Protein AF-A0A4Q3GV05-F1 (afdb_monomer)

pLDDT: mean 86.77, std 18.73, range [24.12, 98.94]

Mean predicted aligned error: 13.33 Å

Sequence (492 aa):
YLSYTINTGTADDPKPSAQIMRYSYDAEQQQLVDPVVLIEGLPAWNDHNAGRVVFGPDNKIYYSIGEQGANFGRNQRRPNLAQELPTQEEVDAKNWRTYSGKILRLNLDGSIPDDNPVIDGVKSHVYSYGHRNPQGLGFGPDGTLYEAEHGPATDDELNIIQPGGNYGWPRVAGHIDDQAYKYINWSQAPADADLSAEPVPDTVPQFAETEFKEPMVDPIATFWTVENDYPIGQICGYICDPTMAPASVLYYDADEDGITEWDHSLLIPTLKHGTLYVQHLSDDGLTADGPPVAWLSTQNRYRDVIVAPDNRTVFIATDAFGSAAQKFGEGLNTSILHNPGAILMFTYGESGGGLGTVRASATLDEVRNGEAAGGAEWEDAATGKAQDEAALVTKESDIGQVAALGGPKFAETCAVCHGPAGRSENAKVLAGDQKLADPDYVARSILHGFGYMPAFKDRLSDNDIAEIGTFIRNSWGNDFGVLTTEEVQKLR

Structure (mmCIF, N/CA/C/O backbone):
data_AF-A0A4Q3GV05-F1
#
_entry.id   AF-A0A4Q3GV05-F1
#
loop_
_atom_site.group_PDB
_atom_site.id
_atom_site.type_symbol
_atom_site.label_atom_id
_atom_site.label_alt_id
_atom_site.label_comp_id
_atom_site.label_asym_id
_atom_site.label_entity_id
_atom_site.label_seq_id
_atom_site.pdbx_PDB_ins_code
_atom_site.Cartn_x
_atom_site.Cartn_y
_atom_site.Cartn_z
_atom_site.occupancy
_atom_site.B_iso_or_equiv
_atom_site.auth_seq_id
_atom_site.auth_comp_id
_atom_site.auth_asym_id
_atom_site.auth_atom_id
_atom_site.pdbx_PDB_model_num
ATOM 1 N N . TYR A 1 1 ? -18.221 -0.556 5.939 1.00 92.06 1 TYR A N 1
ATOM 2 C CA . TYR A 1 1 ? -17.475 0.690 5.686 1.00 92.06 1 TYR A CA 1
ATOM 3 C C . TYR A 1 1 ? -16.588 0.437 4.494 1.00 92.06 1 TYR A C 1
ATOM 5 O O . TYR A 1 1 ? -16.038 -0.652 4.415 1.00 92.06 1 TYR A O 1
ATOM 13 N N . LEU A 1 2 ? -16.537 1.364 3.547 1.00 93.25 2 LEU A N 1
ATOM 14 C CA . LEU A 1 2 ? -15.832 1.205 2.280 1.00 93.25 2 LEU A CA 1
ATOM 15 C C . LEU A 1 2 ? -15.018 2.464 1.996 1.00 93.25 2 LEU A C 1
ATOM 17 O O . LEU A 1 2 ? -15.499 3.568 2.251 1.00 93.25 2 LEU A O 1
ATOM 21 N N . SER A 1 3 ? -13.830 2.289 1.435 1.00 93.69 3 SER A N 1
ATOM 22 C CA . SER A 1 3 ? -13.052 3.341 0.790 1.00 93.69 3 SER A CA 1
ATOM 23 C C . SER A 1 3 ? -13.040 3.081 -0.713 1.00 93.69 3 SER A C 1
ATOM 25 O O . SER A 1 3 ? -12.915 1.938 -1.157 1.00 93.69 3 SER A O 1
ATOM 27 N N . TYR A 1 4 ? -13.211 4.124 -1.516 1.00 91.50 4 TYR A N 1
ATOM 28 C CA . TYR A 1 4 ? -13.037 4.024 -2.964 1.00 91.50 4 TYR A CA 1
ATOM 29 C C . TYR A 1 4 ? -12.713 5.384 -3.577 1.00 91.50 4 TYR A C 1
ATOM 31 O O . TYR A 1 4 ? -13.011 6.436 -3.008 1.00 91.50 4 TYR A O 1
ATOM 39 N N . THR A 1 5 ? -12.113 5.345 -4.765 1.00 91.38 5 THR A N 1
ATOM 40 C CA . THR A 1 5 ? -11.814 6.528 -5.573 1.00 91.38 5 THR A CA 1
ATOM 41 C C . THR A 1 5 ? -12.929 6.765 -6.582 1.00 91.38 5 THR A C 1
ATOM 43 O O . THR A 1 5 ? -13.326 5.855 -7.309 1.00 91.38 5 THR A O 1
ATOM 46 N N . ILE A 1 6 ? -13.404 8.003 -6.665 1.00 91.38 6 ILE A N 1
ATOM 47 C CA . ILE A 1 6 ? -14.319 8.485 -7.703 1.00 91.38 6 ILE A CA 1
ATOM 48 C C . ILE A 1 6 ? -13.599 9.466 -8.626 1.00 91.38 6 ILE A C 1
ATOM 50 O O . ILE A 1 6 ? -12.664 10.137 -8.201 1.00 91.38 6 ILE A O 1
ATOM 54 N N . ASN A 1 7 ? -14.046 9.596 -9.876 1.00 89.75 7 ASN A N 1
ATOM 55 C CA . ASN A 1 7 ? -13.638 10.706 -10.740 1.00 89.75 7 ASN A CA 1
ATOM 56 C C . ASN A 1 7 ? -14.690 11.822 -10.656 1.00 89.75 7 ASN A C 1
ATOM 58 O O . ASN A 1 7 ? -15.813 11.643 -11.120 1.00 89.75 7 ASN A O 1
ATOM 62 N N . THR A 1 8 ? -14.329 12.964 -10.067 1.00 87.44 8 THR A N 1
ATOM 63 C CA . THR A 1 8 ? -15.196 14.160 -9.990 1.00 87.44 8 THR A CA 1
ATOM 64 C C . THR A 1 8 ? -15.034 15.099 -11.191 1.00 87.44 8 THR A C 1
ATOM 66 O O . THR A 1 8 ? -15.740 16.101 -11.302 1.00 87.44 8 THR A O 1
ATOM 69 N N . GLY A 1 9 ? -14.087 14.790 -12.081 1.00 86.94 9 GLY A N 1
ATOM 70 C CA . GLY A 1 9 ? -13.796 15.535 -13.299 1.00 86.94 9 GLY A CA 1
ATOM 71 C C . GLY A 1 9 ? -14.501 14.955 -14.521 1.00 86.94 9 GLY A C 1
ATOM 72 O O . GLY A 1 9 ? -15.510 14.257 -14.419 1.00 86.94 9 GLY A O 1
ATOM 73 N N . THR A 1 10 ? -13.958 15.252 -15.698 1.00 84.38 10 THR A N 1
ATOM 74 C CA . THR A 1 10 ? -14.389 14.632 -16.958 1.00 84.38 10 THR A CA 1
ATOM 75 C C . THR A 1 10 ? -13.468 13.459 -17.307 1.00 84.38 10 THR A C 1
ATOM 77 O O . THR A 1 10 ? -12.532 13.154 -16.567 1.00 84.38 10 THR A O 1
ATOM 80 N N . ALA A 1 11 ? -13.743 12.765 -18.414 1.00 78.38 11 ALA A N 1
ATOM 81 C CA . ALA A 1 11 ? -12.807 11.779 -18.956 1.00 78.38 11 ALA A CA 1
ATOM 82 C C . ALA A 1 11 ? -11.491 12.450 -19.407 1.00 78.38 11 ALA A C 1
ATOM 84 O O . ALA A 1 11 ? -10.416 11.989 -19.043 1.00 78.38 11 ALA A O 1
ATOM 85 N N . ASP A 1 12 ? -11.593 13.598 -20.092 1.00 79.44 12 ASP A N 1
ATOM 86 C CA . ASP A 1 12 ? -10.441 14.345 -20.623 1.00 79.44 12 ASP A CA 1
ATOM 87 C C . ASP A 1 12 ? -9.652 15.137 -19.555 1.00 79.44 12 ASP A C 1
ATOM 89 O O . ASP A 1 12 ? -8.484 15.461 -19.759 1.00 79.44 12 ASP A O 1
ATOM 93 N N . ASP A 1 13 ? -10.285 15.474 -18.427 1.00 77.94 13 ASP A N 1
ATOM 94 C CA . ASP A 1 13 ? -9.682 16.169 -17.277 1.00 77.94 13 ASP A CA 1
ATOM 95 C C . ASP A 1 13 ? -10.100 15.455 -15.978 1.00 77.94 13 ASP A C 1
ATOM 97 O O . ASP A 1 13 ? -10.996 15.925 -15.258 1.00 77.94 13 ASP A O 1
ATOM 101 N N . PRO A 1 14 ? -9.532 14.264 -15.704 1.00 84.12 14 PRO A N 1
ATOM 102 C CA . PRO A 1 14 ? -9.918 13.470 -14.553 1.00 84.12 14 PRO A CA 1
ATOM 103 C C . PRO A 1 14 ? -9.489 14.152 -13.252 1.00 84.12 14 PRO A C 1
ATOM 105 O O . PRO A 1 14 ? -8.345 14.572 -13.083 1.00 84.12 14 PRO A O 1
ATOM 108 N N . LYS A 1 15 ? -10.413 14.198 -12.291 1.00 87.88 15 LYS A N 1
ATOM 109 C CA . LYS A 1 15 ? -10.207 14.716 -10.930 1.00 87.88 15 LYS A CA 1
ATOM 110 C C . LYS A 1 15 ? -10.517 13.613 -9.922 1.00 87.88 15 LYS A C 1
ATOM 112 O O . LYS A 1 15 ? -11.600 13.615 -9.323 1.00 87.88 15 LYS A O 1
ATOM 117 N N . PRO A 1 16 ? -9.623 12.616 -9.797 1.00 92.12 16 PRO A N 1
ATOM 118 C CA . PRO A 1 16 ? -9.807 11.534 -8.847 1.00 92.12 16 PRO A CA 1
ATOM 119 C C . PRO A 1 16 ? -9.875 12.076 -7.415 1.00 92.12 16 PRO A C 1
ATOM 121 O O . PRO A 1 16 ? -9.121 12.970 -7.040 1.00 92.12 16 PRO A O 1
ATOM 124 N N . SER A 1 17 ? -10.781 11.525 -6.614 1.00 92.25 17 SER A N 1
ATOM 125 C CA . SER A 1 17 ? -10.909 11.820 -5.189 1.00 92.25 17 SER A CA 1
ATOM 126 C C . SER A 1 17 ? -11.309 10.561 -4.434 1.00 92.25 17 SER A C 1
ATOM 128 O O . SER A 1 17 ? -12.197 9.832 -4.876 1.00 92.25 17 SER A O 1
ATOM 130 N N . ALA A 1 18 ? -10.651 10.300 -3.309 1.00 95.62 18 ALA A N 1
ATOM 131 C CA . ALA A 1 18 ? -11.020 9.213 -2.416 1.00 95.62 18 ALA A CA 1
ATOM 132 C C . ALA A 1 18 ? -12.129 9.658 -1.453 1.00 95.62 18 ALA A C 1
ATOM 134 O O . ALA A 1 18 ? -12.229 10.827 -1.062 1.00 95.62 18 ALA A O 1
ATOM 135 N N . GLN A 1 19 ? -12.968 8.703 -1.066 1.00 95.44 19 GLN A N 1
ATOM 136 C CA . GLN A 1 19 ? -14.024 8.893 -0.077 1.00 95.44 19 GLN A CA 1
ATOM 137 C C . GLN A 1 19 ? -14.078 7.691 0.864 1.00 95.44 19 GLN A C 1
ATOM 139 O O . GLN A 1 19 ? -13.837 6.561 0.434 1.00 95.44 19 GLN A O 1
ATOM 144 N N . ILE A 1 20 ? -14.436 7.929 2.129 1.00 97.50 20 ILE A N 1
ATOM 145 C CA . ILE A 1 20 ? -14.777 6.867 3.084 1.00 97.50 20 ILE A CA 1
ATOM 146 C C . ILE A 1 20 ? -16.274 6.942 3.356 1.00 97.50 20 ILE A C 1
ATOM 148 O O . ILE A 1 20 ? -16.815 7.984 3.737 1.00 97.50 20 ILE A O 1
ATOM 152 N N . MET A 1 21 ? -16.933 5.809 3.168 1.00 97.06 21 MET A N 1
ATOM 153 C CA . MET A 1 21 ? -18.379 5.671 3.199 1.00 97.06 21 MET A CA 1
ATOM 154 C C . MET A 1 21 ? -18.796 4.589 4.188 1.00 97.06 21 MET A C 1
ATOM 156 O O . MET A 1 21 ? -18.161 3.535 4.318 1.00 97.06 21 MET A O 1
ATOM 160 N N . ARG A 1 22 ? -19.937 4.798 4.833 1.00 97.19 22 ARG A N 1
ATOM 161 C CA . ARG A 1 22 ? -20.654 3.762 5.573 1.00 97.19 22 ARG A CA 1
ATOM 162 C C . ARG A 1 22 ? -21.902 3.360 4.800 1.00 97.19 22 ARG A C 1
ATOM 164 O O . ARG A 1 22 ? -22.591 4.206 4.251 1.00 97.19 22 ARG A O 1
ATOM 171 N N . TYR A 1 23 ? -22.191 2.068 4.824 1.00 97.25 23 TYR A N 1
ATOM 172 C CA . TYR A 1 23 ? -23.441 1.486 4.354 1.00 97.25 23 TYR A CA 1
ATOM 173 C C . TYR A 1 23 ? -24.009 0.607 5.464 1.00 97.25 23 TYR A C 1
ATOM 175 O O . TYR A 1 23 ? -23.243 0.061 6.268 1.00 97.25 23 TYR A O 1
ATOM 183 N N . SER A 1 24 ? -25.326 0.457 5.478 1.00 97.56 24 SER A N 1
ATOM 184 C CA . SER A 1 24 ? -26.028 -0.561 6.257 1.00 97.56 24 SER A CA 1
ATOM 185 C C . SER A 1 24 ? -26.225 -1.810 5.398 1.00 97.56 24 SER A C 1
ATOM 187 O O . SER A 1 24 ? -26.453 -1.702 4.197 1.00 97.56 24 SER A O 1
ATOM 189 N N . TYR A 1 25 ? -26.132 -3.001 5.988 1.00 97.75 25 TYR A N 1
ATOM 190 C CA . TYR A 1 25 ? -26.468 -4.244 5.290 1.00 97.75 25 TYR A CA 1
ATOM 191 C C . TYR A 1 25 ? -27.930 -4.609 5.560 1.00 97.75 25 TYR A C 1
ATOM 193 O O . TYR A 1 25 ? -28.304 -4.850 6.708 1.00 97.75 25 TYR A O 1
ATOM 201 N N . ASP A 1 26 ? -28.744 -4.646 4.508 1.00 97.44 26 ASP A N 1
ATOM 202 C CA . ASP A 1 26 ? -30.105 -5.174 4.552 1.00 97.44 26 ASP A CA 1
ATOM 203 C C . ASP A 1 26 ? -30.053 -6.687 4.304 1.00 97.44 26 ASP A C 1
ATOM 205 O O . ASP A 1 26 ? -29.746 -7.143 3.200 1.00 97.44 26 ASP A O 1
ATOM 209 N N . ALA A 1 27 ? -30.338 -7.469 5.345 1.00 97.19 27 ALA A N 1
ATOM 210 C CA . ALA A 1 27 ? -30.286 -8.926 5.285 1.00 97.19 27 ALA A CA 1
ATOM 211 C C . ALA A 1 27 ? -31.444 -9.551 4.491 1.00 97.19 27 ALA A C 1
ATOM 213 O O . ALA A 1 27 ? -31.277 -10.652 3.967 1.00 97.19 27 ALA A O 1
ATOM 214 N N . GLU A 1 28 ? -32.595 -8.879 4.392 1.00 97.25 28 GLU A N 1
ATOM 215 C CA . GLU A 1 28 ? -33.738 -9.372 3.616 1.00 97.25 28 GLU A CA 1
ATOM 216 C C . GLU A 1 28 ? -33.477 -9.206 2.118 1.00 97.25 28 GLU A C 1
ATOM 218 O O . GLU A 1 28 ? -33.753 -10.112 1.331 1.00 97.25 28 GLU A O 1
ATOM 223 N N . GLN A 1 29 ? -32.900 -8.067 1.728 1.00 96.12 29 GLN A N 1
ATOM 224 C CA . GLN A 1 29 ? -32.563 -7.767 0.333 1.00 96.12 29 GLN A CA 1
ATOM 225 C C . GLN A 1 29 ? -31.184 -8.287 -0.084 1.00 96.12 29 GLN A C 1
ATOM 227 O O . GLN A 1 29 ? -30.890 -8.338 -1.277 1.00 96.12 29 GLN A O 1
ATOM 232 N N . GLN A 1 30 ? -30.344 -8.665 0.884 1.00 97.31 30 GLN A N 1
ATOM 233 C CA . GLN A 1 30 ? -28.940 -9.032 0.689 1.00 97.31 30 GLN A CA 1
ATOM 234 C C . GLN A 1 30 ? -28.146 -7.929 -0.033 1.00 97.31 30 GLN A C 1
ATOM 236 O O . GLN A 1 30 ? -27.373 -8.193 -0.955 1.00 97.31 30 GLN A O 1
ATOM 241 N N . GLN A 1 31 ? -28.361 -6.672 0.365 1.00 97.12 31 GLN A N 1
ATOM 242 C CA . GLN A 1 31 ? -27.786 -5.493 -0.291 1.00 97.12 31 GLN A CA 1
ATOM 243 C C . GLN A 1 31 ? -27.203 -4.498 0.710 1.00 97.12 31 GLN A C 1
ATOM 245 O O . GLN A 1 31 ? -27.613 -4.421 1.868 1.00 97.12 31 GLN A O 1
ATOM 250 N N . LEU A 1 32 ? -26.247 -3.700 0.231 1.00 96.88 32 LEU A N 1
ATOM 251 C CA . LEU A 1 32 ? -25.798 -2.499 0.925 1.00 96.88 32 LEU A CA 1
ATOM 252 C C . LEU A 1 32 ? -26.777 -1.356 0.637 1.00 96.88 32 LEU A C 1
ATOM 254 O O . LEU A 1 32 ? -27.023 -1.020 -0.520 1.00 96.88 32 LEU A O 1
ATOM 258 N N . VAL A 1 33 ? -27.307 -0.752 1.695 1.00 97.38 33 VAL A N 1
ATOM 259 C CA . VAL A 1 33 ? -28.279 0.348 1.667 1.00 97.38 33 VAL A CA 1
ATOM 260 C C . VAL A 1 33 ? -27.785 1.523 2.521 1.00 97.38 33 VAL A C 1
ATOM 262 O O . VAL A 1 33 ? -26.740 1.435 3.169 1.00 97.38 33 VAL A O 1
ATOM 265 N N . ASP A 1 34 ? -28.525 2.632 2.510 1.00 96.88 34 ASP A N 1
ATOM 266 C CA . ASP A 1 34 ? -28.292 3.821 3.346 1.00 96.88 34 ASP A CA 1
ATOM 267 C C . ASP A 1 34 ? -26.844 4.360 3.315 1.00 96.88 34 ASP A C 1
ATOM 269 O O . ASP A 1 34 ? -26.156 4.362 4.344 1.00 96.88 34 ASP A O 1
ATOM 273 N N . PRO A 1 35 ? -26.353 4.826 2.146 1.00 96.88 35 PRO A N 1
ATOM 274 C CA . PRO A 1 35 ? -25.017 5.401 2.035 1.00 96.88 35 PRO A CA 1
ATOM 275 C C . PRO A 1 35 ? -24.870 6.650 2.910 1.00 96.88 35 PRO A C 1
ATOM 277 O O . PRO A 1 35 ? -25.647 7.600 2.804 1.00 96.88 35 PRO A O 1
ATOM 280 N N . VAL A 1 36 ? -23.816 6.681 3.724 1.00 97.44 36 VAL A N 1
ATOM 281 C CA . VAL A 1 36 ? -23.407 7.841 4.523 1.00 97.44 36 VAL A CA 1
ATOM 282 C C . VAL A 1 36 ? -21.955 8.178 4.210 1.00 97.44 36 VAL A C 1
ATOM 284 O O . VAL A 1 36 ? -21.064 7.356 4.424 1.00 97.44 36 VAL A O 1
ATOM 287 N N . VAL A 1 37 ? -21.722 9.398 3.726 1.00 96.44 37 VAL A N 1
ATOM 288 C CA . VAL A 1 37 ? -20.377 9.954 3.531 1.00 96.44 37 VAL A CA 1
ATOM 289 C C . VAL A 1 37 ? -19.783 10.290 4.895 1.00 96.44 37 VAL A C 1
ATOM 291 O O . VAL A 1 37 ? -20.384 11.052 5.649 1.00 96.44 37 VAL A O 1
ATOM 294 N N . LEU A 1 38 ? -18.616 9.725 5.210 1.00 97.56 38 LEU A N 1
ATOM 295 C CA . LEU A 1 38 ? -17.871 10.049 6.433 1.00 97.56 38 LEU A CA 1
ATOM 296 C C . LEU A 1 38 ? -16.828 11.131 6.156 1.00 97.56 38 LEU A C 1
ATOM 298 O O . LEU A 1 38 ? -16.754 12.128 6.866 1.00 97.56 38 LEU A O 1
ATOM 302 N N . ILE A 1 39 ? -16.057 10.950 5.084 1.00 97.25 39 ILE A N 1
ATOM 303 C CA . ILE A 1 39 ? -15.112 11.942 4.572 1.00 97.25 39 ILE A CA 1
ATOM 304 C C . ILE A 1 39 ? -15.088 11.862 3.047 1.00 97.25 39 ILE A C 1
ATOM 306 O O . ILE A 1 39 ? -15.097 10.779 2.459 1.00 97.25 39 ILE A O 1
ATOM 310 N N . GLU A 1 40 ? -15.066 13.024 2.411 1.00 95.56 40 GLU A N 1
ATOM 311 C CA . GLU A 1 40 ? -14.948 13.192 0.966 1.00 95.56 40 GLU A CA 1
ATOM 312 C C . GLU A 1 40 ? -13.834 14.184 0.644 1.00 95.56 40 GLU A C 1
ATOM 314 O O . GLU A 1 40 ? -13.387 14.922 1.523 1.00 95.56 40 GLU A O 1
ATOM 319 N N . GLY A 1 41 ? -13.389 14.214 -0.614 1.00 95.56 41 GLY A N 1
ATOM 320 C CA . GLY A 1 41 ? -12.342 15.142 -1.038 1.00 95.56 41 GLY A CA 1
ATOM 321 C C . GLY A 1 41 ? -10.938 14.702 -0.625 1.00 95.56 41 GLY A C 1
ATOM 322 O O . GLY A 1 41 ? -10.025 15.524 -0.647 1.00 95.56 41 GLY A O 1
ATOM 323 N N . LEU A 1 42 ? -10.745 13.435 -0.235 1.00 97.88 42 LEU A N 1
ATOM 324 C CA . LEU A 1 42 ? -9.411 12.924 0.070 1.00 97.88 42 LEU A CA 1
ATOM 325 C C . LEU A 1 42 ? -8.566 12.847 -1.212 1.00 97.88 42 LEU A C 1
ATOM 327 O O . LEU A 1 42 ? -9.123 12.589 -2.293 1.00 97.88 42 LEU A O 1
ATOM 331 N N . PRO A 1 43 ? -7.234 13.027 -1.104 1.00 96.88 43 PRO A N 1
ATOM 332 C CA . PRO A 1 43 ? -6.325 12.828 -2.219 1.00 96.88 43 PRO A CA 1
ATOM 333 C C . PRO A 1 43 ? -6.490 11.436 -2.822 1.00 96.88 43 PRO A C 1
ATOM 335 O O . PRO A 1 43 ? -6.495 10.423 -2.127 1.00 96.88 43 PRO A O 1
ATOM 338 N N . ALA A 1 44 ? -6.613 11.388 -4.138 1.00 95.38 44 ALA A N 1
ATOM 339 C CA . ALA A 1 44 ? -6.502 10.158 -4.894 1.00 95.38 44 ALA A CA 1
ATOM 340 C C . ALA A 1 44 ? -5.841 10.465 -6.222 1.00 95.38 44 ALA A C 1
ATOM 342 O O . ALA A 1 44 ? -5.888 11.594 -6.715 1.00 95.38 44 ALA A O 1
ATOM 343 N N . TRP A 1 45 ? -5.221 9.454 -6.807 1.00 91.62 45 TRP A N 1
ATOM 344 C CA . TRP A 1 45 ? -4.636 9.572 -8.126 1.00 91.62 45 TRP A CA 1
ATOM 345 C C . TRP A 1 45 ? -4.631 8.227 -8.838 1.00 91.62 45 TRP A C 1
ATOM 347 O O . TRP A 1 45 ? -5.302 7.277 -8.443 1.00 91.62 45 TRP A O 1
ATOM 357 N N . ASN A 1 46 ? -3.901 8.149 -9.937 1.00 87.69 46 ASN A N 1
ATOM 358 C CA . ASN A 1 46 ? -3.800 6.949 -10.752 1.00 87.69 46 ASN A CA 1
ATOM 359 C C . ASN A 1 46 ? -2.746 5.945 -10.247 1.00 87.69 46 ASN A C 1
ATOM 361 O O . ASN A 1 46 ? -2.479 4.967 -10.942 1.00 87.69 46 ASN A O 1
ATOM 365 N N . ASP A 1 47 ? -2.129 6.207 -9.094 1.00 89.12 47 ASP A N 1
ATOM 366 C CA . ASP A 1 47 ? -1.064 5.398 -8.505 1.00 89.12 47 ASP A CA 1
ATOM 367 C C . ASP A 1 47 ? -1.036 5.562 -6.975 1.00 89.12 47 ASP A C 1
ATOM 369 O O . ASP A 1 47 ? -1.587 6.541 -6.469 1.00 89.12 47 ASP A O 1
ATOM 373 N N . HIS A 1 48 ? -0.438 4.603 -6.261 1.00 96.44 48 HIS A N 1
ATOM 374 C CA . HIS A 1 48 ? -0.209 4.587 -4.801 1.00 96.44 48 HIS A CA 1
ATOM 375 C C . HIS A 1 48 ? -1.352 5.172 -3.948 1.00 96.44 48 HIS A C 1
ATOM 377 O O . HIS A 1 48 ? -1.162 6.102 -3.164 1.00 96.44 48 HIS A O 1
ATOM 383 N N . ASN A 1 49 ? -2.570 4.650 -4.111 1.00 96.06 49 ASN A N 1
ATOM 384 C CA . ASN A 1 49 ? -3.711 5.094 -3.302 1.00 96.06 49 ASN A CA 1
ATOM 385 C C . ASN A 1 49 ? -3.785 4.404 -1.933 1.00 96.06 49 ASN A C 1
ATOM 387 O O . ASN A 1 49 ? -4.499 4.903 -1.066 1.00 96.06 49 ASN A O 1
ATOM 391 N N . ALA A 1 50 ? -3.068 3.292 -1.736 1.00 97.06 50 ALA A N 1
ATOM 392 C CA . ALA A 1 50 ? -3.249 2.394 -0.600 1.00 97.06 50 ALA A CA 1
ATOM 393 C C . ALA A 1 50 ? -4.731 2.009 -0.414 1.00 97.06 50 ALA A C 1
ATOM 395 O O . ALA A 1 50 ? -5.293 1.332 -1.277 1.00 97.06 50 ALA A O 1
ATOM 396 N N . GLY A 1 51 ? -5.377 2.489 0.651 1.00 96.12 51 GLY A N 1
ATOM 397 C CA . GLY A 1 51 ? -6.827 2.449 0.806 1.00 96.12 51 GLY A CA 1
ATOM 398 C C . GLY A 1 51 ? -7.343 1.416 1.803 1.00 96.12 51 GLY A C 1
ATOM 399 O O . GLY A 1 51 ? -8.534 1.093 1.757 1.00 96.12 51 GLY A O 1
ATOM 400 N N . ARG A 1 52 ? -6.499 0.887 2.698 1.00 97.75 52 ARG A N 1
ATOM 401 C CA . ARG A 1 52 ? -6.908 -0.104 3.704 1.00 97.75 52 ARG A CA 1
ATOM 402 C C . ARG A 1 52 ? -7.752 0.575 4.782 1.00 97.75 52 ARG A C 1
ATOM 404 O O . ARG A 1 52 ? -7.377 1.629 5.282 1.00 97.75 52 ARG A O 1
ATOM 411 N N . VAL A 1 53 ? -8.890 -0.021 5.139 1.00 97.25 53 VAL A N 1
ATOM 412 C CA . VAL A 1 53 ? -9.776 0.446 6.220 1.00 97.25 53 VAL A CA 1
ATOM 413 C C . VAL A 1 53 ? -9.870 -0.653 7.270 1.00 97.25 53 VAL A C 1
ATOM 415 O O . VAL A 1 53 ? -10.335 -1.748 6.953 1.00 97.25 53 VAL A O 1
ATOM 418 N N . VAL A 1 54 ? -9.490 -0.362 8.513 1.00 97.44 54 VAL A N 1
ATOM 419 C CA . VAL A 1 54 ? -9.619 -1.292 9.649 1.00 97.44 54 VAL A CA 1
ATOM 420 C C . VAL A 1 54 ? -10.243 -0.613 10.865 1.00 97.44 54 VAL A C 1
ATOM 422 O O . VAL A 1 54 ? -10.278 0.615 10.959 1.00 97.44 54 VAL A O 1
ATOM 425 N N . PHE A 1 55 ? -10.757 -1.418 11.794 1.00 97.62 55 PHE A N 1
ATOM 426 C CA . PHE A 1 55 ? -11.282 -0.944 13.073 1.00 97.62 55 PHE A CA 1
ATOM 427 C C . PHE A 1 55 ? -10.281 -1.234 14.177 1.00 97.62 55 PHE A C 1
ATOM 429 O O . PHE A 1 55 ? -9.840 -2.372 14.317 1.00 97.62 55 PHE A O 1
ATOM 436 N N . GLY A 1 56 ? -9.951 -0.207 14.955 1.00 97.25 56 GLY A N 1
ATOM 437 C CA . GLY A 1 56 ? -9.140 -0.373 16.151 1.00 97.25 56 GLY A CA 1
ATOM 438 C C . GLY A 1 56 ? -9.947 -0.894 17.341 1.00 97.25 56 GLY A C 1
ATOM 439 O O . GLY A 1 56 ? -11.177 -0.750 17.375 1.00 97.25 56 GLY A O 1
ATOM 440 N N . PRO A 1 57 ? -9.266 -1.445 18.365 1.00 97.50 57 PRO A N 1
ATOM 441 C CA . PRO A 1 57 ? -9.899 -1.872 19.619 1.00 97.50 57 PRO A CA 1
ATOM 442 C C . PRO A 1 57 ? -10.533 -0.702 20.398 1.00 97.50 57 PRO A C 1
ATOM 444 O O . PRO A 1 57 ? -11.343 -0.898 21.302 1.00 97.50 57 PRO A O 1
ATOM 447 N N . ASP A 1 58 ? -10.201 0.530 20.022 1.00 97.88 58 ASP A N 1
ATOM 448 C CA . ASP A 1 58 ? -10.716 1.792 20.550 1.00 97.88 58 ASP A CA 1
ATOM 449 C C . ASP A 1 58 ? -12.016 2.275 19.868 1.00 97.88 58 ASP A C 1
ATOM 451 O O . ASP A 1 58 ? -12.478 3.397 20.113 1.00 97.88 58 ASP A O 1
ATOM 455 N N . ASN A 1 59 ? -12.630 1.435 19.025 1.00 97.19 59 ASN A N 1
ATOM 456 C CA . ASN A 1 59 ? -13.807 1.756 18.211 1.00 97.19 59 ASN A CA 1
ATOM 457 C C . ASN A 1 59 ? -13.594 2.955 17.271 1.00 97.19 59 ASN A C 1
ATOM 459 O O . ASN A 1 59 ? -14.519 3.746 17.041 1.00 97.19 59 ASN A O 1
ATOM 463 N N . LYS A 1 60 ? -12.384 3.104 16.723 1.00 98.62 60 LYS A N 1
ATOM 464 C CA . LYS A 1 60 ? -12.076 4.072 15.663 1.00 98.62 60 LYS A CA 1
ATOM 465 C C . LYS A 1 60 ? -11.820 3.387 14.332 1.00 98.62 60 LYS A C 1
ATOM 467 O O . LYS A 1 60 ? -11.521 2.198 14.264 1.00 98.62 60 LYS A O 1
ATOM 472 N N . ILE A 1 61 ? -11.950 4.169 13.269 1.00 98.50 61 ILE A N 1
ATOM 473 C CA . ILE A 1 61 ? -11.555 3.780 11.918 1.00 98.50 61 ILE A CA 1
ATOM 474 C C . ILE A 1 61 ? -10.103 4.187 11.734 1.00 98.50 61 ILE A C 1
ATOM 476 O O . ILE A 1 61 ? -9.772 5.345 11.984 1.00 98.50 61 ILE A O 1
ATOM 480 N N . TYR A 1 62 ? -9.282 3.273 11.237 1.00 98.81 62 TYR A N 1
ATOM 481 C CA . TYR A 1 62 ? -7.948 3.561 10.733 1.00 98.81 62 TYR A CA 1
ATOM 482 C C . TYR A 1 62 ? -7.946 3.379 9.218 1.00 98.81 62 TYR A C 1
ATOM 484 O O . TYR A 1 62 ? -8.473 2.387 8.708 1.00 98.81 62 TYR A O 1
ATOM 492 N N . TYR A 1 63 ? -7.404 4.360 8.504 1.00 98.81 63 TYR A N 1
ATOM 493 C CA . TYR A 1 63 ? -7.400 4.396 7.048 1.00 98.81 63 TYR A CA 1
ATOM 494 C C . TYR A 1 63 ? -6.014 4.717 6.510 1.00 98.81 63 TYR A C 1
ATOM 496 O O . TYR A 1 63 ? -5.455 5.763 6.841 1.00 98.81 63 TYR A O 1
ATOM 504 N N . SER A 1 64 ? -5.483 3.847 5.657 1.00 98.69 64 SER A N 1
ATOM 505 C CA . SER A 1 64 ? -4.213 4.079 4.984 1.00 98.69 64 SER A CA 1
ATOM 506 C C . SER A 1 64 ? -4.425 4.829 3.666 1.00 98.69 64 SER A C 1
ATOM 508 O O . SER A 1 64 ? -5.289 4.477 2.857 1.00 98.69 64 SER A O 1
ATOM 510 N N . ILE A 1 65 ? -3.648 5.886 3.443 1.00 98.56 65 ILE A N 1
ATOM 511 C CA . ILE A 1 65 ? -3.690 6.696 2.224 1.00 98.56 65 ILE A CA 1
ATOM 512 C C . ILE A 1 65 ? -2.264 6.936 1.740 1.00 98.56 65 ILE A C 1
ATOM 514 O O . ILE A 1 65 ? -1.464 7.585 2.410 1.00 98.56 65 ILE A O 1
ATOM 518 N N . GLY A 1 66 ? -1.942 6.391 0.566 1.00 98.44 66 GLY A N 1
ATOM 519 C CA . GLY A 1 66 ? -0.599 6.507 -0.002 1.00 98.44 66 GLY A CA 1
ATOM 520 C C . GLY A 1 66 ? -0.272 7.928 -0.455 1.00 98.44 66 GLY A C 1
ATOM 521 O O . GLY A 1 66 ? -1.048 8.855 -0.236 1.00 98.44 66 GLY A O 1
ATOM 522 N N . GLU A 1 67 ? 0.880 8.123 -1.081 1.00 98.12 67 GLU A N 1
ATOM 523 C CA . GLU A 1 67 ? 1.381 9.433 -1.520 1.00 98.12 67 GLU A CA 1
ATOM 524 C C . GLU A 1 67 ? 0.946 9.824 -2.948 1.00 98.12 67 GLU A C 1
ATOM 526 O O . GLU A 1 67 ? 1.237 10.921 -3.427 1.00 98.12 67 GLU A O 1
ATOM 531 N N . GLN A 1 68 ? 0.152 8.964 -3.601 1.00 96.19 68 GLN A N 1
ATOM 532 C CA . GLN A 1 68 ? -0.460 9.185 -4.918 1.00 96.19 68 GLN A CA 1
ATOM 533 C C . GLN A 1 68 ? 0.505 9.108 -6.121 1.00 96.19 68 GLN A C 1
ATOM 535 O O . GLN A 1 68 ? 0.195 9.640 -7.196 1.00 96.19 68 GLN A O 1
ATOM 540 N N . GLY A 1 69 ? 1.659 8.456 -5.979 1.00 94.00 69 GLY A N 1
ATOM 541 C CA . GLY A 1 69 ? 2.664 8.268 -7.029 1.00 94.00 69 GLY A CA 1
ATOM 542 C C . GLY A 1 69 ? 3.517 9.503 -7.294 1.00 94.00 69 GLY A C 1
ATOM 543 O O . GLY A 1 69 ? 4.195 9.559 -8.317 1.00 94.00 69 GLY A O 1
ATOM 544 N N . ALA A 1 70 ? 3.433 10.539 -6.465 1.00 95.06 70 ALA A N 1
ATOM 545 C CA . ALA A 1 70 ? 4.218 11.748 -6.631 1.00 95.06 70 ALA A CA 1
ATOM 546 C C . ALA A 1 70 ? 5.720 11.431 -6.593 1.00 95.06 70 ALA A C 1
ATOM 548 O O . ALA A 1 70 ? 6.201 10.635 -5.789 1.00 95.06 70 ALA A O 1
ATOM 549 N N . ASN A 1 71 ? 6.473 12.088 -7.477 1.00 94.44 71 ASN A N 1
ATOM 550 C CA . ASN A 1 71 ? 7.900 11.839 -7.682 1.00 94.44 71 ASN A CA 1
ATOM 551 C C . ASN A 1 71 ? 8.245 10.478 -8.337 1.00 94.44 71 ASN A C 1
ATOM 553 O O . ASN A 1 71 ? 9.409 10.091 -8.354 1.00 94.44 71 ASN A O 1
ATOM 557 N N . PHE A 1 72 ? 7.272 9.783 -8.948 1.00 89.94 72 PHE A N 1
ATOM 558 C CA . PHE A 1 72 ? 7.486 8.508 -9.649 1.00 89.94 72 PHE A CA 1
ATOM 559 C C . PHE A 1 72 ? 6.764 8.418 -11.009 1.00 89.94 72 PHE A C 1
ATOM 561 O O . PHE A 1 72 ? 5.676 8.964 -11.200 1.00 89.94 72 PHE A O 1
ATOM 568 N N . GLY A 1 73 ? 7.359 7.710 -11.978 1.00 86.06 73 GLY A N 1
ATOM 569 C CA . GLY A 1 73 ? 6.746 7.399 -13.277 1.00 86.06 73 GLY A CA 1
ATOM 570 C C . GLY A 1 73 ? 6.165 8.622 -14.003 1.00 86.06 73 GLY A C 1
ATOM 571 O O . GLY A 1 73 ? 6.782 9.678 -14.092 1.00 86.06 73 GLY A O 1
ATOM 572 N N . ARG A 1 74 ? 4.921 8.528 -14.491 1.00 85.75 74 ARG A N 1
ATOM 573 C CA . ARG A 1 74 ? 4.219 9.665 -15.137 1.00 85.75 74 ARG A CA 1
ATOM 574 C C . ARG A 1 74 ? 3.927 10.846 -14.196 1.00 85.75 74 ARG A C 1
ATOM 576 O O . ARG A 1 74 ? 3.513 11.908 -14.649 1.00 85.75 74 ARG A O 1
ATOM 583 N N . ASN A 1 75 ? 4.104 10.650 -12.894 1.00 88.44 75 ASN A N 1
ATOM 584 C CA . ASN A 1 75 ? 3.839 11.611 -11.831 1.00 88.44 75 ASN A CA 1
ATOM 585 C C . ASN A 1 75 ? 5.144 12.203 -11.261 1.00 88.44 75 ASN A C 1
ATOM 587 O O . ASN A 1 75 ? 5.112 12.880 -10.235 1.00 88.44 75 ASN A O 1
ATOM 591 N N . GLN A 1 76 ? 6.283 11.992 -11.929 1.00 89.69 76 GLN A N 1
ATOM 592 C CA . GLN A 1 76 ? 7.621 12.361 -11.459 1.00 89.69 76 GLN A CA 1
ATOM 593 C C . GLN A 1 76 ? 7.771 13.841 -11.079 1.00 89.69 76 GLN A C 1
ATOM 595 O O . GLN A 1 76 ? 8.440 14.160 -10.111 1.00 89.69 76 GLN A O 1
ATOM 600 N N . ARG A 1 77 ? 7.099 14.769 -11.770 1.00 93.56 77 ARG A N 1
ATOM 601 C CA . ARG A 1 77 ? 7.152 16.204 -11.420 1.00 93.56 77 ARG A CA 1
ATOM 602 C C . ARG A 1 77 ? 6.128 16.640 -10.365 1.00 93.56 77 ARG A C 1
ATOM 604 O O . ARG A 1 77 ? 6.100 17.816 -10.010 1.00 93.56 77 ARG A O 1
ATOM 611 N N . ARG A 1 78 ? 5.265 15.744 -9.873 1.00 94.88 78 ARG A N 1
ATOM 612 C CA . ARG A 1 78 ? 4.314 16.089 -8.807 1.00 94.88 78 ARG A CA 1
ATOM 613 C C . ARG A 1 78 ? 5.056 16.160 -7.467 1.00 94.88 78 ARG A C 1
ATOM 615 O O . ARG A 1 78 ? 5.835 15.253 -7.182 1.00 94.88 78 ARG A O 1
ATOM 622 N N . PRO A 1 79 ? 4.826 17.207 -6.655 1.00 97.00 79 PRO A N 1
ATOM 623 C CA . PRO A 1 79 ? 5.434 17.308 -5.334 1.00 97.00 79 PRO A CA 1
ATOM 624 C C . PRO A 1 79 ? 4.904 16.197 -4.428 1.00 97.00 79 PRO A C 1
ATOM 626 O O . PRO A 1 79 ? 3.693 15.972 -4.365 1.00 97.00 79 PRO A O 1
ATOM 629 N N . ASN A 1 80 ? 5.815 15.509 -3.743 1.00 98.25 80 ASN A N 1
ATOM 630 C CA . ASN A 1 80 ? 5.460 14.510 -2.747 1.00 98.25 80 ASN A CA 1
ATOM 631 C C . ASN A 1 80 ? 5.099 15.205 -1.425 1.00 98.25 80 ASN A C 1
ATOM 633 O O . ASN A 1 80 ? 5.888 15.997 -0.912 1.00 98.25 80 ASN A O 1
ATOM 637 N N . LEU A 1 81 ? 3.905 14.923 -0.896 1.00 98.44 81 LEU A N 1
ATOM 638 C CA . LEU A 1 81 ? 3.346 15.604 0.279 1.00 98.44 81 LEU A CA 1
ATOM 639 C C . LEU A 1 81 ? 3.352 14.721 1.542 1.00 98.44 81 LEU A C 1
ATOM 641 O O . LEU A 1 81 ? 2.720 15.079 2.535 1.00 98.44 81 LEU A O 1
ATOM 645 N N . ALA A 1 82 ? 4.050 13.578 1.538 1.00 98.69 82 ALA A N 1
ATOM 646 C CA . ALA A 1 82 ? 4.067 12.648 2.672 1.00 98.69 82 ALA A CA 1
ATOM 647 C C . ALA A 1 82 ? 4.579 13.292 3.977 1.00 98.69 82 ALA A C 1
ATOM 649 O O . ALA A 1 82 ? 4.042 12.998 5.046 1.00 98.69 82 ALA A O 1
ATOM 650 N N . GLN A 1 83 ? 5.510 14.249 3.879 1.00 98.62 83 GLN A N 1
ATOM 651 C CA . GLN A 1 83 ? 6.014 15.053 5.005 1.00 98.62 83 GLN A CA 1
ATOM 652 C C . GLN A 1 83 ? 5.208 16.341 5.270 1.00 98.62 83 GLN A C 1
ATOM 654 O O . GLN A 1 83 ? 5.402 16.973 6.304 1.00 98.62 83 GLN A O 1
ATOM 659 N N . GLU A 1 84 ? 4.311 16.761 4.369 1.00 98.50 84 GLU A N 1
ATOM 660 C CA . GLU A 1 84 ? 3.468 17.938 4.615 1.00 98.50 84 GLU A CA 1
ATOM 661 C C . GLU A 1 84 ? 2.329 17.580 5.579 1.00 98.50 84 GLU A C 1
ATOM 663 O O . GLU A 1 84 ? 1.608 16.597 5.378 1.00 98.50 84 GLU A O 1
ATOM 668 N N . LEU A 1 85 ? 2.155 18.402 6.615 1.00 98.44 85 LEU A N 1
ATOM 669 C CA . LEU A 1 85 ? 1.085 18.296 7.605 1.00 98.44 85 LEU A CA 1
ATOM 670 C C . LEU A 1 85 ? 0.004 19.358 7.346 1.00 98.44 85 LEU A C 1
ATOM 672 O O . LEU A 1 85 ? 0.304 20.420 6.798 1.00 98.44 85 LEU A O 1
ATOM 676 N N . PRO A 1 86 ? -1.262 19.091 7.709 1.00 98.50 86 PRO A N 1
ATOM 677 C CA . PRO A 1 86 ? -2.342 20.052 7.526 1.00 98.50 86 PRO A CA 1
ATOM 678 C C . PRO A 1 86 ? -2.232 21.225 8.503 1.00 98.50 86 PRO A C 1
ATOM 680 O O . PRO A 1 86 ? -1.943 21.049 9.686 1.00 98.50 86 PRO A O 1
ATOM 683 N N . THR A 1 87 ? -2.568 22.418 8.029 1.00 98.69 87 THR A N 1
ATOM 684 C CA . THR A 1 87 ? -2.781 23.590 8.891 1.00 98.69 87 THR A CA 1
ATOM 685 C C . THR A 1 87 ? -4.168 23.561 9.544 1.00 98.69 87 THR A C 1
ATOM 687 O O . THR A 1 87 ? -5.091 22.919 9.040 1.00 98.69 87 THR A O 1
ATOM 690 N N . GLN A 1 88 ? -4.364 24.306 10.640 1.00 98.56 88 GLN A N 1
ATOM 691 C CA . GLN A 1 88 ? -5.692 24.428 11.261 1.00 98.56 88 GLN A CA 1
ATOM 692 C C . GLN A 1 88 ? -6.734 25.007 10.289 1.00 98.56 88 GLN A C 1
ATOM 694 O O . GLN A 1 88 ? -7.867 24.539 10.263 1.00 98.56 88 GLN A O 1
ATOM 699 N N . GLU A 1 89 ? -6.344 25.973 9.450 1.00 98.62 89 GLU A N 1
ATOM 700 C CA . GLU A 1 89 ? -7.226 26.552 8.429 1.00 98.62 89 GLU A CA 1
ATOM 701 C C . GLU A 1 89 ? -7.671 25.503 7.400 1.00 98.62 89 GLU A C 1
ATOM 703 O O . GLU A 1 89 ? -8.852 25.438 7.060 1.00 98.62 89 GLU A O 1
ATOM 708 N N . GLU A 1 90 ? -6.758 24.642 6.939 1.00 98.56 90 GLU A N 1
ATOM 709 C CA . GLU A 1 90 ? -7.097 23.537 6.037 1.00 98.56 90 GLU A CA 1
ATOM 710 C C . GLU A 1 90 ? -8.045 22.534 6.704 1.00 98.56 90 GLU A C 1
ATOM 712 O O . GLU A 1 90 ? -9.018 22.113 6.078 1.00 98.56 90 GLU A O 1
ATOM 717 N N . VAL A 1 91 ? -7.820 22.193 7.978 1.00 98.44 91 VAL A N 1
ATOM 718 C CA . VAL A 1 91 ? -8.708 21.290 8.729 1.00 98.44 91 VAL A CA 1
ATOM 719 C C . VAL A 1 91 ? -10.109 21.884 8.887 1.00 98.44 91 VAL A C 1
ATOM 721 O O . VAL A 1 91 ? -11.095 21.206 8.583 1.00 98.44 91 VAL A O 1
ATOM 724 N N . ASP A 1 92 ? -10.209 23.148 9.298 1.00 98.19 92 ASP A N 1
ATOM 725 C CA . ASP A 1 92 ? -11.484 23.854 9.477 1.00 98.19 92 ASP A CA 1
ATOM 726 C C . ASP A 1 92 ? -12.251 23.979 8.152 1.00 98.19 92 ASP A C 1
ATOM 728 O O . ASP A 1 92 ? -13.477 23.833 8.108 1.00 98.19 92 ASP A O 1
ATOM 732 N N . ALA A 1 93 ? -11.525 24.197 7.052 1.00 98.25 93 ALA A N 1
ATOM 733 C CA . ALA A 1 93 ? -12.071 24.279 5.701 1.00 98.25 93 ALA A CA 1
ATOM 734 C C . ALA A 1 93 ? -12.367 22.910 5.064 1.00 98.25 93 ALA A C 1
ATOM 736 O O . ALA A 1 93 ? -12.874 22.866 3.941 1.00 98.25 93 ALA A O 1
ATOM 737 N N . LYS A 1 94 ? -12.061 21.801 5.751 1.00 97.69 94 LYS A N 1
ATOM 738 C CA . LYS A 1 94 ? -12.138 20.433 5.214 1.00 97.69 94 LYS A CA 1
ATOM 739 C C . LYS A 1 94 ? -11.339 20.237 3.920 1.00 97.69 94 LYS A C 1
ATOM 741 O O . LYS A 1 94 ? -11.770 19.543 3.001 1.00 97.69 94 LYS A O 1
ATOM 746 N N . ASN A 1 95 ? -10.178 20.876 3.840 1.00 97.75 95 ASN A N 1
ATOM 747 C CA . ASN A 1 95 ? -9.238 20.748 2.739 1.00 97.75 95 ASN A CA 1
ATOM 748 C C . ASN A 1 95 ? -8.178 19.693 3.078 1.00 97.75 95 ASN A C 1
ATOM 750 O O . ASN A 1 95 ? -7.269 19.934 3.868 1.00 97.75 95 ASN A O 1
ATOM 754 N N . TRP A 1 96 ? -8.273 18.526 2.445 1.00 97.75 96 TRP A N 1
ATOM 755 C CA . TRP A 1 96 ? -7.434 17.364 2.756 1.00 97.75 96 TRP A CA 1
ATOM 756 C C . TRP A 1 96 ? -6.226 17.201 1.834 1.00 97.75 96 TRP A C 1
ATOM 758 O O . TRP A 1 96 ? -5.672 16.109 1.748 1.00 97.75 96 TRP A O 1
ATOM 768 N N . ARG A 1 97 ? -5.796 18.256 1.129 1.00 96.00 97 ARG A N 1
ATOM 769 C CA . ARG A 1 97 ? -4.694 18.184 0.149 1.00 96.00 97 ARG A CA 1
ATOM 770 C C . ARG A 1 97 ? -3.423 17.522 0.706 1.00 96.00 97 ARG A C 1
ATOM 772 O O . ARG A 1 97 ? -2.756 16.807 -0.029 1.00 96.00 97 ARG A O 1
ATOM 779 N N . THR A 1 98 ? -3.097 17.747 1.978 1.00 97.62 98 THR A N 1
ATOM 780 C CA . THR A 1 98 ? -1.895 17.217 2.652 1.00 97.62 98 THR A CA 1
ATOM 781 C C . THR A 1 98 ? -2.096 15.837 3.291 1.00 97.62 98 THR A C 1
ATOM 783 O O . THR A 1 98 ? -1.192 15.320 3.940 1.00 97.62 98 THR A O 1
ATOM 786 N N . TYR A 1 99 ? -3.252 15.189 3.094 1.00 98.62 99 TYR A N 1
ATOM 787 C CA . TYR A 1 99 ? -3.511 13.840 3.620 1.00 98.62 99 TYR A CA 1
ATOM 788 C C . TYR A 1 99 ? -2.860 12.729 2.776 1.00 98.62 99 TYR A C 1
ATOM 790 O O . TYR A 1 99 ? -3.089 11.556 3.029 1.00 98.62 99 TYR A O 1
ATOM 798 N N . SER A 1 100 ? -2.038 13.077 1.788 1.00 98.12 100 SER A N 1
ATOM 799 C CA . SER A 1 100 ? -1.188 12.151 1.036 1.00 98.12 100 SER A CA 1
ATOM 800 C C . SER A 1 100 ? -0.083 11.561 1.917 1.00 98.12 100 SER A C 1
ATOM 802 O O . SER A 1 100 ? 0.611 12.315 2.600 1.00 98.12 100 SER A O 1
ATOM 804 N N . GLY A 1 101 ? 0.115 10.244 1.879 1.00 98.75 101 GLY A N 1
ATOM 805 C CA . GLY A 1 101 ? 1.186 9.541 2.590 1.00 98.75 101 GLY A CA 1
ATOM 806 C C . GLY A 1 101 ? 0.984 9.520 4.102 1.00 98.75 101 GLY A C 1
ATOM 807 O O . GLY A 1 101 ? 1.873 9.936 4.849 1.00 98.75 101 GLY A O 1
ATOM 808 N N . LYS A 1 102 ? -0.211 9.111 4.547 1.00 98.88 102 LYS A N 1
ATOM 809 C CA . LYS A 1 102 ? -0.664 9.152 5.946 1.00 98.88 102 LYS A CA 1
ATOM 810 C C . LYS A 1 102 ? -1.378 7.857 6.349 1.00 98.88 102 LYS A C 1
ATOM 812 O O . LYS A 1 102 ? -2.035 7.215 5.530 1.00 98.88 102 LYS A O 1
ATOM 817 N N . ILE A 1 103 ? -1.378 7.571 7.649 1.00 98.94 103 ILE A N 1
ATOM 818 C CA . ILE A 1 103 ? -2.441 6.786 8.288 1.00 98.94 103 ILE A CA 1
ATOM 819 C C . ILE A 1 103 ? -3.373 7.770 8.991 1.00 98.94 103 ILE A C 1
ATOM 821 O O . ILE A 1 103 ? -2.932 8.612 9.777 1.00 98.94 103 ILE A O 1
ATOM 825 N N . LEU A 1 104 ? -4.668 7.689 8.703 1.00 98.94 104 LEU A N 1
ATOM 826 C CA . LEU A 1 104 ? -5.705 8.507 9.325 1.00 98.94 104 LEU A CA 1
ATOM 827 C C . LEU A 1 104 ? -6.439 7.706 10.399 1.00 98.94 104 LEU A C 1
ATOM 829 O O . LEU A 1 104 ? -6.690 6.519 10.212 1.00 98.94 104 LEU A O 1
ATOM 833 N N . ARG A 1 105 ? -6.857 8.368 11.478 1.00 98.88 105 ARG A N 1
ATOM 834 C CA . ARG A 1 105 ? -7.729 7.826 12.526 1.00 98.88 105 ARG A CA 1
ATOM 835 C C . ARG A 1 105 ? -8.965 8.711 12.685 1.00 98.88 105 ARG A C 1
ATOM 837 O O . ARG A 1 105 ? -8.851 9.927 12.840 1.00 98.88 105 ARG A O 1
ATOM 844 N N . LEU A 1 106 ? -10.150 8.105 12.623 1.00 98.75 106 LEU A N 1
ATOM 845 C CA . LEU A 1 106 ? -11.442 8.796 12.600 1.00 98.75 106 LEU A CA 1
ATOM 846 C C . LEU A 1 106 ? -12.439 8.158 13.574 1.00 98.75 106 LEU A C 1
ATOM 848 O O . LEU A 1 106 ? -12.417 6.950 13.816 1.00 98.75 106 LEU A O 1
ATOM 852 N N . ASN A 1 107 ? -13.373 8.952 14.094 1.00 98.81 107 ASN A N 1
ATOM 853 C CA . ASN A 1 107 ? -14.568 8.414 14.738 1.00 98.81 107 ASN A CA 1
ATOM 854 C C . ASN A 1 107 ? -15.453 7.682 13.710 1.00 98.81 107 ASN A C 1
ATOM 856 O O . ASN A 1 107 ? -15.368 7.912 12.504 1.00 98.81 107 ASN A O 1
ATOM 860 N N . LEU A 1 108 ? -16.361 6.827 14.191 1.00 97.69 108 LEU A N 1
ATOM 861 C CA . LEU A 1 108 ? -17.279 6.051 13.339 1.00 97.69 108 LEU A CA 1
ATOM 862 C C . LEU A 1 108 ? -18.245 6.907 12.498 1.00 97.69 108 LEU A C 1
ATOM 864 O O . LEU A 1 108 ? -18.880 6.382 11.579 1.00 97.69 108 LEU A O 1
ATOM 868 N N . ASP A 1 109 ? -18.380 8.190 12.836 1.00 97.25 109 ASP A N 1
ATOM 869 C CA . ASP A 1 109 ? -19.162 9.203 12.124 1.00 97.25 109 ASP A CA 1
ATOM 870 C C . ASP A 1 109 ? -18.314 10.093 11.195 1.00 97.25 109 ASP A C 1
ATOM 872 O O . ASP A 1 109 ? -18.855 10.990 10.555 1.00 97.25 109 ASP A O 1
ATOM 876 N N . GLY A 1 110 ? -17.005 9.836 11.096 1.00 98.00 110 GLY A N 1
ATOM 877 C CA . GLY A 1 110 ? -16.064 10.598 10.274 1.00 98.00 110 GLY A CA 1
ATOM 878 C C . GLY A 1 110 ? -15.465 11.830 10.953 1.00 98.00 110 GLY A C 1
ATOM 879 O O . GLY A 1 110 ? -14.661 12.512 10.329 1.00 98.00 110 GLY A O 1
ATOM 880 N N . SER A 1 111 ? -15.822 12.135 12.205 1.00 98.56 111 SER A N 1
ATOM 881 C CA . SER A 1 111 ? -15.218 13.256 12.935 1.00 98.56 111 SER A CA 1
ATOM 882 C C . SER A 1 111 ? -13.800 12.946 13.441 1.00 98.56 111 SER A C 1
ATOM 884 O O . SER A 1 111 ? -13.425 11.786 13.636 1.00 98.56 111 SER A O 1
ATOM 886 N N . ILE A 1 112 ? -13.015 14.000 13.688 1.00 98.81 112 ILE A N 1
ATOM 887 C CA . ILE A 1 112 ? -11.675 13.904 14.281 1.00 98.81 112 ILE A CA 1
ATOM 888 C C . ILE A 1 112 ? -11.809 13.424 15.738 1.00 98.81 112 ILE A C 1
ATOM 890 O O . ILE A 1 112 ? -12.505 14.081 16.516 1.00 98.81 112 ILE A O 1
ATOM 894 N N . PRO A 1 113 ? -11.154 12.321 16.144 1.00 98.81 113 PRO A N 1
ATOM 895 C CA . PRO A 1 113 ? -11.151 11.877 17.533 1.00 98.81 113 PRO A CA 1
ATOM 896 C C . PRO A 1 113 ? -10.548 12.923 18.474 1.00 98.81 113 PRO A C 1
ATOM 898 O O . PRO A 1 113 ? -9.572 13.595 18.139 1.00 98.81 113 PRO A O 1
ATOM 901 N N . ASP A 1 114 ? -11.098 13.054 19.681 1.00 98.31 114 ASP A N 1
ATOM 902 C CA . ASP A 1 114 ? -10.618 14.067 20.626 1.00 98.31 114 ASP A CA 1
ATOM 903 C C . ASP A 1 114 ? -9.204 13.809 21.147 1.00 98.31 114 ASP A C 1
ATOM 905 O O . ASP A 1 114 ? -8.499 14.761 21.489 1.00 98.31 114 ASP A O 1
ATOM 909 N N . ASP A 1 115 ? -8.822 12.537 21.150 1.00 98.38 115 ASP A N 1
ATOM 910 C CA . ASP A 1 115 ? -7.554 11.959 21.577 1.00 98.38 115 ASP A CA 1
ATOM 911 C C . ASP A 1 115 ? -6.580 11.703 20.412 1.00 98.38 115 ASP A C 1
ATOM 913 O O . ASP A 1 115 ? -5.569 11.031 20.605 1.00 98.38 115 ASP A O 1
ATOM 917 N N . ASN A 1 116 ? -6.861 12.211 19.203 1.00 98.62 116 ASN A N 1
ATOM 918 C CA . ASN A 1 116 ? -5.888 12.135 18.112 1.00 98.62 116 ASN A CA 1
ATOM 919 C C . ASN A 1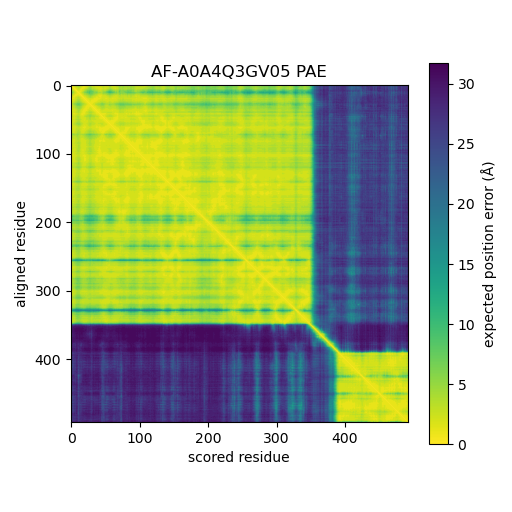 116 ? -4.627 12.961 18.430 1.00 98.62 116 ASN A C 1
ATOM 921 O O . ASN A 1 116 ? -4.727 13.979 19.129 1.00 98.62 116 ASN A O 1
ATOM 925 N N . PRO A 1 117 ? -3.449 12.560 17.911 1.00 98.62 117 PRO A N 1
ATOM 926 C CA . PRO A 1 117 ? -2.214 13.289 18.157 1.00 98.62 117 PRO A CA 1
ATOM 927 C C . PRO A 1 117 ? -2.313 14.732 17.647 1.00 98.62 117 PRO A C 1
ATOM 929 O O . PRO A 1 117 ? -2.911 15.018 16.608 1.00 98.62 117 PRO A O 1
ATOM 932 N N . VAL A 1 118 ? -1.706 15.649 18.402 1.00 98.69 118 VAL A N 1
ATOM 933 C CA . VAL A 1 118 ? -1.505 17.039 17.985 1.00 98.69 118 VAL A CA 1
ATOM 934 C C . VAL A 1 118 ? -0.111 17.128 17.381 1.00 98.69 118 VAL A C 1
ATOM 936 O O . VAL A 1 118 ? 0.877 17.069 18.112 1.00 98.69 118 VAL A O 1
ATOM 939 N N . ILE A 1 119 ? -0.037 17.252 16.059 1.00 98.31 119 ILE A N 1
ATOM 940 C CA . ILE A 1 119 ? 1.226 17.293 15.314 1.00 98.31 119 ILE A CA 1
ATOM 941 C C . ILE A 1 119 ? 1.402 18.718 14.793 1.00 98.31 119 ILE A C 1
ATOM 943 O O . ILE A 1 119 ? 0.473 19.281 14.220 1.00 98.31 119 ILE A O 1
ATOM 947 N N . ASP A 1 120 ? 2.554 19.326 15.076 1.00 96.44 120 ASP A N 1
ATOM 948 C CA . ASP A 1 120 ? 2.842 20.739 14.773 1.00 96.44 120 ASP A CA 1
ATOM 949 C C . ASP A 1 120 ? 1.723 21.711 15.217 1.00 96.44 120 ASP A C 1
ATOM 951 O O . ASP A 1 120 ? 1.316 22.641 14.525 1.00 96.44 120 ASP A O 1
ATOM 955 N N . GLY A 1 121 ? 1.154 21.450 16.400 1.00 98.12 121 GLY A N 1
ATOM 956 C CA . GLY A 1 121 ? 0.099 22.277 16.991 1.00 98.12 121 GLY A CA 1
ATOM 957 C C . GLY A 1 121 ? -1.310 22.073 16.419 1.00 98.12 121 GLY A C 1
ATOM 958 O O . GLY A 1 121 ? -2.237 22.719 16.909 1.00 98.12 121 GLY A O 1
ATOM 959 N N . VAL A 1 122 ? -1.510 21.170 15.453 1.00 98.69 122 VAL A N 1
ATOM 960 C CA . VAL A 1 122 ? -2.814 20.912 14.817 1.00 98.69 122 VAL A CA 1
ATOM 961 C C . VAL A 1 122 ? -3.336 19.520 15.184 1.00 98.69 122 VAL A C 1
ATOM 963 O O . VAL A 1 122 ? -2.639 18.517 15.034 1.00 98.69 122 VAL A O 1
ATOM 966 N N . LYS A 1 123 ? -4.595 19.440 15.639 1.00 98.69 123 LYS A N 1
ATOM 967 C CA . LYS A 1 123 ? -5.323 18.168 15.790 1.00 98.69 123 LYS A CA 1
ATOM 968 C C . LYS A 1 123 ? -6.134 17.912 14.524 1.00 98.69 123 LYS A C 1
ATOM 970 O O . LYS A 1 123 ? -7.078 18.642 14.233 1.00 98.69 123 LYS A O 1
ATOM 975 N N . SER A 1 124 ? -5.775 16.874 13.780 1.00 98.81 124 SER A N 1
ATOM 976 C CA . SER A 1 124 ? -6.431 16.492 12.523 1.00 98.81 124 SER A CA 1
ATOM 977 C C . SER A 1 124 ? -6.768 14.997 12.522 1.00 98.81 124 SER A C 1
ATOM 979 O O . SER A 1 124 ? -6.586 14.337 13.543 1.00 98.81 124 SER A O 1
ATOM 981 N N . HIS A 1 125 ? -7.241 14.435 11.403 1.00 98.88 125 HIS A N 1
ATOM 982 C CA . HIS A 1 125 ? -7.396 12.979 11.278 1.00 98.88 125 HIS A CA 1
ATOM 983 C C . HIS A 1 125 ? -6.054 12.242 11.172 1.00 98.88 125 HIS A C 1
ATOM 985 O O . HIS A 1 125 ? -6.035 11.028 11.339 1.00 98.88 125 HIS A O 1
ATOM 991 N N . VAL A 1 126 ? -4.945 12.935 10.888 1.00 98.94 126 VAL A N 1
ATOM 992 C CA . VAL A 1 126 ? -3.622 12.311 10.742 1.00 98.94 126 VAL A CA 1
ATOM 993 C C . VAL A 1 126 ? -3.218 11.639 12.055 1.00 98.94 126 VAL A C 1
ATOM 995 O O . VAL A 1 126 ? -3.114 12.297 13.087 1.00 98.94 126 VAL A O 1
ATOM 998 N N . TYR A 1 127 ? -3.005 10.325 11.998 1.00 98.94 127 TYR A N 1
ATOM 999 C CA . TYR A 1 127 ? -2.497 9.514 13.101 1.00 98.94 127 TYR A CA 1
ATOM 1000 C C . TYR A 1 127 ? -0.989 9.308 12.980 1.00 98.94 127 TYR A C 1
ATOM 1002 O O . TYR A 1 127 ? -0.284 9.461 13.969 1.00 98.94 127 TYR A O 1
ATOM 1010 N N . SER A 1 128 ? -0.490 9.043 11.773 1.00 98.94 128 SER A N 1
ATOM 1011 C CA . SER A 1 128 ? 0.938 9.026 11.438 1.00 98.94 128 SER A CA 1
ATOM 1012 C C . SER A 1 128 ? 1.165 9.504 10.000 1.00 98.94 128 SER A C 1
ATOM 1014 O O . SER A 1 128 ? 0.221 9.587 9.203 1.00 98.94 128 SER A O 1
ATOM 1016 N N . TYR A 1 129 ? 2.401 9.875 9.672 1.00 98.94 129 TYR A N 1
ATOM 1017 C CA . TYR A 1 129 ? 2.763 10.486 8.390 1.00 98.94 129 TYR A CA 1
ATOM 1018 C C . TYR A 1 129 ? 4.139 10.034 7.900 1.00 98.94 129 TYR A C 1
ATOM 1020 O O . TYR A 1 129 ? 4.852 9.351 8.623 1.00 98.94 129 TYR A O 1
ATOM 1028 N N . GLY A 1 130 ? 4.509 10.425 6.679 1.00 98.88 130 GLY A N 1
ATOM 1029 C CA . GLY A 1 130 ? 5.759 9.983 6.064 1.00 98.88 130 GLY A CA 1
ATOM 1030 C C . GLY A 1 130 ? 5.657 8.589 5.454 1.00 98.88 130 GLY A C 1
ATOM 1031 O O . GLY A 1 130 ? 6.620 7.850 5.523 1.00 98.88 130 GLY A O 1
ATOM 1032 N N . HIS A 1 131 ? 4.498 8.256 4.877 1.00 98.94 131 HIS A N 1
ATOM 1033 C CA . HIS A 1 131 ? 4.220 6.972 4.222 1.00 98.94 131 HIS A CA 1
ATOM 1034 C C . HIS A 1 131 ? 4.232 7.108 2.694 1.00 98.94 131 HIS A C 1
ATOM 1036 O O . HIS A 1 131 ? 3.847 8.152 2.149 1.00 98.94 131 HIS A O 1
ATOM 1042 N N . ARG A 1 132 ? 4.606 6.046 1.989 1.00 98.88 132 ARG A N 1
ATOM 1043 C CA . ARG A 1 132 ? 4.579 5.891 0.532 1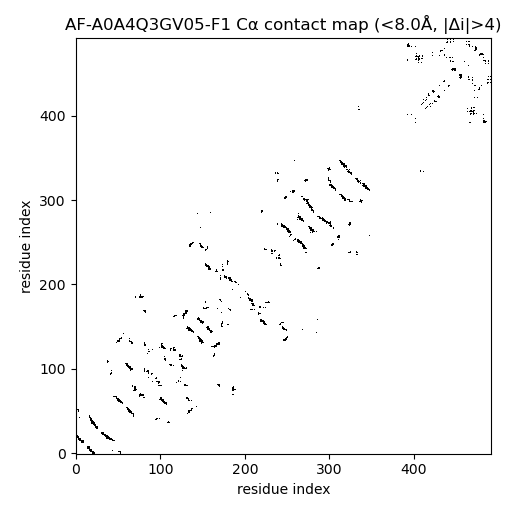.00 98.88 132 ARG A CA 1
ATOM 1044 C C . ARG A 1 132 ? 3.293 5.210 0.076 1.00 98.88 132 ARG A C 1
ATOM 1046 O O . ARG A 1 132 ? 2.397 5.875 -0.442 1.00 98.88 132 ARG A O 1
ATOM 1053 N N . ASN A 1 133 ? 3.171 3.893 0.210 1.00 98.81 133 ASN A N 1
ATOM 1054 C CA . ASN A 1 133 ? 1.998 3.140 -0.256 1.00 98.81 133 ASN A CA 1
ATOM 1055 C C . ASN A 1 133 ? 1.645 1.997 0.718 1.00 98.81 133 ASN A C 1
ATOM 1057 O O . ASN A 1 133 ? 1.874 0.827 0.388 1.00 98.81 133 ASN A O 1
ATOM 1061 N N . PRO A 1 134 ? 1.063 2.342 1.881 1.00 98.69 134 PRO A N 1
ATOM 1062 C CA . PRO A 1 134 ? 0.799 1.415 2.984 1.00 98.69 134 PRO A CA 1
ATOM 1063 C C . PRO A 1 134 ? -0.436 0.544 2.711 1.00 98.69 134 PRO A C 1
ATOM 1065 O O . PRO A 1 134 ? -1.566 0.908 3.057 1.00 98.69 134 PRO A O 1
ATOM 1068 N N . GLN A 1 135 ? -0.281 -0.578 2.000 1.00 98.62 135 GLN A N 1
ATOM 1069 C CA . GLN A 1 135 ? -1.418 -1.436 1.613 1.00 98.62 135 GLN A CA 1
ATOM 1070 C C . GLN A 1 135 ? -1.843 -2.390 2.733 1.00 98.62 135 GLN A C 1
ATOM 1072 O O . GLN A 1 135 ? -3.032 -2.710 2.843 1.00 98.62 135 GLN A O 1
ATOM 1077 N N . GLY A 1 136 ? -0.900 -2.818 3.572 1.00 98.38 136 GLY A N 1
ATOM 1078 C CA . GLY A 1 136 ? -1.167 -3.615 4.759 1.00 98.38 136 GLY A CA 1
ATOM 1079 C C . GLY A 1 136 ? -1.468 -2.741 5.963 1.00 98.38 136 GLY A C 1
ATOM 1080 O O . GLY A 1 136 ? -0.718 -1.833 6.278 1.00 98.38 136 GLY A O 1
ATOM 1081 N N . LEU A 1 137 ? -2.560 -3.040 6.664 1.00 98.44 137 LEU A N 1
ATOM 1082 C CA . LEU A 1 137 ? -2.858 -2.457 7.967 1.00 98.44 137 LEU A CA 1
ATOM 1083 C C . LEU A 1 137 ? -3.670 -3.474 8.773 1.00 98.44 137 LEU A C 1
ATOM 1085 O O . LEU A 1 137 ? -4.701 -3.941 8.279 1.00 98.44 137 LEU A O 1
ATOM 1089 N N . GLY A 1 138 ? -3.223 -3.824 9.979 1.00 98.00 138 GLY A N 1
ATOM 1090 C CA . GLY A 1 138 ? -3.856 -4.849 10.811 1.00 98.00 138 GLY A CA 1
ATOM 1091 C C . GLY A 1 138 ? -3.482 -4.734 12.288 1.00 98.00 138 GLY A C 1
ATOM 1092 O O . GLY A 1 138 ? -2.351 -4.403 12.625 1.00 98.00 138 GLY A O 1
ATOM 1093 N N . PHE A 1 139 ? -4.441 -4.998 13.174 1.00 98.50 139 PHE A N 1
ATOM 1094 C CA . PHE A 1 139 ? -4.213 -4.986 14.620 1.00 98.50 139 PHE A CA 1
ATOM 1095 C C . PHE A 1 139 ? -3.807 -6.370 15.133 1.00 98.50 139 PHE A C 1
ATOM 1097 O O . PHE A 1 139 ? -4.416 -7.369 14.748 1.00 98.50 139 PHE A O 1
ATOM 1104 N N . GLY A 1 140 ? -2.828 -6.400 16.034 1.00 96.81 140 GLY A N 1
ATOM 1105 C CA . GLY A 1 140 ? -2.567 -7.522 16.929 1.00 96.81 140 GLY A CA 1
ATOM 1106 C C . GLY A 1 140 ? -3.540 -7.563 18.120 1.00 96.81 140 GLY A C 1
ATOM 1107 O O . GLY A 1 140 ? -4.312 -6.620 18.339 1.00 96.81 140 GLY A O 1
ATOM 1108 N N . PRO A 1 141 ? -3.517 -8.647 18.912 1.00 93.50 141 PRO A N 1
ATOM 1109 C CA . PRO A 1 141 ? -4.459 -8.898 20.007 1.00 93.50 141 PRO A CA 1
ATOM 1110 C C . PRO A 1 141 ? -4.310 -7.922 21.181 1.00 93.50 141 PRO A C 1
ATOM 1112 O O . PRO A 1 141 ? -5.266 -7.685 21.920 1.00 93.50 141 PRO A O 1
ATOM 1115 N N . ASP A 1 142 ? -3.130 -7.331 21.348 1.00 94.94 142 ASP A N 1
ATOM 1116 C CA . ASP A 1 142 ? -2.808 -6.326 22.364 1.00 94.94 142 ASP A CA 1
ATOM 1117 C C . ASP A 1 142 ? -3.166 -4.889 21.934 1.00 94.94 142 ASP A C 1
ATOM 1119 O O . ASP A 1 142 ? -3.051 -3.950 22.725 1.00 94.94 142 ASP A O 1
ATOM 1123 N N . GLY A 1 143 ? -3.637 -4.714 20.696 1.00 96.69 143 GLY A N 1
ATOM 1124 C CA . GLY A 1 143 ? -3.928 -3.415 20.100 1.00 96.69 143 GLY A CA 1
ATOM 1125 C C . GLY A 1 143 ? -2.743 -2.765 19.384 1.00 96.69 143 GLY A C 1
ATOM 1126 O O . GLY A 1 143 ? -2.887 -1.625 18.934 1.00 96.69 143 GLY A O 1
ATOM 1127 N N . THR A 1 144 ? -1.615 -3.462 19.229 1.00 98.38 144 THR A N 1
ATOM 1128 C CA . THR A 1 144 ? -0.510 -3.024 18.370 1.00 98.38 144 THR A CA 1
ATOM 1129 C C . THR A 1 144 ? -0.979 -2.963 16.916 1.00 98.38 144 THR A C 1
ATOM 1131 O O . THR A 1 144 ? -1.616 -3.888 16.416 1.00 98.38 144 THR A O 1
ATOM 1134 N N . LEU A 1 145 ? -0.706 -1.848 16.235 1.00 98.81 145 LEU A N 1
ATOM 1135 C CA . LEU A 1 145 ? -1.089 -1.637 14.839 1.00 98.81 145 LEU A CA 1
ATOM 1136 C C . LEU A 1 145 ? 0.103 -1.919 13.927 1.00 98.81 145 LEU A C 1
ATOM 1138 O O . LEU A 1 145 ? 1.035 -1.119 13.870 1.00 98.81 145 LEU A O 1
ATOM 1142 N N . TYR A 1 146 ? 0.045 -3.030 13.202 1.00 98.88 146 TYR A N 1
ATOM 1143 C CA . TYR A 1 146 ? 1.026 -3.409 12.193 1.00 98.88 146 TYR A CA 1
ATOM 1144 C C . TYR A 1 146 ? 0.634 -2.865 10.823 1.00 98.88 146 TYR A C 1
ATOM 1146 O O . TYR A 1 146 ? -0.549 -2.808 10.466 1.00 98.88 146 TYR A O 1
ATOM 1154 N N . GLU A 1 147 ? 1.633 -2.489 10.043 1.00 98.88 147 GLU A N 1
ATOM 1155 C CA . GLU A 1 147 ? 1.486 -1.906 8.714 1.00 98.88 147 GLU A CA 1
ATOM 1156 C C . GLU A 1 147 ? 2.556 -2.505 7.797 1.00 98.88 147 GLU A C 1
ATOM 1158 O O . GLU A 1 147 ? 3.665 -2.778 8.252 1.00 98.88 147 GLU A O 1
ATOM 1163 N N . ALA A 1 148 ? 2.199 -2.784 6.542 1.00 98.81 148 ALA A N 1
ATOM 1164 C CA . ALA A 1 148 ? 3.142 -3.269 5.540 1.00 98.81 148 ALA A CA 1
ATOM 1165 C C . ALA A 1 148 ? 3.052 -2.416 4.272 1.00 98.81 148 ALA A C 1
ATOM 1167 O O . ALA A 1 148 ? 1.990 -2.331 3.631 1.00 98.81 148 ALA A O 1
ATOM 1168 N N . GLU A 1 149 ? 4.186 -1.836 3.894 1.00 98.69 149 GLU A N 1
ATOM 1169 C CA . GLU A 1 149 ? 4.262 -0.749 2.927 1.00 98.69 149 GLU A CA 1
ATOM 1170 C C . GLU A 1 149 ? 5.151 -1.101 1.735 1.00 98.69 149 GLU A C 1
ATOM 1172 O O . GLU A 1 149 ? 6.173 -1.772 1.862 1.00 98.69 149 GLU A O 1
ATOM 1177 N N . HIS A 1 150 ? 4.773 -0.615 0.548 1.00 98.75 150 HIS A N 1
ATOM 1178 C CA . HIS A 1 150 ? 5.673 -0.656 -0.599 1.00 98.75 150 HIS A CA 1
ATOM 1179 C C . HIS A 1 150 ? 6.722 0.464 -0.544 1.00 98.75 150 HIS A C 1
ATOM 1181 O O . HIS A 1 150 ? 6.359 1.642 -0.666 1.00 98.75 150 HIS A O 1
ATOM 1187 N N . GLY A 1 151 ? 7.994 0.090 -0.592 1.00 98.31 151 GLY A N 1
ATOM 1188 C CA . GLY A 1 151 ? 9.136 0.950 -0.874 1.00 98.31 151 GLY A CA 1
ATOM 1189 C C . GLY A 1 151 ? 9.305 1.245 -2.371 1.00 98.31 151 GLY A C 1
ATOM 1190 O O . GLY A 1 151 ? 8.467 0.851 -3.198 1.00 98.31 151 GLY A O 1
ATOM 1191 N N . PRO A 1 152 ? 10.336 2.021 -2.755 1.00 96.44 152 PRO A N 1
ATOM 1192 C CA . PRO A 1 152 ? 10.657 2.324 -4.147 1.00 96.44 152 PRO A CA 1
ATOM 1193 C C . PRO A 1 152 ? 11.211 1.092 -4.895 1.00 96.44 152 PRO A C 1
ATOM 1195 O O . PRO A 1 152 ? 10.452 0.202 -5.268 1.00 96.44 152 PRO A O 1
ATOM 1198 N N . ALA A 1 153 ? 12.509 1.067 -5.206 1.00 93.38 153 ALA A N 1
ATOM 1199 C CA . ALA A 1 153 ? 13.171 -0.087 -5.816 1.00 93.38 153 ALA A CA 1
ATOM 1200 C C . ALA A 1 153 ? 13.788 -1.025 -4.763 1.00 93.38 153 ALA A C 1
ATOM 1202 O O . ALA A 1 153 ? 14.211 -2.127 -5.082 1.00 93.38 153 ALA A O 1
ATOM 1203 N N . THR A 1 154 ? 13.816 -0.590 -3.512 1.00 94.69 154 THR A N 1
ATOM 1204 C CA . THR A 1 154 ? 14.334 -1.278 -2.331 1.00 94.69 154 THR A CA 1
ATOM 1205 C C . THR A 1 154 ? 13.356 -1.017 -1.182 1.00 94.69 154 THR A C 1
ATOM 1207 O O . THR A 1 154 ? 12.384 -0.278 -1.375 1.00 94.69 154 THR A O 1
ATOM 1210 N N . ASP A 1 155 ? 13.603 -1.612 -0.015 1.00 98.00 155 ASP A N 1
ATOM 1211 C CA . ASP A 1 155 ? 13.003 -1.173 1.254 1.00 98.00 155 ASP A CA 1
ATOM 1212 C C . ASP A 1 155 ? 11.466 -1.113 1.254 1.00 98.00 155 ASP A C 1
ATOM 1214 O O . ASP A 1 155 ? 10.871 -0.120 1.660 1.00 98.00 155 ASP A O 1
ATOM 1218 N N . ASP A 1 156 ? 10.792 -2.184 0.812 1.00 98.88 156 ASP A N 1
ATOM 1219 C CA . ASP A 1 156 ? 9.441 -2.411 1.344 1.00 98.88 156 ASP A CA 1
ATOM 1220 C C . ASP A 1 156 ? 9.540 -2.593 2.860 1.00 98.88 156 ASP A C 1
ATOM 1222 O O . ASP A 1 156 ? 10.526 -3.141 3.351 1.00 98.88 156 ASP A O 1
ATOM 1226 N N . GLU A 1 157 ? 8.526 -2.176 3.604 1.00 98.88 157 GLU A N 1
ATOM 1227 C CA . GLU A 1 157 ? 8.630 -2.073 5.058 1.00 98.88 157 GLU A CA 1
ATOM 1228 C C . GLU A 1 157 ? 7.567 -2.898 5.770 1.00 98.88 157 GLU A C 1
ATOM 1230 O O . GLU A 1 157 ? 6.445 -3.085 5.288 1.00 98.88 157 GLU A O 1
ATOM 1235 N N . LEU A 1 158 ? 7.933 -3.353 6.964 1.00 98.88 158 LEU A N 1
ATOM 1236 C CA . LEU A 1 158 ? 7.005 -3.727 8.012 1.00 98.88 158 LEU A CA 1
ATOM 1237 C C . LEU A 1 158 ? 7.176 -2.756 9.180 1.00 98.88 158 LEU A C 1
ATOM 1239 O O . LEU A 1 158 ? 8.265 -2.625 9.743 1.00 98.88 158 LEU A O 1
ATOM 1243 N N . ASN A 1 159 ? 6.078 -2.128 9.577 1.00 98.94 159 ASN A N 1
ATOM 1244 C CA . ASN A 1 159 ? 6.046 -1.039 10.537 1.00 98.94 159 ASN A CA 1
ATOM 1245 C C . ASN A 1 159 ? 5.130 -1.349 11.726 1.00 98.94 159 ASN A C 1
ATOM 1247 O O . ASN A 1 159 ? 4.100 -2.014 11.595 1.00 98.94 159 ASN A O 1
ATOM 1251 N N . ILE A 1 160 ? 5.470 -0.780 12.886 1.00 98.81 160 ILE A N 1
ATOM 1252 C CA . ILE A 1 160 ? 4.544 -0.620 14.014 1.00 98.81 160 ILE A CA 1
ATOM 1253 C C . ILE A 1 160 ? 4.106 0.836 14.060 1.00 98.81 160 ILE A C 1
ATOM 1255 O O . ILE A 1 160 ? 4.929 1.736 14.241 1.00 98.81 160 ILE A O 1
ATOM 1259 N N . ILE A 1 161 ? 2.804 1.071 13.907 1.00 98.88 161 ILE A N 1
ATOM 1260 C CA . ILE A 1 161 ? 2.235 2.410 13.798 1.00 98.88 161 ILE A CA 1
ATOM 1261 C C . ILE A 1 161 ? 2.074 3.072 15.165 1.00 98.88 161 ILE A C 1
ATOM 1263 O O . ILE A 1 161 ? 1.314 2.613 16.015 1.00 98.88 161 ILE A O 1
ATOM 1267 N N . GLN A 1 162 ? 2.748 4.209 15.344 1.00 98.56 162 GLN A N 1
ATOM 1268 C CA . GLN A 1 162 ? 2.713 5.009 16.566 1.00 98.56 162 GLN A CA 1
ATOM 1269 C C . GLN A 1 162 ? 1.924 6.316 16.361 1.00 98.56 162 GLN A C 1
ATOM 1271 O O . GLN A 1 162 ? 2.062 6.959 15.313 1.00 98.56 162 GLN A O 1
ATOM 1276 N N . PRO A 1 163 ? 1.129 6.767 17.354 1.00 98.69 163 PRO A N 1
ATOM 1277 C CA . PRO A 1 163 ? 0.453 8.058 17.280 1.00 98.69 163 PRO A CA 1
ATOM 1278 C C . PRO A 1 163 ? 1.463 9.207 17.169 1.00 98.69 163 PRO A C 1
ATOM 1280 O O . PRO A 1 163 ? 2.313 9.389 18.036 1.00 98.69 163 PRO A O 1
ATOM 1283 N N . GLY A 1 164 ? 1.336 10.013 16.119 1.00 98.75 164 GLY A N 1
ATOM 1284 C CA . GLY A 1 164 ? 2.234 11.120 15.793 1.00 98.75 164 GLY A CA 1
ATOM 1285 C C . GLY A 1 164 ? 3.536 10.704 15.105 1.00 98.75 164 GLY A C 1
ATOM 1286 O O . GLY A 1 164 ? 4.365 11.573 14.848 1.00 98.75 164 GLY A O 1
ATOM 1287 N N . GLY A 1 165 ? 3.724 9.413 14.810 1.00 98.75 165 GLY A N 1
ATOM 1288 C CA . GLY A 1 165 ? 4.949 8.892 14.205 1.00 98.75 165 GLY A CA 1
ATOM 1289 C C . GLY A 1 165 ? 5.193 9.414 12.785 1.00 98.75 165 GLY A C 1
ATOM 1290 O O . GLY A 1 165 ? 4.253 9.545 11.993 1.00 98.75 165 GLY A O 1
ATOM 1291 N N . ASN A 1 166 ? 6.465 9.684 12.485 1.00 98.88 166 ASN A N 1
ATOM 1292 C CA . ASN A 1 166 ? 6.977 10.007 11.156 1.00 98.88 166 ASN A CA 1
ATOM 1293 C C . ASN A 1 166 ? 7.745 8.801 10.602 1.00 98.88 166 ASN A C 1
ATOM 1295 O O . ASN A 1 166 ? 8.695 8.364 11.243 1.00 98.88 166 ASN A O 1
ATOM 1299 N N . TYR A 1 167 ? 7.364 8.309 9.428 1.00 98.88 167 TYR A N 1
ATOM 1300 C CA . TYR A 1 167 ? 7.932 7.117 8.783 1.00 98.88 167 TYR A CA 1
ATOM 1301 C C . TYR A 1 167 ? 8.915 7.472 7.652 1.00 98.88 167 TYR A C 1
ATOM 1303 O O . TYR A 1 167 ? 9.284 6.651 6.830 1.00 98.88 167 TYR A O 1
ATOM 1311 N N . GLY A 1 168 ? 9.376 8.727 7.606 1.00 98.75 168 GLY A N 1
ATOM 1312 C CA . GLY A 1 168 ? 10.551 9.125 6.825 1.00 98.75 168 GLY A CA 1
ATOM 1313 C C . GLY A 1 168 ? 10.307 9.397 5.337 1.00 98.75 168 GLY A C 1
ATOM 1314 O O . GLY A 1 168 ? 10.938 10.309 4.788 1.00 98.75 168 GLY A O 1
ATOM 1315 N N . TRP A 1 169 ? 9.364 8.725 4.669 1.00 98.88 169 TRP A N 1
ATOM 1316 C CA . TRP A 1 169 ? 9.141 8.912 3.228 1.00 98.88 169 TRP A CA 1
ATOM 1317 C C . TRP A 1 169 ? 8.774 10.374 2.876 1.00 98.88 169 TRP A C 1
ATOM 1319 O O . TRP A 1 169 ? 7.978 11.002 3.588 1.00 98.88 169 TRP A O 1
ATOM 1329 N N . PRO A 1 170 ? 9.312 10.968 1.785 1.00 98.62 170 PRO A N 1
ATOM 1330 C CA . PRO A 1 170 ? 10.262 10.405 0.818 1.00 98.62 170 PRO A CA 1
ATOM 1331 C C . PRO A 1 170 ? 11.732 10.663 1.162 1.00 98.62 170 PRO A C 1
ATOM 1333 O O . PRO A 1 170 ? 12.599 10.459 0.319 1.00 98.62 170 PRO A O 1
ATOM 1336 N N . ARG A 1 171 ? 12.036 11.208 2.342 1.00 98.62 171 ARG A N 1
ATOM 1337 C CA . ARG A 1 171 ? 13.405 11.582 2.720 1.00 98.62 171 ARG A CA 1
ATOM 1338 C C . ARG A 1 171 ? 14.274 10.372 3.049 1.00 98.62 171 ARG A C 1
ATOM 1340 O O . ARG A 1 171 ? 15.484 10.488 2.893 1.00 98.62 171 ARG A O 1
ATOM 1347 N N . VAL A 1 172 ? 13.646 9.283 3.473 1.00 98.81 172 VAL A N 1
ATOM 1348 C CA . VAL A 1 172 ? 14.250 8.005 3.861 1.00 98.81 172 VAL A CA 1
ATOM 1349 C C . VAL A 1 172 ? 13.392 6.883 3.267 1.00 98.81 172 VAL A C 1
ATOM 1351 O O . VAL A 1 172 ? 12.173 7.068 3.153 1.00 98.81 172 VAL A O 1
ATOM 1354 N N . ALA A 1 173 ? 14.011 5.780 2.856 1.00 98.69 173 ALA A N 1
ATOM 1355 C CA . ALA A 1 173 ? 13.340 4.521 2.540 1.00 98.69 173 ALA A CA 1
ATOM 1356 C C . ALA A 1 173 ? 13.976 3.417 3.394 1.00 98.69 173 ALA A C 1
ATOM 1358 O O . ALA A 1 173 ? 15.173 3.180 3.291 1.00 98.69 173 ALA A O 1
ATOM 1359 N N . GLY A 1 174 ? 13.206 2.757 4.256 1.00 98.44 174 GLY A N 1
ATOM 1360 C CA . GLY A 1 174 ? 13.764 1.824 5.226 1.00 98.44 174 GLY A CA 1
ATOM 1361 C C . GLY A 1 174 ? 14.446 2.552 6.385 1.00 98.44 174 GLY A C 1
ATOM 1362 O O . GLY A 1 174 ? 13.800 3.228 7.187 1.00 98.44 174 GLY A O 1
ATOM 1363 N N . HIS A 1 175 ? 15.763 2.395 6.500 1.00 97.50 175 HIS A N 1
ATOM 1364 C CA . HIS A 1 175 ? 16.563 2.986 7.574 1.00 97.50 175 HIS A CA 1
ATOM 1365 C C . HIS A 1 175 ? 17.352 4.200 7.083 1.00 97.50 175 HIS A C 1
ATOM 1367 O O . HIS A 1 175 ? 17.602 4.357 5.900 1.00 97.50 175 HIS A O 1
ATOM 1373 N N . ILE A 1 176 ? 17.808 5.059 8.001 1.00 98.25 176 ILE A N 1
ATOM 1374 C CA . ILE A 1 176 ? 18.787 6.098 7.648 1.00 98.25 176 ILE A CA 1
ATOM 1375 C C . ILE A 1 176 ? 20.164 5.438 7.501 1.00 98.25 176 ILE A C 1
ATOM 1377 O O . ILE A 1 176 ? 20.906 5.335 8.487 1.00 98.25 176 ILE A O 1
ATOM 1381 N N . ASP A 1 177 ? 20.514 5.006 6.291 1.00 98.00 177 ASP A N 1
ATOM 1382 C CA . ASP A 1 177 ? 21.767 4.284 6.034 1.00 98.00 177 ASP A CA 1
ATOM 1383 C C . ASP A 1 177 ? 22.529 4.723 4.770 1.00 98.00 177 ASP A C 1
ATOM 1385 O O . ASP A 1 177 ? 23.714 4.392 4.644 1.00 98.00 177 ASP A O 1
ATOM 1389 N N . ASP A 1 178 ? 21.919 5.548 3.908 1.00 98.25 178 ASP A N 1
ATOM 1390 C CA . ASP A 1 178 ? 22.466 5.983 2.616 1.00 98.25 178 ASP A CA 1
ATOM 1391 C C . ASP A 1 178 ? 22.814 4.794 1.686 1.00 98.25 178 ASP A C 1
ATOM 1393 O O . ASP A 1 178 ? 23.775 4.856 0.901 1.00 98.25 178 ASP A O 1
ATOM 1397 N N . GLN A 1 179 ? 22.055 3.696 1.768 1.00 96.69 179 GLN A N 1
ATOM 1398 C CA . GLN A 1 179 ? 22.249 2.488 0.969 1.00 96.69 179 GLN A CA 1
ATOM 1399 C C . GLN A 1 179 ? 21.182 2.345 -0.112 1.00 96.69 179 GLN A C 1
ATOM 1401 O O . GLN A 1 179 ? 19.999 2.186 0.154 1.00 96.69 179 GLN A O 1
ATOM 1406 N N . ALA A 1 180 ? 21.617 2.395 -1.372 1.00 94.00 180 ALA A N 1
ATOM 1407 C CA . ALA A 1 180 ? 20.806 2.181 -2.572 1.00 94.00 180 ALA A CA 1
ATOM 1408 C C . ALA A 1 180 ? 19.606 3.136 -2.770 1.00 94.00 180 ALA A C 1
ATOM 1410 O O . ALA A 1 180 ? 18.982 3.117 -3.836 1.00 94.00 180 ALA A O 1
ATOM 1411 N N . TYR A 1 181 ? 19.348 4.045 -1.826 1.00 97.69 181 TYR A N 1
ATOM 1412 C CA . TYR A 1 181 ? 18.344 5.093 -1.911 1.00 97.69 181 TYR A CA 1
ATOM 1413 C C . TYR A 1 181 ? 18.939 6.488 -1.674 1.00 97.69 181 TYR A C 1
ATOM 1415 O O . TYR A 1 181 ? 19.875 6.707 -0.911 1.00 97.69 181 TYR A O 1
ATOM 1423 N N . LYS A 1 182 ? 18.371 7.471 -2.374 1.00 96.81 182 LYS A N 1
ATOM 1424 C CA . LYS A 1 182 ? 18.508 8.898 -2.071 1.00 96.81 182 LYS A CA 1
ATOM 1425 C C . LYS A 1 182 ? 17.267 9.615 -2.566 1.00 96.81 182 LYS A C 1
ATOM 1427 O O . LYS A 1 182 ? 16.717 9.274 -3.619 1.00 96.81 182 LYS A O 1
ATOM 1432 N N . TYR A 1 183 ? 16.858 10.668 -1.873 1.00 98.25 183 TYR A N 1
ATOM 1433 C CA . TYR A 1 183 ? 15.699 11.428 -2.312 1.00 98.25 183 TYR A CA 1
ATOM 1434 C C . TYR A 1 183 ? 16.069 12.386 -3.445 1.00 98.25 183 TYR A C 1
ATOM 1436 O O . TYR A 1 183 ? 16.751 13.389 -3.237 1.00 98.25 183 TYR A O 1
ATOM 1444 N N . ILE A 1 184 ? 15.573 12.103 -4.647 1.00 97.56 184 ILE A N 1
ATOM 1445 C CA . ILE A 1 184 ? 15.718 12.967 -5.824 1.00 97.56 184 ILE A CA 1
ATOM 1446 C C . ILE A 1 184 ? 14.410 13.723 -6.035 1.00 97.56 184 ILE A C 1
ATOM 1448 O O . ILE A 1 184 ? 13.420 13.130 -6.456 1.00 97.56 184 ILE A O 1
ATOM 1452 N N . ASN A 1 185 ? 14.382 15.025 -5.752 1.00 97.44 185 ASN A N 1
ATOM 1453 C CA . ASN A 1 185 ? 13.157 15.819 -5.814 1.00 97.44 185 ASN A CA 1
ATOM 1454 C C . ASN A 1 185 ? 12.923 16.404 -7.215 1.00 97.44 185 ASN A C 1
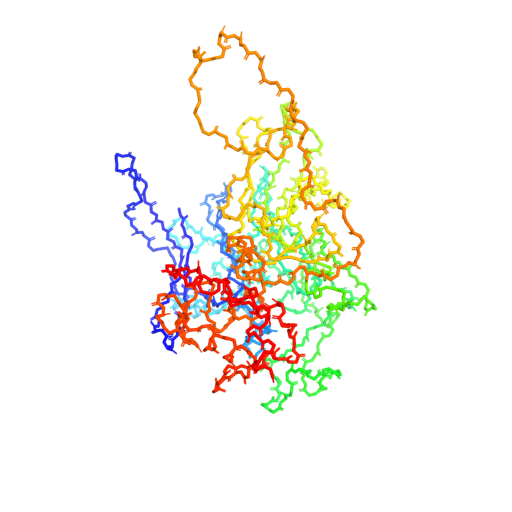ATOM 1456 O O . ASN A 1 185 ? 13.248 17.560 -7.508 1.00 97.44 185 ASN A O 1
ATOM 1460 N N . TRP A 1 186 ? 12.287 15.617 -8.076 1.00 96.50 186 TRP A N 1
ATOM 1461 C CA . TRP A 1 186 ? 11.992 15.997 -9.456 1.00 96.50 186 TRP A CA 1
ATOM 1462 C C . TRP A 1 186 ? 10.932 17.095 -9.586 1.00 96.50 186 TRP A C 1
ATOM 1464 O O . TRP A 1 186 ? 10.887 17.782 -10.611 1.00 96.50 186 TRP A O 1
ATOM 1474 N N . SER A 1 187 ? 10.116 17.329 -8.554 1.00 96.69 187 SER A N 1
ATOM 1475 C CA . SER A 1 187 ? 9.165 18.453 -8.548 1.00 96.69 187 SER A CA 1
ATOM 1476 C C . SER A 1 187 ? 9.855 19.823 -8.560 1.00 96.69 187 SER A C 1
ATOM 1478 O O . SER A 1 187 ? 9.264 20.809 -8.998 1.00 96.69 187 SER A O 1
ATOM 1480 N N . GLN A 1 188 ? 11.123 19.877 -8.139 1.00 96.50 188 GLN A N 1
ATOM 1481 C CA . GLN A 1 188 ? 11.953 21.084 -8.126 1.00 96.50 188 GLN A CA 1
ATOM 1482 C C . GLN A 1 188 ? 13.006 21.108 -9.246 1.00 96.50 188 GLN A C 1
ATOM 1484 O O . GLN A 1 188 ? 13.799 22.045 -9.322 1.00 96.50 188 GLN A O 1
ATOM 1489 N N . ALA A 1 189 ? 13.021 20.104 -10.128 1.00 95.25 189 ALA A N 1
ATOM 1490 C CA . ALA A 1 189 ? 13.938 20.072 -11.261 1.00 95.25 189 ALA A CA 1
ATOM 1491 C C . ALA A 1 189 ? 13.643 21.215 -12.255 1.00 95.25 189 ALA A C 1
ATOM 1493 O O . ALA A 1 189 ? 12.464 21.504 -12.509 1.00 95.25 189 ALA A O 1
ATOM 1494 N N . PRO A 1 190 ? 14.670 21.804 -12.905 1.00 94.38 190 PRO A N 1
ATOM 1495 C CA . PRO A 1 190 ? 14.480 22.758 -13.997 1.00 94.38 190 PRO A CA 1
ATOM 1496 C C . PRO A 1 190 ? 13.483 22.257 -15.051 1.00 94.38 190 PRO A C 1
ATOM 1498 O O . PRO A 1 190 ? 13.349 21.052 -15.286 1.00 94.38 190 PRO A O 1
ATOM 1501 N N . ALA A 1 191 ? 12.760 23.179 -15.691 1.00 92.56 191 ALA A N 1
ATOM 1502 C CA . ALA A 1 191 ? 11.706 22.832 -16.649 1.00 92.56 191 ALA A CA 1
ATOM 1503 C C . ALA A 1 191 ? 12.232 22.036 -17.858 1.00 92.56 191 ALA A C 1
ATOM 1505 O O . ALA A 1 191 ? 11.509 21.216 -18.416 1.00 92.56 191 ALA A O 1
ATOM 1506 N N . ASP A 1 192 ? 13.490 22.260 -18.228 1.00 91.50 192 ASP A N 1
ATOM 1507 C CA . ASP A 1 192 ? 14.219 21.609 -19.315 1.00 91.50 192 ASP A CA 1
ATOM 1508 C C . ASP A 1 192 ? 15.049 20.394 -18.866 1.00 91.50 192 ASP A C 1
ATOM 1510 O O . ASP A 1 192 ? 15.746 19.803 -19.688 1.00 91.50 192 ASP A O 1
ATOM 1514 N N . ALA A 1 193 ? 14.977 20.000 -17.588 1.00 90.38 193 ALA A N 1
ATOM 1515 C CA . ALA A 1 193 ? 15.685 18.826 -17.091 1.00 90.38 193 ALA A CA 1
ATOM 1516 C C . ALA A 1 193 ? 15.200 17.546 -17.791 1.00 90.38 193 ALA A C 1
ATOM 1518 O O . ALA A 1 193 ? 13.996 17.260 -17.817 1.00 90.38 193 ALA A O 1
ATOM 1519 N N . ASP A 1 194 ? 16.156 16.773 -18.311 1.00 89.38 194 ASP A N 1
ATOM 1520 C CA . ASP A 1 194 ? 15.933 15.419 -18.806 1.00 89.38 194 ASP A CA 1
ATOM 1521 C C . ASP A 1 194 ? 15.653 14.491 -17.619 1.00 89.38 194 ASP A C 1
ATOM 1523 O O . ASP A 1 194 ? 16.519 14.233 -16.784 1.00 89.38 194 ASP A O 1
ATOM 1527 N N . LEU A 1 195 ? 14.412 14.015 -17.545 1.00 85.06 195 LEU A N 1
ATOM 1528 C CA . LEU A 1 195 ? 13.916 13.157 -16.471 1.00 85.06 195 LEU A CA 1
ATOM 1529 C C . LEU A 1 195 ? 14.466 11.722 -16.524 1.00 85.06 195 LEU A C 1
ATOM 1531 O O . LEU A 1 195 ? 14.226 10.950 -15.598 1.00 85.06 195 LEU A O 1
ATOM 1535 N N . SER A 1 196 ? 15.161 11.375 -17.610 1.00 85.38 196 SER A N 1
ATOM 1536 C CA . SER A 1 196 ? 15.780 10.068 -17.853 1.00 85.38 196 SER A CA 1
ATOM 1537 C C . SER A 1 196 ? 17.311 10.105 -17.835 1.00 85.38 196 SER A C 1
ATOM 1539 O O . SER A 1 196 ? 17.951 9.108 -18.164 1.00 85.38 196 SER A O 1
ATOM 1541 N N . ALA A 1 197 ? 17.902 11.253 -17.492 1.00 86.19 197 ALA A N 1
ATOM 1542 C CA . ALA A 1 197 ? 19.346 11.422 -17.492 1.00 86.19 197 ALA A CA 1
ATOM 1543 C C . ALA A 1 197 ? 20.023 10.557 -16.420 1.00 86.19 197 ALA A C 1
ATOM 1545 O O . ALA A 1 197 ? 19.694 10.644 -15.238 1.00 86.19 197 ALA A O 1
ATOM 1546 N N . GLU A 1 198 ? 21.030 9.797 -16.857 1.00 85.38 198 GLU A N 1
ATOM 1547 C CA . GLU A 1 198 ? 21.903 8.987 -16.011 1.00 85.38 198 GLU A CA 1
ATOM 1548 C C . GLU A 1 198 ? 23.372 9.404 -16.230 1.00 85.38 198 GLU A C 1
ATOM 1550 O O . GLU A 1 198 ? 23.882 9.275 -17.351 1.00 85.38 198 GLU A O 1
ATOM 1555 N N . PRO A 1 199 ? 24.079 9.920 -15.204 1.00 89.12 199 PRO A N 1
ATOM 1556 C CA . PRO A 1 199 ? 23.601 10.155 -13.840 1.00 89.12 199 PRO A CA 1
ATOM 1557 C C . PRO A 1 199 ? 22.600 11.319 -13.756 1.00 89.12 199 PRO A C 1
ATOM 1559 O O . PRO A 1 199 ? 22.584 12.206 -14.615 1.00 89.12 199 PRO A O 1
ATOM 1562 N N . VAL A 1 200 ? 21.817 11.348 -12.674 1.00 92.62 200 VAL A N 1
ATOM 1563 C CA . VAL A 1 200 ? 20.888 12.451 -12.385 1.00 92.62 200 VAL A CA 1
ATOM 1564 C C . VAL A 1 200 ? 21.627 13.798 -12.347 1.00 92.62 200 VAL A C 1
ATOM 1566 O O . VAL A 1 200 ? 22.630 13.912 -11.638 1.00 92.62 200 VAL A O 1
ATOM 1569 N N . PRO A 1 201 ? 21.143 14.837 -13.060 1.00 93.94 201 PRO A N 1
ATOM 1570 C CA . PRO A 1 201 ? 21.813 16.133 -13.109 1.00 93.94 201 PRO A CA 1
ATOM 1571 C C . PRO A 1 201 ? 21.921 16.813 -11.737 1.00 93.94 201 PRO A C 1
ATOM 1573 O O . PRO A 1 201 ? 20.945 16.870 -10.992 1.00 93.94 201 PRO A O 1
ATOM 1576 N N . ASP A 1 202 ? 23.061 17.456 -11.458 1.00 94.25 202 ASP A N 1
ATOM 1577 C CA . ASP A 1 202 ? 23.299 18.236 -10.224 1.00 94.25 202 ASP A CA 1
ATOM 1578 C C . ASP A 1 202 ? 22.304 19.394 -10.021 1.00 94.25 202 ASP A C 1
ATOM 1580 O O . ASP A 1 202 ? 22.162 19.932 -8.925 1.00 94.25 202 ASP A O 1
ATOM 1584 N N . THR A 1 203 ? 21.618 19.815 -11.087 1.00 94.69 203 THR A N 1
ATOM 1585 C CA . THR A 1 203 ? 20.577 20.848 -11.033 1.00 94.69 203 THR A CA 1
ATOM 1586 C C . THR A 1 203 ? 19.262 20.349 -10.435 1.00 94.69 203 THR A C 1
ATOM 1588 O O . THR A 1 203 ? 18.402 21.167 -10.108 1.00 94.69 203 THR A O 1
ATOM 1591 N N . VAL A 1 204 ? 19.087 19.034 -10.295 1.00 96.81 204 VAL A N 1
ATOM 1592 C CA . VAL A 1 204 ? 17.950 18.423 -9.605 1.00 96.81 204 VAL A CA 1
ATOM 1593 C C . VAL A 1 204 ? 18.311 18.294 -8.125 1.00 96.81 204 VAL A C 1
ATOM 1595 O O . VAL A 1 204 ? 19.340 17.686 -7.822 1.00 96.81 204 VAL A O 1
ATOM 1598 N N . PRO A 1 205 ? 17.503 18.833 -7.191 1.00 97.12 205 PRO A N 1
ATOM 1599 C CA . PRO A 1 205 ? 17.773 18.678 -5.768 1.00 97.12 205 PRO A CA 1
ATOM 1600 C C . PRO A 1 205 ? 17.793 17.203 -5.368 1.00 97.12 205 PRO A C 1
ATOM 1602 O O . PRO A 1 205 ? 16.837 16.465 -5.610 1.00 97.12 205 PRO A O 1
ATOM 1605 N N . GLN A 1 206 ? 18.895 16.793 -4.756 1.00 97.12 206 GLN A N 1
ATOM 1606 C CA . GLN A 1 206 ? 19.160 15.435 -4.301 1.00 97.12 206 GLN A CA 1
ATOM 1607 C C . GLN A 1 206 ? 19.572 15.508 -2.838 1.00 97.12 206 GLN A C 1
ATOM 1609 O O . GLN A 1 206 ? 20.322 16.409 -2.465 1.00 97.12 206 GLN A O 1
ATOM 1614 N N . PHE A 1 207 ? 19.078 14.583 -2.028 1.00 98.00 207 PHE A N 1
ATOM 1615 C CA . PHE A 1 207 ? 19.320 14.575 -0.595 1.00 98.00 207 PHE A CA 1
ATOM 1616 C C . PHE A 1 207 ? 19.677 13.167 -0.144 1.00 98.00 207 PHE A C 1
ATOM 1618 O O . PHE A 1 207 ? 18.935 12.227 -0.446 1.00 98.00 207 PHE A O 1
ATOM 1625 N N . ALA A 1 208 ? 20.790 13.039 0.572 1.00 98.31 208 ALA A N 1
ATOM 1626 C CA . ALA A 1 208 ? 21.107 11.815 1.294 1.00 98.31 208 ALA A CA 1
ATOM 1627 C C . ALA A 1 208 ? 20.108 11.617 2.447 1.00 98.31 208 ALA A C 1
ATOM 1629 O O . ALA A 1 208 ? 19.570 12.592 2.992 1.00 98.31 208 ALA A O 1
ATOM 1630 N N . GLU A 1 209 ? 19.862 10.373 2.834 1.00 98.56 209 GLU A N 1
ATOM 1631 C CA . GLU A 1 209 ? 18.974 10.051 3.952 1.00 98.56 209 GLU A CA 1
ATOM 1632 C C . GLU A 1 209 ? 19.556 10.584 5.253 1.00 98.56 209 GLU A C 1
ATOM 1634 O O . GLU A 1 209 ? 18.841 11.156 6.074 1.00 98.56 209 GLU A O 1
ATOM 1639 N N . THR A 1 210 ? 20.882 10.522 5.404 1.00 98.19 210 THR A N 1
ATOM 1640 C CA . THR A 1 210 ? 21.582 11.070 6.569 1.00 98.19 210 THR A CA 1
ATOM 1641 C C . THR A 1 210 ? 21.433 12.583 6.718 1.00 98.19 210 THR A C 1
ATOM 1643 O O . THR A 1 210 ? 21.728 13.114 7.792 1.00 98.19 210 THR A O 1
ATOM 1646 N N . GLU A 1 211 ? 20.945 13.317 5.714 1.00 98.31 211 GLU A N 1
ATOM 1647 C CA . GLU A 1 211 ? 20.567 14.728 5.866 1.00 98.31 211 GLU A CA 1
ATOM 1648 C C . GLU A 1 211 ? 19.235 14.913 6.605 1.00 98.31 211 GLU A C 1
ATOM 1650 O O . GLU A 1 211 ? 18.959 16.009 7.098 1.00 98.31 211 GLU A O 1
ATOM 1655 N N . PHE A 1 212 ? 18.404 13.875 6.697 1.00 98.12 212 PHE A N 1
ATOM 1656 C CA . PHE A 1 212 ? 17.159 13.896 7.450 1.00 98.12 212 PHE A CA 1
ATOM 1657 C C . PHE A 1 212 ? 17.451 13.857 8.956 1.00 98.12 212 PHE A C 1
ATOM 1659 O O . PHE A 1 212 ? 18.117 12.953 9.458 1.00 98.12 212 PHE A O 1
ATOM 1666 N N . LYS A 1 213 ? 17.015 14.898 9.678 1.00 97.00 213 LYS A N 1
ATOM 1667 C CA . LYS A 1 213 ? 17.301 15.091 11.115 1.00 97.00 213 LYS A CA 1
ATOM 1668 C C . LYS A 1 213 ? 16.060 15.102 11.999 1.00 97.00 213 LYS A C 1
ATOM 1670 O O . LYS A 1 213 ? 16.200 15.197 13.217 1.00 97.00 213 LYS A O 1
ATOM 1675 N N . GLU A 1 214 ? 14.877 15.040 11.399 1.00 95.31 214 GLU A N 1
ATOM 1676 C CA . GLU A 1 214 ? 13.633 14.979 12.155 1.00 95.31 214 GLU A CA 1
ATOM 1677 C C . GLU A 1 214 ? 13.498 13.604 12.828 1.00 95.31 214 GLU A C 1
ATOM 1679 O O . GLU A 1 214 ? 13.979 12.611 12.276 1.00 95.31 214 GLU A O 1
ATOM 1684 N N . PRO A 1 215 ? 12.865 13.513 14.012 1.00 96.62 215 PRO A N 1
ATOM 1685 C CA . PRO A 1 215 ? 12.575 12.227 14.631 1.00 96.62 215 PRO A CA 1
ATOM 1686 C C . PRO A 1 215 ? 11.749 11.344 13.691 1.00 96.62 215 PRO A C 1
ATOM 1688 O O . PRO A 1 215 ? 10.749 11.807 13.138 1.00 96.62 215 PRO A O 1
ATOM 1691 N N . MET A 1 216 ? 12.148 10.081 13.551 1.00 97.31 216 MET A N 1
ATOM 1692 C CA . MET A 1 216 ? 11.429 9.079 12.769 1.00 97.31 216 MET A CA 1
ATOM 1693 C C . MET A 1 216 ? 11.249 7.790 13.569 1.00 97.31 216 MET A C 1
ATOM 1695 O O . MET A 1 216 ? 11.975 7.543 14.535 1.00 97.31 216 MET A O 1
ATOM 1699 N N . VAL A 1 217 ? 10.255 7.004 13.176 1.00 98.69 217 VAL A N 1
ATOM 1700 C CA . VAL A 1 217 ? 10.053 5.633 13.642 1.00 98.69 217 VAL A CA 1
ATOM 1701 C C . VAL A 1 217 ? 10.664 4.716 12.591 1.00 98.69 217 VAL A C 1
ATOM 1703 O O . VAL A 1 217 ? 10.246 4.763 11.440 1.00 98.69 217 VAL A O 1
ATOM 1706 N N . ASP A 1 218 ? 11.664 3.927 12.980 1.00 98.25 218 ASP A N 1
ATOM 1707 C CA . ASP A 1 218 ? 12.268 2.929 12.096 1.00 98.25 218 ASP A CA 1
ATOM 1708 C C . ASP A 1 218 ? 11.290 1.773 11.818 1.00 98.25 218 ASP A C 1
ATOM 1710 O O . ASP A 1 218 ? 10.534 1.387 12.725 1.00 98.25 218 ASP A O 1
ATOM 1714 N N . PRO A 1 219 ? 11.335 1.168 10.616 1.00 98.62 219 PRO A N 1
ATOM 1715 C CA . PRO A 1 219 ? 10.634 -0.080 10.364 1.00 98.62 219 PRO A CA 1
ATOM 1716 C C . PRO A 1 219 ? 11.202 -1.198 11.240 1.00 98.62 219 PRO A C 1
ATOM 1718 O O . PRO A 1 219 ? 12.391 -1.228 11.569 1.00 98.62 219 PRO A O 1
ATOM 1721 N N . ILE A 1 220 ? 10.352 -2.156 11.609 1.00 98.12 220 ILE A N 1
ATOM 1722 C CA . ILE A 1 220 ? 10.791 -3.341 12.360 1.00 98.12 220 ILE A CA 1
ATOM 1723 C C . ILE A 1 220 ? 11.424 -4.397 11.447 1.00 98.12 220 ILE A C 1
ATOM 1725 O O . ILE A 1 220 ? 12.132 -5.273 11.942 1.00 98.12 220 ILE A O 1
ATOM 1729 N N . ALA A 1 221 ? 11.179 -4.315 10.134 1.00 96.81 221 ALA A N 1
ATOM 1730 C CA . ALA A 1 221 ? 11.879 -5.068 9.096 1.00 96.81 221 ALA A CA 1
ATOM 1731 C C . ALA A 1 221 ? 11.783 -4.361 7.734 1.00 96.81 221 ALA A C 1
ATOM 1733 O O . ALA A 1 221 ? 10.780 -3.710 7.440 1.00 96.81 221 ALA A O 1
ATOM 1734 N N . THR A 1 222 ? 12.792 -4.570 6.885 1.00 97.06 222 THR A N 1
ATOM 1735 C CA . THR A 1 222 ? 12.790 -4.167 5.473 1.00 97.06 222 THR A CA 1
ATOM 1736 C C . THR A 1 222 ? 12.847 -5.387 4.550 1.00 97.06 222 THR A C 1
ATOM 1738 O O . THR A 1 222 ? 13.457 -6.414 4.865 1.00 97.06 222 THR A O 1
ATOM 1741 N N . PHE A 1 223 ? 12.229 -5.278 3.374 1.00 92.75 223 PHE A N 1
ATOM 1742 C CA . PHE A 1 223 ? 12.160 -6.319 2.350 1.00 92.75 223 PHE A CA 1
ATOM 1743 C C . PHE A 1 223 ? 12.485 -5.732 0.969 1.00 92.75 223 PHE A C 1
ATOM 1745 O O . PHE A 1 223 ? 11.588 -5.496 0.174 1.00 92.75 223 PHE A O 1
ATOM 1752 N N . TRP A 1 224 ? 13.733 -5.461 0.610 1.00 90.06 224 TRP A N 1
ATOM 1753 C CA . TRP A 1 224 ? 14.967 -5.646 1.364 1.00 90.06 224 TRP A CA 1
ATOM 1754 C C . TRP A 1 224 ? 15.854 -4.413 1.204 1.00 90.06 224 TRP A C 1
ATOM 1756 O O . TRP A 1 224 ? 15.904 -3.817 0.125 1.00 90.06 224 TRP A O 1
ATOM 1766 N N . THR A 1 225 ? 16.618 -4.109 2.247 1.00 90.12 225 THR A N 1
ATOM 1767 C CA . THR A 1 225 ? 17.752 -3.185 2.166 1.00 90.12 225 THR A CA 1
ATOM 1768 C C . THR A 1 225 ? 18.924 -3.866 1.459 1.00 90.12 225 THR A C 1
ATOM 1770 O O . THR A 1 225 ? 19.216 -5.044 1.701 1.00 90.12 225 THR A O 1
ATOM 1773 N N . VAL A 1 226 ? 19.605 -3.144 0.571 1.00 91.31 226 VAL A N 1
ATOM 1774 C CA . VAL A 1 226 ? 20.762 -3.640 -0.188 1.00 91.31 226 VAL A CA 1
ATOM 1775 C C . VAL A 1 226 ? 21.843 -2.571 -0.284 1.00 91.31 226 VAL A C 1
ATOM 1777 O O . VAL A 1 226 ? 21.552 -1.386 -0.233 1.00 91.31 226 VAL A O 1
ATOM 1780 N N . GLU A 1 227 ? 23.093 -2.986 -0.476 1.00 92.00 227 GLU A N 1
ATOM 1781 C CA . GLU A 1 227 ? 24.209 -2.056 -0.664 1.00 92.00 227 GLU A CA 1
ATOM 1782 C C . GLU A 1 227 ? 24.099 -1.270 -1.985 1.00 92.00 227 GLU A C 1
ATOM 1784 O O . GLU A 1 227 ? 23.499 -1.719 -2.966 1.00 92.00 227 GLU A O 1
ATOM 1789 N N . ASN A 1 228 ? 24.765 -0.115 -2.039 1.00 92.31 228 ASN A N 1
ATOM 1790 C CA . ASN A 1 228 ? 24.800 0.786 -3.200 1.00 92.31 228 ASN A CA 1
ATOM 1791 C C . ASN A 1 228 ? 25.257 0.156 -4.537 1.00 92.31 228 ASN A C 1
ATOM 1793 O O . ASN A 1 228 ? 25.019 0.738 -5.596 1.00 92.31 228 ASN A O 1
ATOM 1797 N N . ASP A 1 229 ? 25.949 -0.985 -4.518 1.00 89.88 229 ASP A N 1
ATOM 1798 C CA . ASP A 1 229 ? 26.402 -1.692 -5.721 1.00 89.88 229 ASP A CA 1
ATOM 1799 C C . ASP A 1 229 ? 25.414 -2.763 -6.223 1.00 89.88 229 ASP A C 1
ATOM 1801 O O . ASP A 1 229 ? 25.692 -3.435 -7.224 1.00 89.88 229 ASP A O 1
ATOM 1805 N N . TYR A 1 230 ? 24.243 -2.896 -5.588 1.00 85.50 230 TYR A N 1
ATOM 1806 C CA . TYR A 1 230 ? 23.193 -3.801 -6.045 1.00 85.50 230 TYR A CA 1
ATOM 1807 C C . TYR A 1 230 ? 22.667 -3.389 -7.437 1.00 85.50 230 TYR A C 1
ATOM 1809 O O . TYR A 1 230 ? 22.340 -2.222 -7.666 1.00 85.50 230 TYR A O 1
ATOM 1817 N N . PRO A 1 231 ? 22.529 -4.327 -8.396 1.00 84.31 231 PRO A N 1
ATOM 1818 C CA . PRO A 1 231 ? 22.185 -4.019 -9.786 1.00 84.31 231 PRO A CA 1
ATOM 1819 C C . PRO A 1 231 ? 20.670 -3.800 -9.994 1.00 84.31 231 PRO A C 1
ATOM 1821 O O . PRO A 1 231 ? 20.017 -4.537 -10.742 1.00 84.31 231 PRO A O 1
ATOM 1824 N N . ILE A 1 232 ? 20.108 -2.779 -9.341 1.00 81.06 232 ILE A N 1
ATOM 1825 C CA . ILE A 1 232 ? 18.684 -2.407 -9.420 1.00 81.06 232 ILE A CA 1
ATOM 1826 C C . ILE A 1 232 ? 18.255 -2.212 -10.882 1.00 81.06 232 ILE A C 1
ATOM 1828 O O . ILE A 1 232 ? 18.926 -1.537 -11.664 1.00 81.06 232 ILE A O 1
ATOM 1832 N N . GLY A 1 233 ? 17.138 -2.830 -11.266 1.00 75.25 233 GLY A N 1
ATOM 1833 C CA . GLY A 1 233 ? 16.539 -2.753 -12.597 1.00 75.25 233 GLY A CA 1
ATOM 1834 C C . GLY A 1 233 ? 17.254 -3.547 -13.696 1.00 75.25 233 GLY A C 1
ATOM 1835 O O . GLY A 1 233 ? 16.711 -3.670 -14.794 1.00 75.25 233 GLY A O 1
ATOM 1836 N N . GLN A 1 234 ? 18.436 -4.119 -13.438 1.00 75.06 234 GLN A N 1
ATOM 1837 C CA . GLN A 1 234 ? 19.289 -4.702 -14.488 1.00 75.06 234 GLN A CA 1
ATOM 1838 C C . GLN A 1 234 ? 19.093 -6.211 -14.701 1.00 75.06 234 GLN A C 1
ATOM 1840 O O . GLN A 1 234 ? 19.534 -6.736 -15.721 1.00 75.06 234 GLN A O 1
ATOM 1845 N N . ILE A 1 235 ? 18.447 -6.918 -13.766 1.00 68.19 235 ILE A N 1
ATOM 1846 C CA . ILE A 1 235 ? 18.310 -8.386 -13.816 1.00 68.19 235 ILE A CA 1
ATOM 1847 C C . ILE A 1 235 ? 17.051 -8.811 -14.587 1.00 68.19 235 ILE A C 1
ATOM 1849 O O . ILE A 1 235 ? 17.144 -9.487 -15.608 1.00 68.19 235 ILE A O 1
ATOM 1853 N N . CYS A 1 236 ? 15.864 -8.425 -14.109 1.00 66.00 236 CYS A N 1
ATOM 1854 C CA . CYS A 1 236 ? 14.588 -8.711 -14.780 1.00 66.00 236 CYS A CA 1
ATOM 1855 C C . CYS A 1 236 ? 13.582 -7.554 -14.658 1.00 66.00 236 CYS A C 1
ATOM 1857 O O . CYS A 1 236 ? 12.369 -7.757 -14.530 1.00 66.00 236 CYS A O 1
ATOM 1859 N N . GLY A 1 237 ? 14.109 -6.325 -14.677 1.00 79.38 237 GLY A N 1
ATOM 1860 C CA . GLY A 1 237 ? 13.364 -5.115 -14.346 1.00 79.38 237 GLY A CA 1
ATOM 1861 C C . GLY A 1 237 ? 12.872 -5.129 -12.897 1.00 79.38 237 GLY A C 1
ATOM 1862 O O . GLY A 1 237 ? 13.402 -5.855 -12.056 1.00 79.38 237 GLY A O 1
ATOM 1863 N N . TYR A 1 238 ? 11.799 -4.379 -12.634 1.00 83.31 238 TYR A N 1
ATOM 1864 C CA . TYR A 1 238 ? 11.268 -4.168 -11.282 1.00 83.31 238 TYR A CA 1
ATOM 1865 C C . TYR A 1 238 ? 10.817 -5.444 -10.554 1.00 83.31 238 TYR A C 1
ATOM 1867 O O . TYR A 1 238 ? 10.632 -5.433 -9.340 1.00 83.31 238 TYR A O 1
ATOM 1875 N N . ILE A 1 239 ? 10.618 -6.558 -11.269 1.00 83.62 239 ILE A N 1
ATOM 1876 C CA . ILE A 1 239 ? 10.276 -7.846 -10.651 1.00 83.62 239 ILE A CA 1
ATOM 1877 C C . ILE A 1 239 ? 11.457 -8.408 -9.847 1.00 83.62 239 ILE A C 1
ATOM 1879 O O . ILE A 1 239 ? 11.220 -9.035 -8.821 1.00 83.62 239 ILE A O 1
ATOM 1883 N N . CYS A 1 240 ? 12.698 -8.139 -10.262 1.00 78.38 240 CYS A N 1
ATOM 1884 C CA . CYS A 1 240 ? 13.909 -8.607 -9.578 1.00 78.38 240 CYS A CA 1
ATOM 1885 C C . CYS A 1 240 ? 14.534 -7.569 -8.648 1.00 78.38 240 CYS A C 1
ATOM 1887 O O . CYS A 1 240 ? 15.487 -7.897 -7.948 1.00 78.38 240 CYS A O 1
ATOM 1889 N N . ASP A 1 241 ? 14.023 -6.338 -8.643 1.00 86.06 241 ASP A N 1
ATOM 1890 C CA . ASP A 1 241 ? 14.399 -5.359 -7.627 1.00 86.06 241 ASP A CA 1
ATOM 1891 C C . ASP A 1 241 ? 14.183 -5.962 -6.227 1.00 86.06 241 ASP A C 1
ATOM 1893 O O . ASP A 1 241 ? 13.276 -6.794 -6.070 1.00 86.06 241 ASP A O 1
ATOM 1897 N N . PRO A 1 242 ? 14.998 -5.602 -5.223 1.00 88.88 242 PRO A N 1
ATOM 1898 C CA . PRO A 1 242 ? 14.952 -6.174 -3.878 1.00 88.88 242 PRO A CA 1
ATOM 1899 C C . PRO A 1 242 ? 13.742 -5.638 -3.100 1.00 88.88 242 PRO A C 1
ATOM 1901 O O . PRO A 1 242 ? 13.864 -4.938 -2.109 1.00 88.88 242 PRO A O 1
ATOM 1904 N N . THR A 1 243 ? 12.557 -5.982 -3.587 1.00 93.25 243 THR A N 1
ATOM 1905 C CA . THR A 1 243 ? 11.236 -5.663 -3.049 1.00 93.25 243 THR A CA 1
ATOM 1906 C C . THR A 1 243 ? 10.329 -6.873 -3.206 1.00 93.25 243 THR A C 1
ATOM 1908 O O . THR A 1 243 ? 10.498 -7.673 -4.131 1.00 93.25 243 THR A O 1
ATOM 1911 N N . MET A 1 244 ? 9.342 -7.026 -2.335 1.00 92.00 244 MET A N 1
ATOM 1912 C CA . MET A 1 244 ? 8.309 -8.059 -2.434 1.00 92.00 244 MET A CA 1
ATOM 1913 C C . MET A 1 244 ? 6.941 -7.523 -2.891 1.00 92.00 244 MET A C 1
ATOM 1915 O O . MET A 1 244 ? 6.132 -8.293 -3.420 1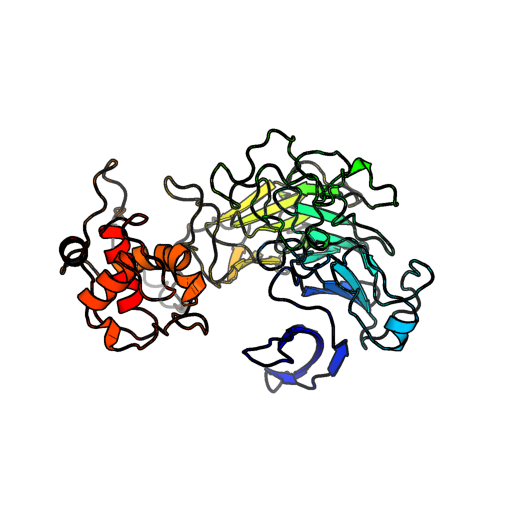.00 92.00 244 MET A O 1
ATOM 1919 N N . ALA A 1 245 ? 6.704 -6.216 -2.773 1.00 98.00 245 ALA A N 1
ATOM 1920 C CA . ALA A 1 245 ? 5.429 -5.529 -2.953 1.00 98.00 245 ALA A CA 1
ATOM 1921 C C . ALA A 1 245 ? 4.323 -6.119 -2.045 1.00 98.00 245 ALA A C 1
ATOM 1923 O O . ALA A 1 245 ? 3.477 -6.880 -2.543 1.00 98.00 245 ALA A O 1
ATOM 1924 N N . PRO A 1 246 ? 4.355 -5.835 -0.724 1.00 98.50 246 PRO A N 1
ATOM 1925 C CA . PRO A 1 246 ? 3.399 -6.375 0.240 1.00 98.50 246 PRO A CA 1
ATOM 1926 C C . PRO A 1 246 ? 1.999 -5.788 0.020 1.00 98.50 246 PRO A C 1
ATOM 1928 O O . PRO A 1 246 ? 1.790 -4.581 0.064 1.00 98.50 246 PRO A O 1
ATOM 1931 N N . ALA A 1 247 ? 1.012 -6.651 -0.214 1.00 98.31 247 ALA A N 1
ATOM 1932 C CA . ALA A 1 247 ? -0.341 -6.221 -0.575 1.00 98.31 247 ALA A CA 1
ATOM 1933 C C . ALA A 1 247 ? -1.285 -6.054 0.625 1.00 98.31 247 ALA A C 1
ATOM 1935 O O . ALA A 1 247 ? -2.346 -5.441 0.498 1.00 98.31 247 ALA A O 1
ATOM 1936 N N . SER A 1 248 ? -0.943 -6.672 1.754 1.00 98.56 248 SER A N 1
ATOM 1937 C CA . SER A 1 248 ? -1.743 -6.719 2.976 1.00 98.56 248 SER A CA 1
ATOM 1938 C C . SER A 1 248 ? -0.857 -7.165 4.147 1.00 98.56 248 SER A C 1
ATOM 1940 O O . SER A 1 248 ? 0.277 -7.595 3.937 1.00 98.56 248 SER A O 1
ATOM 1942 N N . VAL A 1 249 ? -1.389 -7.111 5.366 1.00 98.69 249 VAL A N 1
ATOM 1943 C CA . VAL A 1 249 ? -0.800 -7.757 6.546 1.00 98.69 249 VAL A CA 1
ATOM 1944 C C . VAL A 1 249 ? -1.914 -8.269 7.452 1.00 98.69 249 VAL A C 1
ATOM 1946 O O . VAL A 1 249 ? -2.948 -7.611 7.607 1.00 98.69 249 VAL A O 1
ATOM 1949 N N . LEU A 1 250 ? -1.714 -9.449 8.033 1.00 98.56 250 LEU A N 1
ATOM 1950 C CA . LEU A 1 250 ? -2.631 -10.066 8.984 1.00 98.56 250 LEU A CA 1
ATOM 1951 C C . LEU A 1 250 ? -1.841 -10.668 10.143 1.00 98.56 250 LEU A C 1
ATOM 1953 O O . LEU A 1 250 ? -0.941 -11.467 9.914 1.00 98.56 250 LEU A O 1
ATOM 1957 N N . TYR A 1 251 ? -2.204 -10.311 11.372 1.00 98.19 251 TYR A N 1
ATOM 1958 C CA . TYR A 1 251 ? -1.662 -10.956 12.562 1.00 98.19 251 TYR A CA 1
ATOM 1959 C C . TYR A 1 251 ? -2.209 -12.379 12.716 1.00 98.19 251 TYR A C 1
ATOM 1961 O O . TYR A 1 251 ? -3.396 -12.616 12.467 1.00 98.19 251 TYR A O 1
ATOM 1969 N N . TYR A 1 252 ? -1.351 -13.305 13.136 1.00 98.00 252 TYR A N 1
ATOM 1970 C CA . TYR A 1 252 ? -1.688 -14.704 13.351 1.00 98.00 252 TYR A CA 1
ATOM 1971 C C . TYR A 1 252 ? -1.099 -15.225 14.665 1.00 98.00 252 TYR A C 1
ATOM 1973 O O . TYR A 1 252 ? 0.111 -15.160 14.877 1.00 98.00 252 TYR A O 1
ATOM 1981 N N . ASP A 1 253 ? -1.967 -15.817 15.482 1.00 95.75 253 ASP A N 1
ATOM 1982 C CA . ASP A 1 253 ? -1.611 -16.693 16.599 1.00 95.75 253 ASP A CA 1
ATOM 1983 C C . ASP A 1 253 ? -2.176 -18.083 16.311 1.00 95.75 253 ASP A C 1
ATOM 1985 O O . ASP A 1 253 ? -3.288 -18.213 15.787 1.00 95.75 253 ASP A O 1
ATOM 1989 N N . ALA A 1 254 ? -1.425 -19.131 16.642 1.00 92.38 254 ALA A N 1
ATOM 1990 C CA . ALA A 1 254 ? -1.833 -20.503 16.370 1.00 92.38 254 ALA A CA 1
ATOM 1991 C C . ALA A 1 254 ? -2.909 -21.000 17.352 1.00 92.38 254 ALA A C 1
ATOM 1993 O O . ALA A 1 254 ? -3.707 -21.866 16.996 1.00 92.38 254 ALA A O 1
ATOM 1994 N N . ASP A 1 255 ? -2.985 -20.461 18.568 1.00 89.00 255 ASP A N 1
ATOM 1995 C CA . ASP A 1 255 ? -3.808 -21.028 19.644 1.00 89.00 255 ASP A CA 1
ATOM 1996 C C . ASP A 1 255 ? -3.557 -22.554 19.816 1.00 89.00 255 ASP A C 1
ATOM 1998 O O . ASP A 1 255 ? -2.463 -23.058 19.564 1.00 89.00 255 ASP A O 1
ATOM 2002 N N . GLU A 1 256 ? -4.547 -23.323 20.287 1.00 87.12 256 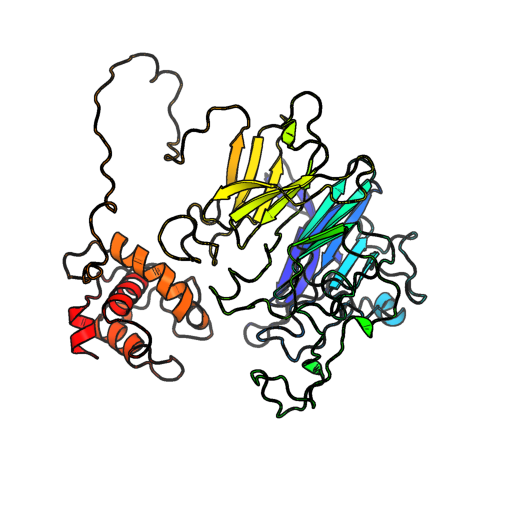GLU A N 1
ATOM 2003 C CA . GLU A 1 256 ? -4.413 -24.774 20.510 1.00 87.12 256 GLU A CA 1
ATOM 2004 C C . GLU A 1 256 ? -4.456 -25.589 19.206 1.00 87.12 256 GLU A C 1
ATOM 2006 O O . GLU A 1 256 ? -3.796 -26.623 19.089 1.00 87.12 256 GLU A O 1
ATOM 2011 N N . ASP A 1 257 ? -5.232 -25.126 18.224 1.00 84.38 257 ASP A N 1
ATOM 2012 C CA . ASP A 1 257 ? -5.575 -25.896 17.029 1.00 84.38 257 ASP A CA 1
ATOM 2013 C C . ASP A 1 257 ? -4.964 -25.345 15.734 1.00 84.38 257 ASP A C 1
ATOM 2015 O O . ASP A 1 257 ? -5.146 -25.961 14.690 1.00 84.38 257 ASP A O 1
ATOM 2019 N N . GLY A 1 258 ? -4.241 -24.232 15.744 1.00 91.69 258 GLY A N 1
ATOM 2020 C CA . GLY A 1 258 ? -3.704 -23.614 14.532 1.00 91.69 258 GLY A CA 1
ATOM 2021 C C . GLY A 1 258 ? -2.425 -24.249 13.990 1.00 91.69 258 GLY A C 1
ATOM 2022 O O . GLY A 1 258 ? -2.022 -25.363 14.330 1.00 91.69 258 GLY A O 1
ATOM 2023 N N . ILE A 1 259 ? -1.800 -23.514 13.080 1.00 94.88 259 ILE A N 1
ATOM 2024 C CA . ILE A 1 259 ? -0.540 -23.818 12.416 1.00 94.88 259 ILE A CA 1
ATOM 2025 C C . ILE A 1 259 ? 0.578 -23.359 13.346 1.00 94.88 259 ILE A C 1
ATOM 2027 O O . ILE A 1 259 ? 0.949 -22.189 13.362 1.00 94.88 259 ILE A O 1
ATOM 2031 N N . THR A 1 260 ? 1.107 -24.283 14.143 1.00 93.50 260 THR A N 1
ATOM 2032 C CA . THR A 1 260 ? 2.102 -23.984 15.187 1.00 93.50 260 THR A CA 1
ATOM 2033 C C . THR A 1 260 ? 3.357 -23.291 14.666 1.00 93.50 260 THR A C 1
ATOM 2035 O O . THR A 1 260 ? 3.979 -22.506 15.368 1.00 93.50 260 THR A O 1
ATOM 2038 N N . GLU A 1 261 ? 3.735 -23.551 13.420 1.00 92.38 261 GLU A N 1
ATOM 2039 C CA . GLU A 1 261 ? 4.901 -22.953 12.779 1.00 92.38 261 GLU A CA 1
ATOM 2040 C C . GLU A 1 261 ? 4.655 -21.519 12.309 1.00 92.38 261 GLU A C 1
ATOM 2042 O O . GLU A 1 261 ? 5.574 -20.905 11.779 1.00 92.38 261 GLU A O 1
ATOM 2047 N N . TRP A 1 262 ? 3.428 -21.007 12.427 1.00 95.69 262 TRP A N 1
ATOM 2048 C CA . TRP A 1 262 ? 3.075 -19.611 12.159 1.00 95.69 262 TRP A CA 1
ATOM 2049 C C . TRP A 1 262 ? 2.781 -18.854 13.451 1.00 95.69 262 TRP A C 1
ATOM 2051 O O . TRP A 1 262 ? 2.418 -17.688 13.380 1.00 95.69 262 TRP A O 1
ATOM 2061 N N . ASP A 1 263 ? 2.905 -19.491 14.616 1.00 95.44 263 ASP A N 1
ATOM 2062 C CA . ASP A 1 263 ? 2.555 -18.860 15.883 1.00 95.44 263 ASP A CA 1
ATOM 2063 C C . ASP A 1 263 ? 3.303 -17.535 16.076 1.00 95.44 263 ASP A C 1
ATOM 2065 O O . ASP A 1 263 ? 4.477 -17.406 15.698 1.00 95.44 263 ASP A O 1
ATOM 2069 N N . HIS A 1 264 ? 2.590 -16.553 16.627 1.00 96.44 264 HIS A N 1
ATOM 2070 C CA . HIS A 1 264 ? 3.091 -15.215 16.900 1.00 96.44 264 HIS A CA 1
ATOM 2071 C C . HIS A 1 264 ? 3.767 -14.536 15.693 1.00 96.44 264 HIS A C 1
ATOM 2073 O O . HIS A 1 264 ? 4.955 -14.190 15.705 1.00 96.44 264 HIS A O 1
ATOM 2079 N N . SER A 1 265 ? 3.017 -14.375 14.601 1.00 98.38 265 SER A N 1
ATOM 2080 C CA . SER A 1 265 ? 3.566 -13.872 13.339 1.00 98.38 265 SER A CA 1
ATOM 2081 C C . SER A 1 265 ? 2.636 -12.928 12.582 1.00 98.38 265 SER A C 1
ATOM 2083 O O . SER A 1 265 ? 1.458 -12.752 12.899 1.00 98.38 265 SER A O 1
ATOM 2085 N N . LEU A 1 266 ? 3.187 -12.321 11.533 1.00 98.75 266 LEU A N 1
ATOM 2086 C CA . LEU A 1 266 ? 2.457 -11.562 10.532 1.00 98.75 266 LEU A CA 1
ATOM 2087 C C . LEU A 1 266 ? 2.483 -12.293 9.190 1.00 98.75 266 LEU A C 1
ATOM 2089 O O . LEU A 1 266 ? 3.543 -12.621 8.651 1.00 98.75 266 LEU A O 1
ATOM 2093 N N . LEU A 1 267 ? 1.299 -12.494 8.619 1.00 98.81 267 LEU A N 1
ATOM 2094 C CA . LEU A 1 267 ? 1.095 -13.061 7.295 1.00 98.81 267 LEU A CA 1
ATOM 2095 C C . LEU A 1 267 ? 1.081 -11.938 6.253 1.00 98.81 267 LEU A C 1
ATOM 2097 O O . LEU A 1 267 ? 0.228 -11.048 6.297 1.00 98.81 267 LEU A O 1
ATOM 2101 N N . ILE A 1 268 ? 2.008 -11.997 5.297 1.00 98.69 268 ILE A N 1
ATOM 2102 C CA . ILE A 1 268 ? 2.257 -10.935 4.315 1.00 98.69 268 ILE A CA 1
ATOM 2103 C C . ILE A 1 268 ? 2.108 -11.510 2.895 1.00 98.69 268 ILE A C 1
ATOM 2105 O O . ILE A 1 268 ? 3.030 -12.155 2.378 1.00 98.69 268 ILE A O 1
ATOM 2109 N N . PRO A 1 269 ? 0.943 -11.345 2.235 1.00 98.56 269 PRO A N 1
ATOM 2110 C CA . PRO A 1 269 ? 0.773 -11.707 0.833 1.00 98.56 269 PRO A CA 1
ATOM 2111 C C . PRO A 1 269 ? 1.493 -10.702 -0.071 1.00 98.56 269 PRO A C 1
ATOM 2113 O O . PRO A 1 269 ? 1.398 -9.490 0.118 1.00 98.56 269 PRO A O 1
ATOM 2116 N N . THR A 1 270 ? 2.193 -11.208 -1.086 1.00 97.25 270 THR A N 1
ATOM 2117 C CA . THR A 1 270 ? 3.056 -10.389 -1.948 1.00 97.25 270 THR A CA 1
ATOM 2118 C C . THR A 1 270 ? 2.644 -10.438 -3.412 1.00 97.25 270 THR A C 1
ATOM 2120 O O . THR A 1 270 ? 2.316 -11.495 -3.970 1.00 97.25 270 THR A O 1
ATOM 2123 N N . LEU A 1 271 ? 2.698 -9.276 -4.064 1.00 97.25 271 LEU A N 1
ATOM 2124 C CA . LEU A 1 271 ? 2.302 -9.134 -5.460 1.00 97.25 271 LEU A CA 1
ATOM 2125 C C . LEU A 1 271 ? 3.371 -9.671 -6.396 1.00 97.25 271 LEU A C 1
ATOM 2127 O O . LEU A 1 271 ? 3.072 -10.515 -7.235 1.00 97.25 271 LEU A O 1
ATOM 2131 N N . LYS A 1 272 ? 4.611 -9.186 -6.266 1.00 88.12 272 LYS A N 1
ATOM 2132 C CA . LYS A 1 272 ? 5.682 -9.523 -7.210 1.00 88.12 272 LYS A CA 1
ATOM 2133 C C . LYS A 1 272 ? 5.979 -11.009 -7.189 1.00 88.12 272 LYS A C 1
ATOM 2135 O O . LYS A 1 272 ? 6.135 -11.608 -8.242 1.00 88.12 272 LYS A O 1
ATOM 2140 N N . HIS A 1 273 ? 6.052 -11.602 -6.003 1.00 83.62 273 HIS A N 1
ATOM 2141 C CA . HIS A 1 273 ? 6.498 -12.982 -5.870 1.00 83.62 273 HIS A CA 1
ATOM 2142 C C . HIS A 1 273 ? 5.354 -13.986 -5.864 1.00 83.62 273 HIS A C 1
ATOM 2144 O O . HIS A 1 273 ? 5.635 -15.166 -6.025 1.00 83.62 273 HIS A O 1
ATOM 2150 N N . GLY A 1 274 ? 4.090 -13.581 -5.690 1.00 91.44 274 GLY A N 1
ATOM 2151 C CA . GLY A 1 274 ? 2.983 -14.536 -5.565 1.00 91.44 274 GLY A CA 1
ATOM 2152 C C . GLY A 1 274 ? 3.167 -15.473 -4.378 1.00 91.44 274 GLY A C 1
ATOM 2153 O O . GLY A 1 274 ? 2.977 -16.689 -4.502 1.00 91.44 274 GLY A O 1
ATOM 2154 N N . THR A 1 275 ? 3.658 -14.915 -3.273 1.00 92.56 275 THR A N 1
ATOM 2155 C CA . THR A 1 275 ? 4.098 -15.663 -2.099 1.00 92.56 275 THR A CA 1
ATOM 2156 C C . THR A 1 275 ? 3.420 -15.119 -0.848 1.00 92.56 275 THR A C 1
ATOM 2158 O O . THR A 1 275 ? 3.308 -13.904 -0.686 1.00 92.56 275 THR A O 1
ATOM 2161 N N . LEU A 1 276 ? 2.957 -16.011 0.026 1.00 96.44 276 LEU A N 1
ATOM 2162 C CA . LEU A 1 276 ? 2.604 -15.684 1.402 1.00 96.44 276 LEU A CA 1
ATOM 2163 C C . LEU A 1 276 ? 3.859 -15.862 2.252 1.00 96.44 276 LEU A C 1
ATOM 2165 O O . LEU A 1 276 ? 4.352 -16.987 2.396 1.00 96.44 276 LEU A O 1
ATOM 2169 N N . TYR A 1 277 ? 4.373 -14.752 2.762 1.00 94.69 277 TYR A N 1
ATOM 2170 C CA . TYR A 1 277 ? 5.452 -14.749 3.736 1.00 94.69 277 TYR A CA 1
ATOM 2171 C C . TYR A 1 277 ? 4.881 -14.752 5.152 1.00 94.69 277 TYR A C 1
ATOM 2173 O O . TYR A 1 277 ? 3.822 -14.177 5.398 1.00 94.69 277 TYR A O 1
ATOM 2181 N N . VAL A 1 278 ? 5.599 -15.400 6.060 1.00 96.19 278 VAL A N 1
ATOM 2182 C CA . VAL A 1 278 ? 5.325 -15.433 7.496 1.00 96.19 278 VAL A CA 1
ATOM 2183 C C . VAL A 1 278 ? 6.499 -14.759 8.189 1.00 96.19 278 VAL A C 1
ATOM 2185 O O . VAL A 1 278 ? 7.616 -15.275 8.150 1.00 96.19 278 VAL A O 1
ATOM 2188 N N . GLN A 1 279 ? 6.261 -13.583 8.760 1.00 97.88 279 GLN A N 1
ATOM 2189 C CA . GLN A 1 279 ? 7.240 -12.853 9.558 1.00 97.88 279 GLN A CA 1
ATOM 2190 C C . GLN A 1 279 ? 6.969 -13.123 11.035 1.00 97.88 279 GLN A C 1
ATOM 2192 O O . GLN A 1 279 ? 5.991 -12.614 11.576 1.00 97.88 279 GLN A O 1
ATOM 2197 N N . HIS A 1 280 ? 7.827 -13.905 11.684 1.00 97.12 280 HIS A N 1
ATOM 2198 C CA . HIS A 1 280 ? 7.746 -14.098 13.131 1.00 97.12 280 HIS A CA 1
ATOM 2199 C C . HIS A 1 280 ? 8.099 -12.813 13.871 1.00 97.12 280 HIS A C 1
ATOM 2201 O O . HIS A 1 280 ? 8.853 -11.975 13.361 1.00 97.12 280 HIS A O 1
ATOM 2207 N N . LEU A 1 281 ? 7.532 -12.665 15.061 1.00 97.88 281 LEU A N 1
ATOM 2208 C CA . LEU A 1 281 ? 7.763 -11.536 15.948 1.00 97.88 281 LEU A CA 1
ATOM 2209 C C . LEU A 1 281 ? 8.470 -12.002 17.227 1.00 97.88 281 LEU A C 1
ATOM 2211 O O . LEU A 1 281 ? 8.397 -13.173 17.599 1.00 97.88 281 LEU A O 1
ATOM 2215 N N . SER A 1 282 ? 9.148 -11.082 17.911 1.00 96.00 282 SER A N 1
ATOM 2216 C CA . SER A 1 282 ? 9.591 -11.289 19.296 1.00 96.00 282 SER A CA 1
ATOM 2217 C C . SER A 1 282 ? 8.403 -11.517 20.229 1.00 96.00 282 SER A C 1
ATOM 2219 O O . SER A 1 282 ? 7.322 -11.041 19.930 1.00 96.00 282 SER A O 1
ATOM 2221 N N . ASP A 1 283 ? 8.610 -12.140 21.397 1.00 92.69 283 ASP A N 1
ATOM 2222 C CA . ASP A 1 283 ? 7.548 -12.420 22.390 1.00 92.69 283 ASP A CA 1
ATOM 2223 C C . ASP A 1 283 ? 6.665 -11.208 22.770 1.00 92.69 283 ASP A C 1
ATOM 2225 O O . ASP A 1 283 ? 5.530 -11.375 23.214 1.00 92.69 283 ASP A O 1
ATOM 2229 N N . ASP A 1 284 ? 7.197 -9.986 22.678 1.00 94.19 284 ASP A N 1
ATOM 2230 C CA . ASP A 1 284 ? 6.466 -8.746 22.963 1.00 94.19 284 ASP A CA 1
ATOM 2231 C C . ASP A 1 284 ? 5.744 -8.157 21.739 1.00 94.19 284 ASP A C 1
ATOM 2233 O O . ASP A 1 284 ? 5.075 -7.134 21.864 1.00 94.19 284 ASP A O 1
ATOM 2237 N N . GLY A 1 285 ? 5.873 -8.778 20.568 1.00 95.12 285 GLY A N 1
ATOM 2238 C CA . GLY A 1 285 ? 5.298 -8.332 19.305 1.00 95.12 285 GLY A CA 1
ATOM 2239 C C . GLY A 1 285 ? 5.934 -7.067 18.721 1.00 95.12 285 GLY A C 1
ATOM 2240 O O . GLY A 1 285 ? 5.397 -6.534 17.748 1.00 95.12 285 GLY A O 1
ATOM 2241 N N . LEU A 1 286 ? 7.031 -6.555 19.298 1.00 95.50 286 LEU A N 1
ATOM 2242 C CA . LEU A 1 286 ? 7.582 -5.234 18.961 1.00 95.50 286 LEU A CA 1
ATOM 2243 C C . LEU A 1 286 ? 8.771 -5.259 17.993 1.00 95.50 286 LEU A C 1
ATOM 2245 O O . LEU A 1 286 ? 9.213 -4.198 17.549 1.00 95.50 286 LEU A O 1
ATOM 2249 N N . THR A 1 287 ? 9.293 -6.436 17.650 1.00 95.69 287 THR A N 1
ATOM 2250 C CA . THR A 1 287 ? 10.390 -6.595 16.684 1.00 95.69 287 THR A CA 1
ATOM 2251 C C . THR A 1 287 ? 10.160 -7.806 15.788 1.00 95.69 287 THR A C 1
ATOM 2253 O O . THR A 1 287 ? 9.490 -8.757 16.186 1.00 95.69 287 THR A O 1
ATOM 2256 N N . ALA A 1 288 ? 10.720 -7.779 14.579 1.00 94.56 288 ALA A N 1
ATOM 2257 C CA . ALA A 1 288 ? 10.762 -8.947 13.709 1.00 94.56 288 ALA 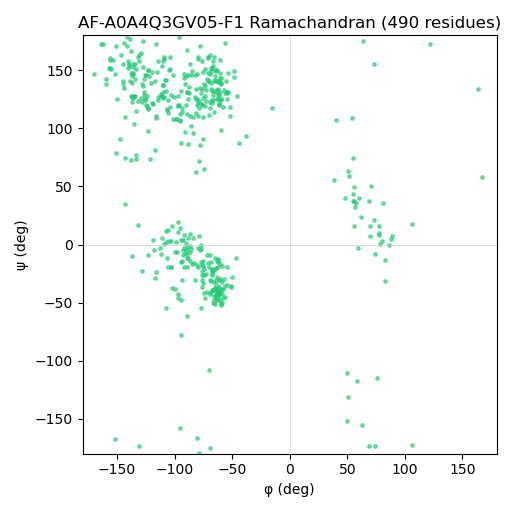A CA 1
ATOM 2258 C C . ALA A 1 288 ? 11.788 -9.972 14.228 1.00 94.56 288 ALA A C 1
ATOM 2260 O O . ALA A 1 288 ? 12.955 -9.635 14.441 1.00 94.56 288 ALA A O 1
ATOM 2261 N N . ASP A 1 289 ? 11.373 -11.228 14.396 1.00 93.00 289 ASP A N 1
ATOM 2262 C CA . ASP A 1 289 ? 12.273 -12.335 14.725 1.00 93.00 289 ASP A CA 1
ATOM 2263 C C . ASP A 1 289 ? 12.791 -13.004 13.446 1.00 93.00 289 ASP A C 1
ATOM 2265 O O . ASP A 1 289 ? 12.134 -13.840 12.821 1.00 93.00 289 ASP A O 1
ATOM 2269 N N . GLY A 1 290 ? 13.990 -12.591 13.036 1.00 85.88 290 GLY A N 1
ATOM 2270 C CA . GLY A 1 290 ? 14.660 -13.122 11.855 1.00 85.88 290 GLY A CA 1
ATOM 2271 C C . GLY A 1 290 ? 13.983 -12.750 10.526 1.00 85.88 290 GLY A C 1
ATOM 2272 O O . GLY A 1 290 ? 13.074 -11.918 10.478 1.00 85.88 290 GLY A O 1
ATOM 2273 N N . PRO A 1 291 ? 14.463 -13.326 9.409 1.00 84.06 291 PRO A N 1
ATOM 2274 C CA . PRO A 1 291 ? 13.909 -13.053 8.090 1.00 84.06 291 PRO A CA 1
ATOM 2275 C C . PRO A 1 291 ? 12.546 -13.740 7.892 1.00 84.06 291 PRO A C 1
ATOM 2277 O O . PRO A 1 291 ? 12.332 -14.840 8.411 1.00 84.06 291 PRO A O 1
ATOM 2280 N N . PRO A 1 292 ? 11.654 -13.169 7.065 1.00 87.56 292 PRO A N 1
ATOM 2281 C CA . PRO A 1 292 ? 10.361 -13.768 6.771 1.00 87.56 292 PRO A CA 1
ATOM 2282 C C . PRO A 1 292 ? 10.509 -15.091 6.009 1.00 87.56 292 PRO A C 1
ATOM 2284 O O . PRO A 1 292 ? 11.314 -15.227 5.081 1.00 87.56 292 PRO A O 1
ATOM 2287 N N . VAL A 1 293 ? 9.671 -16.066 6.351 1.00 85.19 293 VAL A N 1
ATOM 2288 C CA . VAL A 1 293 ? 9.669 -17.405 5.752 1.00 85.19 293 VAL A CA 1
ATOM 2289 C C . VAL A 1 293 ? 8.619 -17.484 4.646 1.00 85.19 293 VAL A C 1
ATOM 2291 O O . VAL A 1 293 ? 7.452 -17.169 4.858 1.00 85.19 293 VAL A O 1
ATOM 2294 N N . ALA A 1 294 ? 9.007 -17.932 3.452 1.00 85.44 294 ALA A N 1
ATOM 2295 C CA . ALA A 1 294 ? 8.073 -18.168 2.352 1.00 85.44 294 ALA A CA 1
ATOM 2296 C C . ALA A 1 294 ? 7.332 -19.504 2.539 1.00 85.44 294 ALA A C 1
ATOM 2298 O O . ALA A 1 294 ? 7.961 -20.561 2.495 1.00 85.44 294 ALA A O 1
ATOM 2299 N N . TRP A 1 295 ? 6.004 -19.468 2.681 1.00 84.69 295 TRP A N 1
ATOM 2300 C CA . TRP A 1 295 ? 5.193 -20.667 2.942 1.00 84.69 295 TRP A CA 1
ATOM 2301 C C . TRP A 1 295 ? 4.365 -21.130 1.749 1.00 84.69 295 TRP A C 1
ATOM 2303 O O . TRP A 1 295 ? 4.453 -22.282 1.328 1.00 84.69 295 TRP A O 1
ATOM 2313 N N . LEU A 1 296 ? 3.553 -20.236 1.184 1.00 86.06 296 LEU A N 1
ATOM 2314 C CA . LEU A 1 296 ? 2.679 -20.555 0.054 1.00 86.06 296 LEU A CA 1
ATOM 2315 C C . LEU A 1 296 ? 3.140 -19.771 -1.157 1.00 86.06 296 LEU A C 1
ATOM 2317 O O . LEU A 1 296 ? 3.257 -18.557 -1.088 1.00 86.06 296 LEU A O 1
ATOM 2321 N N . SER A 1 297 ? 3.385 -20.447 -2.274 1.00 85.12 297 SER A N 1
ATOM 2322 C CA . SER A 1 297 ? 4.076 -19.850 -3.413 1.00 85.12 297 SER A CA 1
ATOM 2323 C C . SER A 1 297 ? 3.463 -20.362 -4.716 1.00 85.12 297 SER A C 1
ATOM 2325 O O . SER A 1 297 ? 3.624 -21.526 -5.067 1.00 85.12 297 SER A O 1
ATOM 2327 N N . THR A 1 298 ? 2.753 -19.497 -5.447 1.00 86.88 298 THR A N 1
ATOM 2328 C CA . THR A 1 298 ? 2.213 -19.809 -6.787 1.00 86.88 298 THR A CA 1
ATOM 2329 C C . THR A 1 298 ? 2.547 -18.710 -7.795 1.00 86.88 298 THR A C 1
ATOM 2331 O O . THR A 1 298 ? 2.951 -17.616 -7.407 1.00 86.88 298 THR A O 1
ATOM 2334 N N . GLN A 1 299 ? 2.434 -18.990 -9.097 1.00 86.81 299 GLN A N 1
ATOM 2335 C CA . GLN A 1 299 ? 2.621 -17.978 -10.142 1.00 86.81 299 GLN A CA 1
ATOM 2336 C C . GLN A 1 299 ? 1.355 -17.117 -10.255 1.00 86.81 299 GLN A C 1
ATOM 2338 O O . GLN A 1 299 ? 0.544 -17.259 -11.167 1.00 86.81 299 GLN A O 1
ATOM 2343 N N . ASN A 1 300 ? 1.152 -16.281 -9.246 1.00 90.75 300 ASN A N 1
ATOM 2344 C CA . ASN A 1 300 ? 0.038 -15.358 -9.086 1.00 90.75 300 ASN A CA 1
ATOM 2345 C C . ASN A 1 300 ? 0.567 -14.055 -8.475 1.00 90.75 300 ASN A C 1
ATOM 2347 O O . ASN A 1 300 ? 1.745 -13.947 -8.150 1.00 90.75 300 ASN A O 1
ATOM 2351 N N . ARG A 1 301 ? -0.310 -13.074 -8.278 1.00 97.31 301 ARG A N 1
ATOM 2352 C CA . ARG A 1 301 ? -0.031 -11.882 -7.470 1.00 97.31 301 ARG A CA 1
ATOM 2353 C C . ARG A 1 301 ? -0.982 -11.914 -6.285 1.00 97.31 301 ARG A C 1
ATOM 2355 O O . ARG A 1 301 ? -2.187 -11.780 -6.497 1.00 97.31 301 ARG A O 1
ATOM 2362 N N . TYR A 1 302 ? -0.485 -12.180 -5.080 1.00 98.44 302 TYR A N 1
ATOM 2363 C CA . TYR A 1 302 ? -1.341 -12.318 -3.900 1.00 98.44 302 TYR A CA 1
ATOM 2364 C C . TYR A 1 302 ? -1.731 -10.943 -3.372 1.00 98.44 302 TYR A C 1
ATOM 2366 O O . TYR A 1 302 ? -0.869 -10.127 -3.069 1.00 98.44 302 TYR A O 1
ATOM 2374 N N . ARG A 1 303 ? -3.038 -10.693 -3.304 1.00 98.38 303 ARG A N 1
ATOM 2375 C CA . ARG A 1 303 ? -3.634 -9.385 -3.027 1.00 98.38 303 ARG A CA 1
ATOM 2376 C C . ARG A 1 303 ? -4.073 -9.224 -1.578 1.00 98.38 303 ARG A C 1
ATOM 2378 O O . ARG A 1 303 ? -3.963 -8.135 -1.035 1.00 98.38 303 ARG A O 1
ATOM 2385 N N . ASP A 1 304 ? -4.610 -10.274 -0.973 1.00 98.56 304 ASP A N 1
ATOM 2386 C CA . ASP A 1 304 ? -5.071 -10.236 0.413 1.00 98.56 304 ASP A CA 1
ATOM 2387 C C . ASP A 1 304 ? -5.072 -11.640 1.009 1.00 98.56 304 ASP A C 1
ATOM 2389 O O . ASP A 1 304 ? -5.081 -12.622 0.260 1.00 98.56 304 ASP A O 1
ATOM 2393 N N . VAL A 1 305 ? -5.082 -11.726 2.336 1.00 98.38 305 VAL A N 1
ATOM 2394 C CA . VAL A 1 305 ? -5.120 -12.986 3.080 1.00 98.38 305 VAL A CA 1
ATOM 2395 C C . VAL A 1 305 ? -6.092 -12.885 4.250 1.00 98.38 305 VAL A C 1
ATOM 2397 O O . VAL A 1 305 ? -6.138 -11.869 4.941 1.00 98.38 305 VAL A O 1
ATOM 2400 N N . ILE A 1 306 ? -6.859 -13.949 4.480 1.00 97.94 306 ILE A N 1
ATOM 2401 C CA . ILE A 1 306 ? -7.615 -14.162 5.718 1.00 97.94 306 ILE A CA 1
ATOM 2402 C C . ILE A 1 306 ? -7.466 -15.611 6.173 1.00 97.94 306 ILE A C 1
ATOM 2404 O O . ILE A 1 306 ? -7.292 -16.512 5.349 1.00 97.94 306 ILE A O 1
ATOM 2408 N N . VAL A 1 307 ? -7.586 -15.837 7.477 1.00 96.81 307 VAL A N 1
ATOM 2409 C CA . VAL A 1 307 ? -7.645 -17.179 8.061 1.00 96.81 307 VAL A CA 1
ATOM 2410 C C . VAL A 1 307 ? -9.053 -17.441 8.587 1.00 96.81 307 VAL A C 1
ATOM 2412 O O . VAL A 1 307 ? -9.703 -16.556 9.146 1.00 96.81 307 VAL A O 1
ATOM 2415 N N . ALA A 1 308 ? -9.559 -18.644 8.339 1.00 95.62 308 ALA A N 1
ATOM 2416 C CA . ALA A 1 308 ? -10.859 -19.088 8.806 1.00 95.62 308 ALA A CA 1
ATOM 2417 C C . ALA A 1 308 ? -10.862 -19.329 10.329 1.00 95.62 308 ALA A C 1
ATOM 2419 O O . ALA A 1 308 ? -9.812 -19.569 10.920 1.00 95.62 308 ALA A O 1
ATOM 2420 N N . PRO A 1 309 ? -12.042 -19.368 10.977 1.00 94.06 309 PRO A N 1
ATOM 2421 C CA . PRO A 1 309 ? -12.139 -19.617 12.418 1.00 94.06 309 PRO A CA 1
ATOM 2422 C C . PRO A 1 309 ? -11.619 -20.981 12.903 1.00 94.06 309 PRO A C 1
ATOM 2424 O O . PRO A 1 309 ? -11.501 -21.177 14.105 1.00 94.06 309 PRO A O 1
ATOM 2427 N N . ASP A 1 310 ? -11.348 -21.933 12.002 1.00 92.62 310 ASP A N 1
ATOM 2428 C CA . ASP A 1 310 ? -10.695 -23.211 12.334 1.00 92.62 310 ASP A CA 1
ATOM 2429 C C . ASP A 1 310 ? -9.174 -23.075 12.543 1.00 92.62 310 ASP A C 1
ATOM 2431 O O . ASP A 1 310 ? -8.501 -24.059 12.843 1.00 92.62 310 ASP A O 1
ATOM 2435 N N . ASN A 1 311 ? -8.648 -21.868 12.330 1.00 93.19 311 ASN A N 1
ATOM 2436 C CA . ASN A 1 311 ? -7.250 -21.473 12.401 1.00 93.19 311 ASN A CA 1
ATOM 2437 C C . ASN A 1 311 ? -6.279 -22.272 11.510 1.00 93.19 311 ASN A C 1
ATOM 2439 O O . ASN A 1 311 ? -5.062 -22.206 11.689 1.00 93.19 311 ASN A O 1
ATOM 2443 N N . ARG A 1 312 ? -6.802 -23.014 10.526 1.00 92.81 312 ARG A N 1
ATOM 2444 C CA . ARG A 1 312 ? -6.036 -23.889 9.616 1.00 92.81 312 ARG A CA 1
ATOM 2445 C C . ARG A 1 312 ? -6.331 -23.643 8.145 1.00 92.81 312 ARG A C 1
ATOM 2447 O O . ARG A 1 312 ? -5.513 -24.005 7.297 1.00 92.81 312 ARG A O 1
ATOM 2454 N N . THR A 1 313 ? -7.491 -23.073 7.830 1.00 95.00 313 THR A N 1
ATOM 2455 C CA . THR A 1 313 ? -7.897 -22.776 6.459 1.00 95.00 313 THR A CA 1
ATOM 2456 C C . THR A 1 313 ? -7.583 -21.324 6.120 1.00 95.00 313 THR A C 1
ATOM 2458 O O . THR A 1 313 ? -8.095 -20.394 6.735 1.00 95.00 313 THR A O 1
ATOM 2461 N N . VAL A 1 314 ? -6.750 -21.125 5.106 1.00 96.50 314 VAL A N 1
ATOM 2462 C CA . VAL A 1 314 ? -6.240 -19.832 4.651 1.00 96.50 314 VAL A CA 1
ATOM 2463 C C . VAL A 1 314 ? -6.845 -19.513 3.291 1.00 96.50 314 VAL A C 1
ATOM 2465 O O . VAL A 1 314 ? -6.752 -20.313 2.356 1.00 96.50 314 VAL A O 1
ATOM 2468 N N . PHE A 1 315 ? -7.435 -18.328 3.160 1.00 98.19 315 PHE A N 1
ATOM 2469 C CA . PHE A 1 315 ? -7.935 -17.810 1.892 1.00 98.19 315 PHE A CA 1
ATOM 2470 C C . PHE A 1 315 ? -7.033 -16.693 1.384 1.00 98.19 315 PHE A C 1
ATOM 2472 O O . PHE A 1 315 ? -6.714 -15.768 2.128 1.00 98.19 315 PHE A O 1
ATOM 2479 N N . ILE A 1 316 ? -6.651 -16.760 0.108 1.00 98.56 316 ILE A N 1
ATOM 2480 C CA . ILE A 1 316 ? -5.799 -15.757 -0.539 1.00 98.56 316 ILE A CA 1
ATOM 2481 C C . ILE A 1 316 ? -6.485 -15.238 -1.798 1.00 98.56 316 ILE A C 1
ATOM 2483 O O . ILE A 1 316 ? -6.814 -16.015 -2.693 1.00 98.56 316 ILE A O 1
ATOM 2487 N N . ALA A 1 317 ? -6.667 -13.923 -1.892 1.00 98.56 317 ALA A N 1
ATOM 2488 C CA . ALA A 1 317 ? -7.146 -13.278 -3.112 1.00 98.56 317 ALA A CA 1
ATOM 2489 C C . ALA A 1 317 ? -5.992 -13.054 -4.099 1.00 98.56 317 ALA A C 1
ATOM 2491 O O . ALA A 1 317 ? -4.874 -12.745 -3.683 1.00 98.56 317 ALA A O 1
ATOM 2492 N N . THR A 1 318 ? -6.252 -13.155 -5.403 1.00 97.25 318 THR A N 1
ATOM 2493 C CA . THR A 1 318 ? -5.254 -12.898 -6.454 1.00 97.25 318 THR A CA 1
ATOM 2494 C C . THR A 1 318 ? -5.671 -11.767 -7.390 1.00 97.25 318 THR A C 1
ATOM 2496 O O . THR A 1 318 ? -6.857 -11.575 -7.670 1.00 97.25 318 THR A O 1
ATOM 2499 N N . ASP A 1 319 ? -4.697 -11.020 -7.921 1.00 91.38 319 ASP A N 1
ATOM 2500 C CA . ASP A 1 319 ? -4.984 -10.061 -8.995 1.00 91.38 319 ASP A CA 1
ATOM 2501 C C . ASP A 1 319 ? -5.502 -10.780 -10.253 1.00 91.38 319 ASP A C 1
ATOM 2503 O O . ASP A 1 319 ? -5.118 -11.909 -10.564 1.00 91.38 319 ASP A O 1
ATOM 2507 N N . ALA A 1 320 ? -6.350 -10.094 -11.023 1.00 82.44 320 ALA A N 1
ATOM 2508 C CA . ALA A 1 320 ? -6.849 -10.578 -12.314 1.00 82.44 320 ALA A CA 1
ATOM 2509 C C . ALA A 1 320 ? -5.808 -10.516 -13.444 1.00 82.44 320 ALA A C 1
ATOM 2511 O O . ALA A 1 320 ? -5.950 -11.201 -14.452 1.00 82.44 320 ALA A O 1
ATOM 2512 N N . PHE A 1 321 ? -4.784 -9.678 -13.299 1.00 82.25 321 PHE A N 1
ATOM 2513 C CA . PHE A 1 321 ? -3.730 -9.457 -14.285 1.00 82.25 321 PHE A CA 1
ATOM 2514 C C . PHE A 1 321 ? -2.524 -8.779 -13.621 1.00 82.25 321 PHE A C 1
ATOM 2516 O O . PHE A 1 321 ? -2.595 -8.334 -12.476 1.00 82.25 321 PHE A O 1
ATOM 2523 N N . GLY A 1 322 ? -1.427 -8.662 -14.365 1.00 78.88 322 GLY A N 1
ATOM 2524 C CA . GLY A 1 322 ? -0.194 -8.000 -13.938 1.00 78.88 322 GLY A CA 1
ATOM 2525 C C . GLY A 1 322 ? 1.001 -8.942 -14.005 1.00 78.88 322 GLY A C 1
ATOM 2526 O O . GLY A 1 322 ? 0.841 -10.137 -14.245 1.00 78.88 322 GLY A O 1
ATOM 2527 N N . SER A 1 323 ? 2.198 -8.402 -13.793 1.00 83.25 323 SER A N 1
ATOM 2528 C CA . SER A 1 323 ? 3.424 -9.202 -13.820 1.00 83.25 323 SER A CA 1
ATOM 2529 C C . SER A 1 323 ? 3.746 -9.793 -12.448 1.00 83.25 323 SER A C 1
ATOM 2531 O O . SER A 1 323 ? 3.507 -9.160 -11.416 1.00 83.25 323 SER A O 1
ATOM 2533 N N . ALA A 1 324 ? 4.314 -10.990 -12.442 1.00 81.75 324 ALA A N 1
ATOM 2534 C CA . ALA A 1 324 ? 4.826 -11.687 -11.271 1.00 81.75 324 ALA A CA 1
ATOM 2535 C C . ALA A 1 324 ? 6.173 -12.348 -11.599 1.00 81.75 324 ALA A C 1
ATOM 2537 O O . ALA A 1 324 ? 6.551 -12.471 -12.767 1.00 81.75 324 ALA A O 1
ATOM 2538 N N . ALA A 1 325 ? 6.890 -12.791 -10.573 1.00 72.94 325 ALA A N 1
ATOM 2539 C CA . ALA A 1 325 ? 8.042 -13.663 -10.707 1.00 72.94 325 ALA A CA 1
ATOM 2540 C C . ALA A 1 325 ? 7.604 -14.976 -11.364 1.00 72.94 325 ALA A C 1
ATOM 2542 O O . ALA A 1 325 ? 6.609 -15.595 -10.966 1.00 72.94 325 ALA A O 1
ATOM 2543 N N . GLN A 1 326 ? 8.343 -15.391 -12.386 1.00 75.06 326 GLN A N 1
ATOM 2544 C CA . GLN A 1 326 ? 8.080 -16.653 -13.060 1.00 75.06 326 GLN A CA 1
ATOM 2545 C C . GLN A 1 326 ? 8.575 -17.800 -12.179 1.00 75.06 326 GLN A C 1
ATOM 2547 O O . GLN A 1 326 ? 9.724 -17.812 -11.748 1.00 75.06 326 GLN A O 1
ATOM 2552 N N . LYS A 1 327 ? 7.689 -18.758 -11.887 1.00 69.69 327 LYS A N 1
ATOM 2553 C CA . LYS A 1 327 ? 8.018 -19.922 -11.042 1.00 69.69 327 LYS A CA 1
ATOM 2554 C C . LYS A 1 327 ? 8.232 -21.194 -11.847 1.00 69.69 327 LYS A C 1
ATOM 2556 O O . LYS A 1 327 ? 8.838 -22.137 -11.349 1.00 69.69 327 LYS A O 1
ATOM 2561 N N . PHE A 1 328 ? 7.734 -21.216 -13.079 1.00 55.91 328 PHE A N 1
ATOM 2562 C CA . PHE A 1 328 ? 7.822 -22.355 -13.981 1.00 55.91 328 PHE A CA 1
ATOM 2563 C C . PHE A 1 328 ? 8.379 -21.894 -15.329 1.00 55.91 328 PHE A C 1
ATOM 2565 O O . PHE A 1 328 ? 7.838 -20.968 -15.931 1.00 55.91 328 PHE A O 1
ATOM 2572 N N . GLY A 1 329 ? 9.444 -22.541 -15.807 1.00 56.22 329 GLY A N 1
ATOM 2573 C CA . GLY A 1 329 ? 10.151 -22.192 -17.047 1.00 56.22 329 GLY A CA 1
ATOM 2574 C C . GLY A 1 329 ? 11.505 -21.512 -16.809 1.00 56.22 329 GLY A C 1
ATOM 2575 O O . GLY A 1 329 ? 11.986 -21.461 -15.682 1.00 56.22 329 GLY A O 1
ATOM 2576 N N . GLU A 1 330 ? 12.132 -21.027 -17.886 1.00 51.91 330 GLU A N 1
ATOM 2577 C CA . GLU A 1 330 ? 13.503 -20.475 -17.868 1.00 51.91 330 GLU A CA 1
ATOM 2578 C C . GLU A 1 330 ? 13.571 -18.950 -17.644 1.00 51.91 330 GLU A C 1
ATOM 2580 O O . GLU A 1 330 ? 14.661 -18.391 -17.534 1.00 51.91 330 GLU A O 1
ATOM 2585 N N . GLY A 1 331 ? 12.426 -18.260 -17.594 1.00 62.94 331 GLY A N 1
ATOM 2586 C CA . GLY A 1 331 ? 12.362 -16.811 -17.389 1.00 62.94 331 GLY A CA 1
ATOM 2587 C C . GLY A 1 331 ? 12.300 -16.403 -15.915 1.00 62.94 331 GLY A C 1
ATOM 2588 O O . GLY A 1 331 ? 12.065 -17.224 -15.031 1.00 62.94 331 GLY A O 1
ATOM 2589 N N . LEU A 1 332 ? 12.503 -15.107 -15.657 1.00 66.44 332 LEU A N 1
ATOM 2590 C CA . LEU A 1 332 ? 12.495 -14.521 -14.307 1.00 66.44 332 LEU A CA 1
ATOM 2591 C C . LEU A 1 332 ? 11.202 -13.753 -13.987 1.00 66.44 332 LEU A C 1
ATOM 2593 O O . LEU A 1 332 ? 10.875 -13.542 -12.821 1.00 66.44 332 LEU A O 1
ATOM 2597 N N . ASN A 1 333 ? 10.433 -13.359 -15.002 1.00 77.06 333 ASN A N 1
ATOM 2598 C CA . ASN A 1 333 ? 9.157 -12.672 -14.843 1.00 77.06 333 ASN A CA 1
ATOM 2599 C C . ASN A 1 333 ? 8.129 -13.178 -15.865 1.00 77.06 333 ASN A C 1
ATOM 2601 O O . ASN A 1 333 ? 8.475 -13.758 -16.888 1.00 77.06 333 ASN A O 1
ATOM 2605 N N . THR A 1 334 ? 6.849 -12.996 -15.558 1.00 69.81 334 THR A N 1
ATOM 2606 C CA . THR A 1 334 ? 5.737 -13.441 -16.401 1.00 69.81 334 THR A CA 1
ATOM 2607 C C . THR A 1 334 ? 4.498 -12.598 -16.143 1.00 69.81 334 THR A C 1
ATOM 2609 O O . THR A 1 334 ? 4.298 -12.100 -15.037 1.00 69.81 334 THR A O 1
ATOM 2612 N N . SER A 1 335 ? 3.640 -12.454 -17.150 1.00 76.69 335 SER A N 1
ATOM 2613 C CA . SER A 1 335 ? 2.284 -11.902 -17.009 1.00 76.69 335 SER A CA 1
ATOM 2614 C C . SER A 1 335 ? 1.195 -12.983 -17.039 1.00 76.69 335 SER A C 1
ATOM 2616 O O . SER A 1 335 ? 0.006 -12.672 -16.957 1.00 76.69 335 SER A O 1
ATOM 2618 N N . ILE A 1 336 ? 1.585 -14.260 -17.130 1.00 78.56 336 ILE A N 1
ATOM 2619 C CA . ILE A 1 336 ? 0.671 -15.404 -17.081 1.00 78.56 336 ILE A CA 1
ATOM 2620 C C . ILE A 1 336 ? 0.440 -15.781 -15.618 1.00 78.56 336 ILE A C 1
ATOM 2622 O O . ILE A 1 336 ? 1.271 -16.447 -14.998 1.00 78.56 336 ILE A O 1
ATOM 2626 N N . LEU A 1 337 ? -0.707 -15.379 -15.076 1.00 79.44 337 LEU A N 1
ATOM 2627 C CA . LEU A 1 337 ? -1.143 -15.778 -13.739 1.00 79.44 337 LEU A CA 1
ATOM 2628 C C . LEU A 1 337 ? -1.904 -17.105 -13.815 1.00 79.44 337 LEU A C 1
ATOM 2630 O O . LEU A 1 337 ? -2.761 -17.282 -14.679 1.00 79.44 337 LEU A O 1
ATOM 2634 N N . HIS A 1 338 ? -1.616 -18.037 -12.909 1.00 86.31 338 HIS A N 1
ATOM 2635 C CA . HIS A 1 338 ? -2.265 -19.354 -12.892 1.00 86.31 338 HIS A CA 1
ATOM 2636 C C . HIS A 1 338 ? -3.742 -19.281 -12.485 1.00 86.31 338 HIS A C 1
ATOM 2638 O O . HIS A 1 338 ? -4.553 -20.099 -12.916 1.00 86.31 338 HIS A O 1
ATOM 2644 N N . ASN A 1 339 ? -4.099 -18.310 -11.646 1.00 90.19 339 ASN A N 1
ATOM 2645 C CA . ASN A 1 339 ? -5.437 -18.135 -11.099 1.00 90.19 339 ASN A CA 1
ATOM 2646 C C . ASN A 1 339 ? -5.808 -16.643 -11.114 1.00 90.19 339 ASN A C 1
ATOM 2648 O O . ASN A 1 339 ? -5.806 -16.012 -10.060 1.00 90.19 339 ASN A O 1
ATOM 2652 N N . PRO A 1 340 ? -6.090 -16.043 -12.283 1.00 88.69 340 PRO A N 1
ATOM 2653 C CA . PRO A 1 340 ? -6.394 -14.618 -12.377 1.00 88.69 340 PRO A CA 1
ATOM 2654 C C . PRO A 1 340 ? -7.736 -14.286 -11.706 1.00 88.69 340 PRO A C 1
ATOM 2656 O O . PRO A 1 340 ? -8.776 -14.810 -12.105 1.00 88.69 340 PRO A O 1
ATOM 2659 N N . GLY A 1 341 ? -7.724 -13.387 -10.716 1.00 89.38 341 GLY A N 1
ATOM 2660 C CA . GLY A 1 341 ? -8.939 -12.849 -10.089 1.00 89.38 341 GLY A CA 1
ATOM 2661 C C . GLY A 1 341 ? -9.691 -13.884 -9.254 1.00 89.38 341 GLY A C 1
ATOM 2662 O O . GLY A 1 341 ? -10.920 -13.934 -9.283 1.00 89.38 341 GLY A O 1
ATOM 2663 N N . ALA A 1 342 ? -8.949 -14.746 -8.563 1.00 94.75 342 ALA A N 1
ATOM 2664 C CA . ALA A 1 342 ? -9.467 -15.890 -7.832 1.00 94.75 342 ALA A CA 1
ATOM 2665 C C . ALA A 1 342 ? -9.366 -15.695 -6.313 1.00 94.75 342 ALA A C 1
ATOM 2667 O O . ALA A 1 342 ? -8.577 -14.894 -5.813 1.00 94.75 342 ALA A O 1
ATOM 2668 N N . ILE A 1 343 ? -10.146 -16.495 -5.584 1.00 97.56 343 ILE A N 1
ATOM 2669 C CA . ILE A 1 343 ? -9.925 -16.773 -4.165 1.00 97.56 343 ILE A CA 1
ATOM 2670 C C . ILE A 1 343 ? -9.366 -18.190 -4.073 1.00 97.56 343 ILE A C 1
ATOM 2672 O O . ILE A 1 343 ? -10.046 -19.158 -4.418 1.00 97.56 343 ILE A O 1
ATOM 2676 N N . LEU A 1 344 ? -8.113 -18.302 -3.653 1.00 95.31 344 LEU A N 1
ATOM 2677 C CA . LEU A 1 344 ? -7.453 -19.569 -3.369 1.00 95.31 344 LEU A CA 1
ATOM 2678 C C . LEU A 1 344 ? -7.773 -19.989 -1.938 1.00 95.31 344 LEU A C 1
ATOM 2680 O O . LEU A 1 344 ? -7.885 -19.136 -1.062 1.00 95.31 344 LEU A O 1
ATOM 2684 N N . MET A 1 345 ? -7.890 -21.293 -1.707 1.00 95.94 345 MET A N 1
ATOM 2685 C CA . MET A 1 345 ? -8.120 -21.879 -0.389 1.00 95.94 345 MET A CA 1
ATOM 2686 C C . MET A 1 345 ? -7.045 -22.931 -0.127 1.00 95.94 345 MET A C 1
ATOM 2688 O O . MET A 1 345 ? -6.837 -23.818 -0.956 1.00 95.94 345 MET A O 1
ATOM 2692 N N . PHE A 1 346 ? -6.382 -22.829 1.019 1.00 92.12 346 PHE A N 1
ATOM 2693 C CA . PHE A 1 346 ? -5.367 -23.768 1.487 1.00 92.12 346 PHE A CA 1
ATOM 2694 C C . PHE A 1 346 ? -5.746 -24.234 2.890 1.00 92.12 346 PHE A C 1
ATOM 2696 O O . PHE A 1 346 ? -6.028 -23.397 3.737 1.00 92.12 346 PHE A O 1
ATOM 2703 N N . THR A 1 347 ? -5.728 -25.537 3.155 1.00 90.88 347 THR A N 1
ATOM 2704 C CA . THR A 1 347 ? -6.029 -26.083 4.487 1.00 90.88 347 THR A CA 1
ATOM 2705 C C . THR A 1 347 ? -4.822 -26.854 5.001 1.00 90.88 347 THR A C 1
ATOM 2707 O O . THR A 1 347 ? -4.342 -27.783 4.350 1.00 90.88 347 THR A O 1
ATOM 2710 N N . TYR A 1 348 ? -4.299 -26.442 6.155 1.00 85.81 348 TYR A N 1
ATOM 2711 C CA . TYR A 1 348 ? -3.124 -27.054 6.770 1.00 85.81 348 TYR A CA 1
ATOM 2712 C C . TYR A 1 348 ? -3.417 -28.478 7.277 1.00 85.81 348 TYR A C 1
ATOM 2714 O O . TYR A 1 348 ? -4.470 -28.744 7.855 1.00 85.81 348 TYR A O 1
ATOM 2722 N N . GLY A 1 349 ? -2.474 -29.404 7.072 1.00 75.19 349 GLY A N 1
ATOM 2723 C CA . GLY A 1 349 ? -2.559 -30.793 7.549 1.00 75.19 349 GLY A CA 1
ATOM 2724 C C . GLY A 1 349 ? -3.357 -31.760 6.664 1.00 75.19 349 GLY A C 1
ATOM 2725 O O . GLY A 1 349 ? -3.214 -32.975 6.817 1.00 75.19 349 GLY A O 1
ATOM 2726 N N . GLU A 1 350 ? -4.135 -31.274 5.696 1.00 64.00 350 GLU A N 1
ATOM 2727 C CA . GLU A 1 350 ? -4.632 -32.125 4.614 1.00 64.00 350 GLU A CA 1
ATOM 2728 C C . GLU A 1 350 ? -3.502 -32.343 3.600 1.00 64.00 350 GLU A C 1
ATOM 2730 O O . GLU A 1 350 ? -2.788 -31.406 3.241 1.00 64.00 350 GLU A O 1
ATOM 2735 N N . SER A 1 351 ? -3.293 -33.585 3.143 1.00 47.12 351 SER A N 1
ATOM 2736 C CA . SER A 1 351 ? -2.355 -33.856 2.051 1.00 47.12 351 SER A CA 1
ATOM 2737 C C . SER A 1 351 ? -2.822 -33.071 0.828 1.00 47.12 351 SER A C 1
ATOM 2739 O O . SER A 1 351 ? -3.760 -33.498 0.154 1.00 47.12 351 SER A O 1
ATOM 2741 N N . GLY A 1 352 ? -2.216 -31.906 0.592 1.00 36.50 352 GLY A N 1
ATOM 2742 C CA . GLY A 1 352 ? -2.582 -31.016 -0.496 1.00 36.50 352 GLY A CA 1
ATOM 2743 C C . GLY A 1 352 ? -2.597 -31.791 -1.804 1.00 36.50 352 GLY A C 1
ATOM 2744 O O . GLY A 1 352 ? -1.554 -32.229 -2.293 1.00 36.50 352 GLY A O 1
ATOM 2745 N N . GLY A 1 353 ? -3.791 -31.990 -2.359 1.00 32.22 353 GLY A N 1
ATOM 2746 C CA . GLY A 1 353 ? -3.932 -32.405 -3.741 1.00 32.22 353 GLY A CA 1
ATOM 2747 C C . GLY A 1 353 ? -3.242 -31.348 -4.590 1.00 32.22 353 GLY A C 1
ATOM 2748 O O . GLY A 1 353 ? -3.606 -30.173 -4.530 1.00 32.22 353 GLY A O 1
ATOM 2749 N N . GLY A 1 354 ? -2.209 -31.750 -5.330 1.00 29.72 354 GLY A N 1
ATOM 2750 C CA . GLY A 1 354 ? -1.570 -30.882 -6.311 1.00 29.72 354 GLY A CA 1
ATOM 2751 C C . GLY A 1 354 ? -2.625 -30.220 -7.197 1.00 29.72 354 GLY A C 1
ATOM 2752 O O . GLY A 1 354 ? -3.653 -30.830 -7.486 1.00 29.72 354 GLY A O 1
ATOM 2753 N N . LEU A 1 355 ? -2.362 -28.967 -7.580 1.00 32.47 355 LEU A N 1
ATOM 2754 C CA . LEU A 1 355 ? -3.180 -28.119 -8.453 1.00 32.47 355 LEU A CA 1
ATOM 2755 C C . LEU A 1 355 ? -3.812 -28.927 -9.601 1.00 32.47 355 LEU A C 1
ATOM 2757 O O . LEU A 1 355 ? -3.211 -29.129 -10.651 1.00 32.47 355 LEU A O 1
ATOM 2761 N N . GLY A 1 356 ? -5.037 -29.394 -9.379 1.00 26.38 356 GLY A N 1
ATOM 2762 C CA . GLY A 1 356 ? -5.757 -30.287 -10.270 1.00 26.38 356 GLY A CA 1
ATOM 2763 C C . GLY A 1 356 ? -7.240 -29.989 -10.174 1.00 26.38 356 GLY A C 1
ATOM 2764 O O . GLY A 1 356 ? -7.935 -30.538 -9.332 1.00 26.38 356 GLY A O 1
ATOM 2765 N N . THR A 1 357 ? -7.689 -29.082 -11.043 1.00 27.14 357 THR A N 1
ATOM 2766 C CA . THR A 1 357 ? -9.072 -28.909 -11.517 1.00 27.14 357 THR A CA 1
ATOM 2767 C C . THR A 1 357 ? -10.192 -29.068 -10.484 1.00 27.14 357 THR A C 1
ATOM 2769 O O . THR A 1 357 ? -10.625 -30.173 -10.161 1.00 27.14 357 THR A O 1
ATOM 2772 N N . VAL A 1 358 ? -10.793 -27.939 -10.105 1.00 25.59 358 VAL A N 1
ATOM 2773 C CA . VAL A 1 358 ? -12.158 -27.909 -9.571 1.00 25.59 358 VAL A CA 1
ATOM 2774 C C . VAL A 1 358 ? -13.082 -28.652 -10.544 1.00 25.59 358 VAL A C 1
ATOM 2776 O O . VAL A 1 358 ? -13.261 -28.223 -11.685 1.00 25.59 358 VAL A O 1
ATOM 2779 N N . ARG A 1 359 ? -13.717 -29.739 -10.098 1.00 25.05 359 ARG A N 1
ATOM 2780 C CA . ARG A 1 359 ? -15.024 -30.133 -10.631 1.00 25.05 359 ARG A CA 1
ATOM 2781 C C . ARG A 1 359 ? -16.080 -29.818 -9.589 1.00 25.05 359 ARG A C 1
ATOM 2783 O O . ARG A 1 359 ? -16.083 -30.368 -8.493 1.00 25.05 359 ARG A O 1
ATOM 2790 N N . ALA A 1 360 ? -16.970 -28.909 -9.965 1.00 30.34 360 ALA A N 1
ATOM 2791 C CA . ALA A 1 360 ? -18.208 -28.667 -9.260 1.00 30.34 360 ALA A CA 1
ATOM 2792 C C . ALA A 1 360 ? -19.093 -29.928 -9.278 1.00 30.34 360 ALA A C 1
ATOM 2794 O O . ALA A 1 360 ? -19.193 -30.612 -10.295 1.00 30.34 360 ALA A O 1
ATOM 2795 N N . SER A 1 361 ? -19.738 -30.156 -8.132 1.00 39.34 361 SER A N 1
ATOM 2796 C CA . SER A 1 361 ? -20.892 -31.023 -7.858 1.00 39.34 361 SER A CA 1
ATOM 2797 C C . SER A 1 361 ? -20.816 -32.499 -8.272 1.00 39.34 361 SER A C 1
ATOM 2799 O O . SER A 1 361 ? -21.036 -32.843 -9.430 1.00 39.34 361 SER A O 1
ATOM 2801 N N . ALA A 1 362 ? -20.705 -33.377 -7.274 1.00 29.95 362 ALA A N 1
ATOM 2802 C CA . ALA A 1 362 ? -21.289 -34.715 -7.318 1.00 29.95 362 ALA A CA 1
ATOM 2803 C C . ALA A 1 362 ? -21.912 -35.018 -5.946 1.00 29.95 362 ALA A C 1
ATOM 2805 O O . ALA A 1 362 ? -21.288 -34.815 -4.903 1.00 29.95 362 ALA A O 1
ATOM 2806 N N . THR A 1 363 ? -23.179 -35.422 -5.935 1.00 37.66 363 THR A N 1
ATOM 2807 C CA . THR A 1 363 ? -23.920 -35.787 -4.721 1.00 37.66 363 THR A CA 1
ATOM 2808 C C . THR A 1 363 ? -23.488 -37.160 -4.203 1.00 37.66 363 THR A C 1
ATOM 2810 O O . THR A 1 363 ? -23.174 -38.051 -4.988 1.00 37.66 363 THR A O 1
ATOM 2813 N N . LEU A 1 364 ? -23.545 -37.333 -2.876 1.00 34.38 364 LEU A N 1
ATOM 2814 C CA . LEU A 1 364 ? -23.115 -38.491 -2.064 1.00 34.38 364 LEU A CA 1
ATOM 2815 C C . LEU A 1 364 ? -23.532 -39.904 -2.541 1.00 34.38 364 LEU A C 1
ATOM 2817 O O . LEU A 1 364 ? -22.994 -40.886 -2.030 1.00 34.38 364 LEU A O 1
ATOM 2821 N N . ASP A 1 365 ? -24.434 -40.037 -3.512 1.00 32.53 365 ASP A N 1
ATOM 2822 C CA . ASP A 1 365 ? -24.922 -41.328 -4.008 1.00 32.53 365 ASP A CA 1
ATOM 2823 C C . ASP A 1 365 ? -24.093 -41.920 -5.168 1.00 32.53 365 ASP A C 1
ATOM 2825 O O . ASP A 1 365 ? -24.117 -43.135 -5.369 1.00 32.53 365 ASP A O 1
ATOM 2829 N N . GLU A 1 366 ? -23.293 -41.124 -5.890 1.00 36.41 366 GLU A N 1
ATOM 2830 C CA . GLU A 1 366 ? -22.489 -41.616 -7.030 1.00 36.41 366 GLU A CA 1
ATOM 2831 C C . GLU A 1 366 ? -21.192 -42.330 -6.601 1.00 36.41 366 GLU A C 1
ATOM 2833 O O . GLU A 1 366 ? -20.657 -43.157 -7.334 1.00 36.41 366 GLU A O 1
ATOM 2838 N N . VAL A 1 367 ? -20.721 -42.096 -5.371 1.00 37.69 367 VAL A N 1
ATOM 2839 C CA . VAL A 1 367 ? -19.484 -42.689 -4.817 1.00 37.69 367 VAL A CA 1
ATOM 2840 C C . VAL A 1 367 ? -19.671 -44.157 -4.393 1.00 37.69 367 VAL A C 1
ATOM 2842 O O . VAL A 1 367 ? -18.704 -44.884 -4.174 1.00 37.69 367 VAL A O 1
ATOM 2845 N N . ARG A 1 368 ? -20.913 -44.640 -4.272 1.00 30.92 368 ARG A N 1
ATOM 2846 C CA . ARG A 1 368 ? -21.200 -45.932 -3.627 1.00 30.92 368 ARG A CA 1
ATOM 2847 C C . ARG A 1 368 ? -21.081 -47.165 -4.522 1.00 30.92 368 ARG A C 1
ATOM 2849 O O . ARG A 1 368 ? -20.970 -48.267 -3.988 1.00 30.92 368 ARG A O 1
ATOM 2856 N N . ASN A 1 369 ? -21.064 -47.005 -5.841 1.00 28.72 369 ASN A N 1
ATOM 2857 C CA . ASN A 1 369 ? -21.034 -48.127 -6.781 1.00 28.72 369 ASN A CA 1
ATOM 2858 C C . ASN A 1 369 ? -19.742 -48.084 -7.597 1.00 28.72 369 ASN A C 1
ATOM 2860 O O . ASN A 1 369 ? -19.703 -47.564 -8.706 1.00 28.72 369 ASN A O 1
ATOM 2864 N N . GLY A 1 370 ? -18.668 -48.594 -6.994 1.00 33.19 370 GLY A N 1
ATOM 2865 C CA . GLY A 1 370 ? -17.343 -48.621 -7.594 1.00 33.19 370 GLY A CA 1
ATOM 2866 C C . GLY A 1 370 ? -17.281 -49.439 -8.881 1.00 33.19 370 GLY A C 1
ATOM 2867 O O . GLY A 1 370 ? -17.479 -50.649 -8.859 1.00 33.19 370 GLY A O 1
ATOM 2868 N N . GLU A 1 371 ? -16.882 -48.778 -9.963 1.00 27.89 371 GLU A N 1
ATOM 2869 C CA . GLU A 1 371 ? -16.196 -49.390 -11.096 1.00 27.89 371 GLU A CA 1
ATOM 2870 C C . GLU A 1 371 ? -15.026 -48.475 -11.475 1.00 27.89 371 GLU A C 1
ATOM 2872 O O . GLU A 1 371 ? -15.192 -47.393 -12.032 1.00 27.89 371 GLU A O 1
ATOM 2877 N N . ALA A 1 372 ? -13.821 -48.898 -11.093 1.00 31.83 372 ALA A N 1
ATOM 2878 C CA . ALA A 1 372 ? -12.583 -48.272 -11.515 1.00 31.83 372 ALA A CA 1
ATOM 2879 C C . ALA A 1 372 ? -12.277 -48.674 -12.967 1.00 31.83 372 ALA A C 1
ATOM 2881 O O . ALA A 1 372 ? -12.081 -49.850 -13.267 1.00 31.83 372 ALA A O 1
ATOM 2882 N N . ALA A 1 373 ? -12.174 -47.686 -13.845 1.00 29.41 373 ALA A N 1
ATOM 2883 C CA . ALA A 1 373 ? -11.466 -47.751 -15.119 1.00 29.41 373 ALA A CA 1
ATOM 2884 C C . ALA A 1 373 ? -10.690 -46.432 -15.192 1.00 29.41 373 ALA A C 1
ATOM 2886 O O . ALA A 1 373 ? -11.270 -45.379 -14.965 1.00 29.41 373 ALA A O 1
ATOM 2887 N N . GLY A 1 374 ? -9.386 -46.349 -15.399 1.00 25.59 374 GLY A N 1
ATOM 2888 C CA . GLY A 1 374 ? -8.394 -47.205 -16.028 1.00 25.59 374 GLY A CA 1
ATOM 2889 C C . GLY A 1 374 ? -7.212 -46.254 -16.248 1.00 25.59 374 GLY A C 1
ATOM 2890 O O . GLY A 1 374 ? -7.428 -45.101 -16.618 1.00 25.59 374 GLY A O 1
ATOM 2891 N N . GLY A 1 375 ? -5.993 -46.676 -15.913 1.00 33.19 375 GLY A N 1
ATOM 2892 C CA . GLY A 1 375 ? -4.825 -45.800 -15.964 1.00 33.19 375 GLY A CA 1
ATOM 2893 C C . GLY A 1 375 ? -4.576 -45.264 -17.372 1.00 33.19 375 GLY A C 1
ATOM 2894 O O . GLY A 1 375 ? -4.428 -46.040 -18.313 1.00 33.19 375 GLY A O 1
ATOM 2895 N N . ALA A 1 376 ? -4.504 -43.943 -17.488 1.00 27.25 376 ALA A N 1
ATOM 2896 C CA . ALA A 1 376 ? -3.788 -43.271 -18.555 1.00 27.25 376 ALA A CA 1
ATOM 2897 C C . ALA A 1 376 ? -2.767 -42.354 -17.879 1.00 27.25 376 ALA A C 1
ATOM 2899 O O . ALA A 1 376 ? -3.139 -41.473 -17.102 1.00 27.25 376 ALA A O 1
ATOM 2900 N N . GLU A 1 377 ? -1.486 -42.628 -18.122 1.00 24.59 377 GLU A N 1
ATOM 2901 C CA . GLU A 1 377 ? -0.404 -41.680 -17.872 1.00 24.59 377 GLU A CA 1
ATOM 2902 C C . GLU A 1 377 ? -0.726 -40.379 -18.613 1.00 24.59 377 GLU A C 1
ATOM 2904 O O . GLU A 1 377 ? -1.099 -40.392 -19.787 1.00 24.59 377 GLU A O 1
ATOM 2909 N N . TRP A 1 378 ? -0.626 -39.257 -17.908 1.00 26.91 378 TRP A N 1
ATOM 2910 C CA . TRP A 1 378 ? -0.648 -37.946 -18.534 1.00 26.91 378 TRP A CA 1
ATOM 2911 C C . TRP A 1 378 ? 0.760 -37.663 -19.063 1.00 26.91 378 TRP A C 1
ATOM 2913 O O . TRP A 1 378 ? 1.701 -37.549 -18.279 1.00 26.91 378 TRP A O 1
ATOM 2923 N N . GLU A 1 379 ? 0.897 -37.595 -20.386 1.00 24.12 379 GLU A N 1
ATOM 2924 C CA . GLU A 1 379 ? 2.080 -37.046 -21.042 1.00 24.12 379 GLU A CA 1
ATOM 2925 C C . GLU A 1 379 ? 1.970 -35.519 -21.093 1.00 24.12 379 GLU A C 1
ATOM 2927 O O . GLU A 1 379 ? 0.986 -34.942 -21.564 1.00 24.12 379 GLU A O 1
ATOM 2932 N N . ASP A 1 380 ? 3.018 -34.888 -20.587 1.00 29.17 380 ASP A N 1
ATOM 2933 C CA . ASP A 1 380 ? 3.301 -33.468 -20.677 1.00 29.17 380 ASP A CA 1
ATOM 2934 C C . ASP A 1 380 ? 3.495 -33.044 -22.146 1.00 29.17 380 ASP A C 1
ATOM 2936 O O . ASP A 1 380 ? 4.331 -33.593 -22.861 1.00 29.17 380 ASP A O 1
ATOM 2940 N N . ALA A 1 381 ? 2.742 -32.041 -22.607 1.00 32.03 381 ALA A N 1
ATOM 2941 C CA . ALA A 1 381 ? 2.868 -31.512 -23.969 1.00 32.03 381 ALA A CA 1
ATOM 2942 C C . ALA A 1 381 ? 4.095 -30.592 -24.168 1.00 32.03 381 ALA A C 1
ATOM 2944 O O . ALA A 1 381 ? 4.302 -30.092 -25.275 1.00 32.03 381 ALA A O 1
ATOM 2945 N N . ALA A 1 382 ? 4.902 -30.357 -23.128 1.00 31.41 382 ALA A N 1
ATOM 2946 C CA . ALA A 1 382 ? 6.035 -29.433 -23.140 1.00 31.41 382 ALA A CA 1
ATOM 2947 C C . ALA A 1 382 ? 7.393 -30.056 -22.762 1.00 31.41 382 ALA A C 1
ATOM 2949 O O . ALA A 1 382 ? 8.418 -29.409 -22.982 1.00 31.41 382 ALA A O 1
ATOM 2950 N N . THR A 1 383 ? 7.479 -31.300 -22.276 1.00 35.25 383 THR A N 1
ATOM 2951 C CA . THR A 1 383 ? 8.790 -31.937 -22.041 1.00 35.25 383 THR A CA 1
ATOM 2952 C C . THR A 1 383 ? 9.232 -32.787 -23.219 1.00 35.25 383 THR A C 1
ATOM 2954 O O . THR A 1 383 ? 9.054 -34.001 -23.277 1.00 35.25 383 THR A O 1
ATOM 2957 N N . GLY A 1 384 ? 9.906 -32.132 -24.163 1.00 31.53 384 GLY A N 1
ATOM 2958 C CA . GLY A 1 384 ? 10.665 -32.860 -25.169 1.00 31.53 384 GLY A CA 1
ATOM 2959 C C . GLY A 1 384 ? 11.136 -32.046 -26.357 1.00 31.53 384 GLY A C 1
ATOM 2960 O O . GLY A 1 384 ? 10.819 -32.432 -27.478 1.00 31.53 384 GLY A O 1
ATOM 2961 N N . LYS A 1 385 ? 11.913 -30.978 -26.133 1.00 24.69 385 LYS A N 1
ATOM 2962 C CA . LYS A 1 385 ? 13.028 -30.576 -27.010 1.00 24.69 385 LYS A CA 1
ATOM 2963 C C . LYS A 1 385 ? 13.863 -29.471 -26.367 1.00 24.69 385 LYS A C 1
ATOM 2965 O O . LYS A 1 385 ? 13.356 -28.647 -25.617 1.00 24.69 385 LYS A O 1
ATOM 2970 N N . ALA A 1 386 ? 15.161 -29.519 -26.657 1.00 25.12 386 ALA A N 1
ATOM 2971 C CA . ALA A 1 386 ? 16.100 -28.426 -26.440 1.00 25.12 386 ALA A CA 1
ATOM 2972 C C . ALA A 1 386 ? 15.617 -27.153 -27.164 1.00 25.12 386 ALA A C 1
ATOM 2974 O O . ALA A 1 386 ? 14.652 -27.232 -27.915 1.00 25.12 386 ALA A O 1
ATOM 2975 N N . GLN A 1 387 ? 16.290 -26.014 -26.957 1.00 33.09 387 GLN A N 1
ATOM 2976 C CA . GLN A 1 387 ? 16.127 -24.782 -27.747 1.00 33.09 387 GLN A CA 1
ATOM 2977 C C . GLN A 1 387 ? 16.076 -25.075 -29.260 1.00 33.09 387 GLN A C 1
ATOM 2979 O O . GLN A 1 387 ? 17.092 -25.038 -29.947 1.00 33.09 387 GLN A O 1
ATOM 2984 N N . ASP A 1 388 ? 14.882 -25.351 -29.761 1.00 30.53 388 ASP A N 1
ATOM 2985 C CA . ASP A 1 3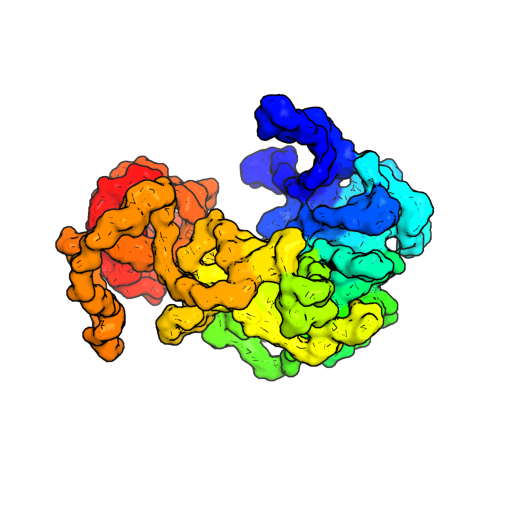88 ? 14.540 -25.545 -31.156 1.00 30.53 388 ASP A CA 1
ATOM 2986 C C . ASP A 1 388 ? 13.401 -24.554 -31.413 1.00 30.53 388 ASP A C 1
ATOM 2988 O O . ASP A 1 388 ? 12.431 -24.503 -30.659 1.00 30.53 388 ASP A O 1
ATOM 2992 N N . GLU A 1 389 ? 13.598 -23.715 -32.427 1.00 41.22 389 GLU A N 1
ATOM 2993 C CA . GLU A 1 389 ? 12.699 -22.693 -32.974 1.00 41.22 389 GLU A CA 1
ATOM 2994 C C . GLU A 1 389 ? 11.232 -22.828 -32.524 1.00 41.22 389 GLU A C 1
ATOM 2996 O O . GLU A 1 389 ? 10.568 -23.818 -32.838 1.00 41.22 389 GLU A O 1
ATOM 3001 N N . ALA A 1 390 ? 10.714 -21.817 -31.806 1.00 56.38 390 ALA A N 1
ATOM 3002 C CA . ALA A 1 390 ? 9.293 -21.731 -31.473 1.00 56.38 390 ALA A CA 1
ATOM 3003 C C . ALA A 1 390 ? 8.454 -22.043 -32.723 1.00 56.38 390 ALA A C 1
ATOM 3005 O O . ALA A 1 390 ? 8.699 -21.477 -33.792 1.00 56.38 390 ALA A O 1
ATOM 3006 N N . ALA A 1 391 ? 7.511 -22.984 -32.597 1.00 74.44 391 ALA A N 1
ATOM 3007 C CA . ALA A 1 391 ? 6.731 -23.452 -33.732 1.00 74.44 391 ALA A CA 1
ATOM 3008 C C . ALA A 1 391 ? 6.058 -22.261 -34.423 1.00 74.44 391 ALA A C 1
ATOM 3010 O O . ALA A 1 391 ? 5.359 -21.470 -33.784 1.00 74.44 391 ALA A O 1
ATOM 3011 N N . LEU A 1 392 ? 6.295 -22.133 -35.731 1.00 89.81 392 LEU A N 1
ATOM 3012 C CA . LEU A 1 392 ? 5.725 -21.037 -36.494 1.00 89.81 392 LEU A CA 1
ATOM 3013 C C . LEU A 1 392 ? 4.199 -21.114 -36.467 1.00 89.81 392 LEU A C 1
ATOM 3015 O O . LEU A 1 392 ? 3.614 -22.191 -36.598 1.00 89.81 392 LEU A O 1
ATOM 3019 N N . VAL A 1 393 ? 3.553 -19.962 -36.335 1.00 92.12 393 VAL A N 1
ATOM 3020 C CA . VAL A 1 393 ? 2.102 -19.860 -36.436 1.00 92.12 393 VAL A CA 1
ATOM 3021 C C . VAL A 1 393 ? 1.681 -20.119 -37.888 1.00 92.12 393 VAL A C 1
ATOM 3023 O O . VAL A 1 393 ? 2.042 -19.376 -38.805 1.00 92.12 393 VAL A O 1
ATOM 3026 N N . THR A 1 394 ? 0.898 -21.175 -38.101 1.00 94.75 394 THR A N 1
ATOM 3027 C CA . THR A 1 394 ? 0.388 -21.623 -39.410 1.00 94.75 394 THR A CA 1
ATOM 3028 C C . THR A 1 394 ? -1.135 -21.525 -39.467 1.00 94.75 394 THR A C 1
ATOM 3030 O O . THR A 1 394 ? -1.786 -21.242 -38.462 1.00 94.75 394 THR A O 1
ATOM 3033 N N . LYS A 1 395 ? -1.738 -21.758 -40.639 1.00 92.88 395 LYS A N 1
ATOM 3034 C CA . LYS A 1 395 ? -3.206 -21.708 -40.788 1.00 92.88 395 LYS A CA 1
ATOM 3035 C C . LYS A 1 395 ? -3.911 -22.828 -40.027 1.00 92.88 395 LYS A C 1
ATOM 3037 O O . LYS A 1 395 ? -5.094 -22.715 -39.727 1.00 92.88 395 LYS A O 1
ATOM 3042 N N . GLU A 1 396 ? -3.181 -23.897 -39.748 1.00 91.94 396 GLU A N 1
ATOM 3043 C CA . GLU A 1 396 ? -3.622 -25.093 -39.047 1.00 91.94 396 GLU A CA 1
ATOM 3044 C C . GLU A 1 396 ? -3.397 -25.002 -37.530 1.00 91.94 396 GLU A C 1
ATOM 3046 O O . GLU A 1 396 ? -3.840 -25.887 -36.799 1.00 91.94 396 GLU A O 1
ATOM 3051 N N . SER A 1 397 ? -2.710 -23.959 -37.050 1.00 88.56 397 SER A N 1
ATOM 3052 C CA . SER A 1 397 ? -2.458 -23.752 -35.625 1.00 88.56 397 SER A CA 1
ATOM 3053 C C . SER A 1 397 ? -3.762 -23.528 -34.853 1.00 88.56 397 SER A C 1
ATOM 3055 O O . SER A 1 397 ? -4.664 -22.828 -35.315 1.00 88.56 397 SER A O 1
ATOM 3057 N N . ASP A 1 398 ? -3.851 -24.099 -33.650 1.00 91.81 398 ASP A N 1
ATOM 3058 C CA . ASP A 1 398 ? -5.009 -23.901 -32.779 1.00 91.81 398 ASP A CA 1
ATOM 3059 C C . ASP A 1 398 ? -5.089 -22.442 -32.306 1.00 91.81 398 ASP A C 1
ATOM 3061 O O . ASP A 1 398 ? -4.148 -21.902 -31.719 1.00 91.81 398 ASP A O 1
ATOM 3065 N N . ILE A 1 399 ? -6.231 -21.797 -32.560 1.00 81.81 399 ILE A N 1
ATOM 3066 C CA . ILE A 1 399 ? -6.434 -20.374 -32.259 1.00 81.81 399 ILE A CA 1
ATOM 3067 C C . ILE A 1 399 ? -6.287 -20.108 -30.759 1.00 81.81 399 ILE A C 1
ATOM 3069 O O . ILE A 1 399 ? -5.693 -19.099 -30.384 1.00 81.81 399 ILE A O 1
ATOM 3073 N N . GLY A 1 400 ? -6.806 -20.997 -29.906 1.00 64.94 400 GLY A N 1
ATOM 3074 C CA . GLY A 1 400 ? -6.756 -20.839 -28.455 1.00 64.94 400 GLY A CA 1
ATOM 3075 C C . GLY A 1 400 ? -5.327 -20.907 -27.924 1.00 64.94 400 GLY A C 1
ATOM 3076 O O . GLY A 1 400 ? -4.927 -20.054 -27.133 1.00 64.94 400 GLY A O 1
ATOM 3077 N N . GLN A 1 401 ? -4.538 -21.864 -28.411 1.00 68.81 401 GLN A N 1
ATOM 3078 C CA . GLN A 1 401 ? -3.126 -22.007 -28.050 1.00 68.81 401 GLN A CA 1
ATOM 3079 C C . GLN A 1 401 ? -2.294 -20.810 -28.516 1.00 68.81 401 GLN A C 1
ATOM 3081 O O . GLN A 1 401 ? -1.536 -20.248 -27.730 1.00 68.81 401 GLN A O 1
ATOM 3086 N N . VAL A 1 402 ? -2.469 -20.362 -29.761 1.00 79.31 402 VAL A N 1
ATOM 3087 C CA . VAL A 1 402 ? -1.724 -19.208 -30.291 1.00 79.31 402 VAL A CA 1
ATOM 3088 C C . VAL A 1 402 ? -2.148 -17.907 -29.599 1.00 79.31 402 VAL A C 1
ATOM 3090 O O . VAL A 1 402 ? -1.301 -17.088 -29.245 1.00 79.31 402 VAL A O 1
ATOM 3093 N N . ALA A 1 403 ? -3.445 -17.709 -29.347 1.00 71.12 403 ALA A N 1
ATOM 3094 C CA . ALA A 1 403 ? -3.936 -16.539 -28.620 1.00 71.12 403 ALA A CA 1
ATOM 3095 C C . ALA A 1 403 ? -3.430 -16.511 -27.167 1.00 71.12 403 ALA A C 1
ATOM 3097 O O . ALA A 1 403 ? -3.118 -15.434 -26.657 1.00 71.12 403 ALA A O 1
ATOM 3098 N N . ALA A 1 404 ? -3.290 -17.671 -26.518 1.00 56.84 404 ALA A N 1
ATOM 3099 C CA . ALA A 1 404 ? -2.707 -17.773 -25.182 1.00 56.84 404 ALA A CA 1
ATOM 3100 C C . ALA A 1 404 ? -1.227 -17.347 -25.145 1.00 56.84 404 ALA A C 1
ATOM 3102 O O . ALA A 1 404 ? -0.790 -16.781 -24.145 1.00 56.84 404 ALA A O 1
ATOM 3103 N N . LEU A 1 405 ? -0.479 -17.548 -26.237 1.00 73.06 405 LEU A N 1
ATOM 3104 C CA . LEU A 1 405 ? 0.892 -17.043 -26.388 1.00 73.06 405 LEU A CA 1
ATOM 3105 C C . LEU A 1 405 ? 0.927 -15.531 -26.689 1.00 73.06 405 LEU A C 1
ATOM 3107 O O . LEU A 1 405 ? 1.783 -14.807 -26.179 1.00 73.06 405 LEU A O 1
ATOM 3111 N N . GLY A 1 406 ? -0.032 -15.033 -27.475 1.00 70.62 406 GLY A N 1
ATOM 3112 C CA . GLY A 1 406 ? -0.108 -13.627 -27.881 1.00 70.62 406 GLY A CA 1
ATOM 3113 C C . GLY A 1 406 ? -0.616 -12.659 -26.811 1.00 70.62 406 GLY A C 1
ATOM 3114 O O . GLY A 1 406 ? -0.205 -11.498 -26.792 1.00 70.62 406 GLY A O 1
ATOM 3115 N N . GLY A 1 407 ? -1.494 -13.108 -25.912 1.00 64.62 407 GLY A N 1
ATOM 3116 C CA . GLY A 1 407 ? -2.093 -12.276 -24.859 1.00 64.62 407 GLY A CA 1
ATOM 3117 C C . GLY A 1 407 ? -1.080 -11.624 -23.909 1.00 64.62 407 GLY A C 1
ATOM 3118 O O . GLY A 1 407 ? -1.124 -10.404 -23.733 1.00 64.62 407 GLY A O 1
ATOM 3119 N N . PRO A 1 408 ? -0.130 -12.386 -23.340 1.00 51.03 408 PRO A N 1
ATOM 3120 C CA . PRO A 1 408 ? 0.962 -11.855 -22.522 1.00 51.03 408 PRO A CA 1
ATOM 3121 C C . PRO A 1 408 ? 1.796 -10.792 -23.246 1.00 51.03 408 PRO A C 1
ATOM 3123 O O . PRO A 1 408 ? 2.049 -9.718 -22.699 1.00 51.03 408 PRO A O 1
ATOM 3126 N N . LYS A 1 409 ? 2.147 -11.054 -24.512 1.00 77.50 409 LYS A N 1
ATOM 3127 C CA . LYS A 1 409 ? 2.938 -10.147 -25.357 1.00 77.50 409 LYS A CA 1
ATOM 3128 C C . LYS A 1 409 ? 2.167 -8.865 -25.686 1.00 77.50 409 LYS A C 1
ATOM 3130 O O . LYS A 1 409 ? 2.728 -7.770 -25.653 1.00 77.50 409 LYS A O 1
ATOM 3135 N N . PHE A 1 410 ? 0.858 -8.975 -25.935 1.00 83.75 410 PHE A N 1
ATOM 3136 C CA . PHE A 1 410 ? -0.037 -7.825 -26.081 1.00 83.75 410 PHE A CA 1
ATOM 3137 C C . PHE A 1 410 ? -0.103 -6.997 -24.794 1.00 83.75 410 PHE A C 1
ATOM 3139 O O . PHE A 1 410 ? -0.056 -5.768 -24.860 1.00 83.75 410 PHE A O 1
ATOM 3146 N N . ALA A 1 411 ? -0.211 -7.644 -23.632 1.00 54.22 411 ALA A N 1
ATOM 3147 C CA . ALA A 1 411 ? -0.282 -6.961 -22.344 1.00 54.22 411 ALA A CA 1
ATOM 3148 C C . ALA A 1 411 ? 0.986 -6.142 -22.060 1.00 54.22 411 ALA A C 1
ATOM 3150 O O . ALA A 1 411 ? 0.891 -4.993 -21.633 1.00 54.22 411 ALA A O 1
ATOM 3151 N N . GLU A 1 412 ? 2.155 -6.704 -22.361 1.00 57.50 412 GLU A N 1
ATOM 3152 C CA . GLU A 1 412 ? 3.450 -6.037 -22.208 1.00 57.50 412 GLU A CA 1
ATOM 3153 C C . GLU A 1 412 ? 3.645 -4.892 -23.212 1.00 57.50 412 GLU A C 1
ATOM 3155 O O . GLU A 1 412 ? 4.111 -3.810 -22.860 1.00 57.50 412 GLU A O 1
ATOM 3160 N N . THR A 1 413 ? 3.263 -5.117 -24.470 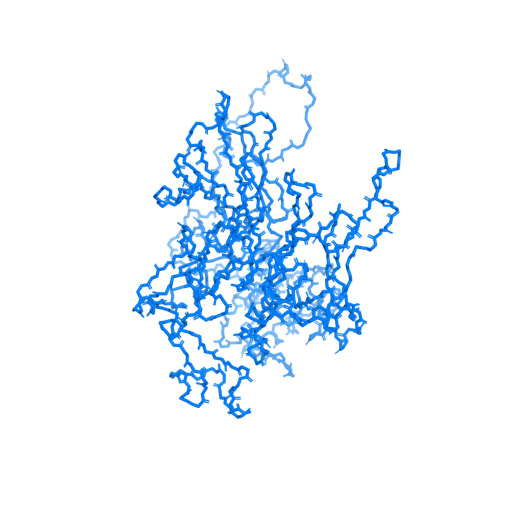1.00 74.62 413 THR A N 1
ATOM 3161 C CA . THR A 1 413 ? 3.705 -4.264 -25.582 1.00 74.62 413 THR A CA 1
ATOM 3162 C C . THR A 1 413 ? 2.645 -3.263 -26.040 1.00 74.62 413 THR A C 1
ATOM 3164 O O . THR A 1 413 ? 2.954 -2.135 -26.426 1.00 74.62 413 THR A O 1
ATOM 3167 N N . CYS A 1 414 ? 1.376 -3.665 -26.035 1.00 79.38 414 CYS A N 1
ATOM 3168 C CA . CYS A 1 414 ? 0.298 -2.959 -26.730 1.00 79.38 414 CYS A CA 1
ATOM 3169 C C . CYS A 1 414 ? -0.780 -2.420 -25.780 1.00 79.38 414 CYS A C 1
ATOM 3171 O O . CYS A 1 414 ? -1.413 -1.402 -26.084 1.00 79.38 414 CYS A O 1
ATOM 3173 N N . ALA A 1 415 ? -0.997 -3.064 -24.630 1.00 77.06 415 ALA A N 1
ATOM 3174 C CA . ALA A 1 415 ? -2.075 -2.708 -23.706 1.00 77.06 415 ALA A CA 1
ATOM 3175 C C . ALA A 1 415 ? -1.880 -1.339 -23.042 1.00 77.06 415 ALA A C 1
ATOM 3177 O O . ALA A 1 415 ? -2.867 -0.712 -22.664 1.00 77.06 415 ALA A O 1
ATOM 3178 N N . VAL A 1 416 ? -0.647 -0.823 -22.978 1.00 73.88 416 VAL A N 1
ATOM 3179 C CA . VAL A 1 416 ? -0.370 0.550 -22.521 1.00 73.88 416 VAL A CA 1
ATOM 3180 C C . VAL A 1 416 ? -1.135 1.599 -23.340 1.00 73.88 416 VAL A C 1
ATOM 3182 O O . VAL A 1 416 ? -1.619 2.587 -22.791 1.00 73.88 416 VAL A O 1
ATOM 3185 N N . CYS A 1 417 ? -1.308 1.360 -24.644 1.00 69.81 417 CYS A N 1
ATOM 3186 C CA . CYS A 1 417 ? -2.049 2.247 -25.536 1.00 69.81 417 CYS A CA 1
ATOM 3187 C C . CYS A 1 417 ? -3.491 1.775 -25.739 1.00 69.81 417 CYS A C 1
ATOM 3189 O O . CYS A 1 417 ? -4.410 2.587 -25.662 1.00 69.81 417 CYS A O 1
ATOM 3191 N N . HIS A 1 418 ? -3.703 0.479 -25.985 1.00 82.81 418 HIS A N 1
ATOM 3192 C CA . HIS A 1 418 ? -5.009 -0.075 -26.369 1.00 82.81 418 HIS A CA 1
ATOM 3193 C C . HIS A 1 418 ? -5.892 -0.504 -25.193 1.00 82.81 418 HIS A C 1
ATOM 3195 O O . HIS A 1 418 ? -7.068 -0.801 -25.400 1.00 82.81 418 HIS A O 1
ATOM 3201 N N . GLY A 1 419 ? -5.361 -0.498 -23.972 1.00 62.94 419 GLY A N 1
ATOM 3202 C CA . GLY A 1 419 ? -6.037 -0.989 -22.780 1.00 62.94 419 GLY A CA 1
ATOM 3203 C C . GLY A 1 419 ? -6.131 -2.523 -22.743 1.00 62.94 419 GLY A C 1
ATOM 3204 O O . GLY A 1 419 ? -6.137 -3.184 -23.785 1.00 62.94 419 GLY A O 1
ATOM 3205 N N . PRO A 1 420 ? -6.248 -3.121 -21.546 1.00 63.50 420 PRO A N 1
ATOM 3206 C CA . PRO A 1 420 ? -6.281 -4.578 -21.377 1.00 63.50 420 PRO A CA 1
ATOM 3207 C C . PRO A 1 420 ? -7.548 -5.230 -21.959 1.00 63.50 420 PRO A C 1
ATOM 3209 O O . PRO A 1 420 ? -7.551 -6.413 -22.287 1.00 63.50 420 PRO A O 1
ATOM 3212 N N . ALA A 1 421 ? -8.623 -4.455 -22.133 1.00 77.31 421 ALA A N 1
ATOM 3213 C CA . ALA A 1 421 ? -9.876 -4.900 -22.742 1.00 77.31 421 ALA A CA 1
ATOM 3214 C C . ALA A 1 421 ? -9.973 -4.574 -24.249 1.00 77.31 421 ALA A C 1
ATOM 3216 O O . ALA A 1 421 ? -11.073 -4.553 -24.806 1.00 77.31 421 ALA A O 1
ATOM 3217 N N . GLY A 1 422 ? -8.855 -4.207 -24.893 1.00 76.06 422 GLY A N 1
ATOM 3218 C CA . GLY A 1 422 ? -8.854 -3.713 -26.273 1.00 76.06 422 GLY A CA 1
ATOM 3219 C C . GLY A 1 422 ? -9.663 -2.423 -26.441 1.00 76.06 422 GLY A C 1
ATOM 3220 O O . GLY A 1 422 ? -10.181 -2.142 -27.523 1.00 76.06 422 GLY A O 1
ATOM 3221 N N . ARG A 1 423 ? -9.834 -1.669 -25.351 1.00 86.38 423 ARG A N 1
ATOM 3222 C CA . ARG A 1 423 ? -10.554 -0.399 -25.265 1.00 86.38 423 ARG A CA 1
ATOM 3223 C C . ARG A 1 423 ? -9.735 0.557 -24.410 1.00 86.38 423 ARG A C 1
ATOM 3225 O O . ARG A 1 423 ? -9.439 0.262 -23.256 1.00 86.38 423 ARG A O 1
ATOM 3232 N N . SER A 1 424 ? -9.400 1.697 -24.991 1.00 76.75 424 SER A N 1
ATOM 3233 C CA . SER A 1 424 ? -8.682 2.795 -24.356 1.00 76.75 424 SER A CA 1
ATOM 3234 C C . SER A 1 424 ? -9.009 4.072 -25.117 1.00 76.75 424 SER A C 1
ATOM 3236 O O . SER A 1 424 ? -9.294 4.022 -26.312 1.00 76.75 424 SER A O 1
ATOM 3238 N N . GLU A 1 425 ? -8.966 5.208 -24.434 1.00 70.31 425 GLU A N 1
ATOM 3239 C CA . GLU A 1 425 ? -9.150 6.528 -25.050 1.00 70.31 425 GLU A CA 1
ATOM 3240 C C . GLU A 1 425 ? -7.899 6.975 -25.827 1.00 70.31 425 GLU A C 1
ATOM 3242 O O . GLU A 1 425 ? -7.977 7.819 -26.716 1.00 70.31 425 GLU A O 1
ATOM 3247 N N . ASN A 1 426 ? -6.749 6.349 -25.551 1.00 59.91 426 ASN A N 1
ATOM 3248 C CA . ASN A 1 426 ? -5.445 6.731 -26.099 1.00 59.91 426 ASN A CA 1
ATOM 3249 C C . ASN A 1 426 ? -5.116 6.074 -27.445 1.00 59.91 426 ASN A C 1
ATOM 3251 O O . ASN A 1 426 ? -4.131 6.433 -28.090 1.00 59.91 426 ASN A O 1
ATOM 3255 N N . ALA A 1 427 ? -5.898 5.081 -27.864 1.00 76.19 427 ALA A N 1
ATOM 3256 C CA . ALA A 1 427 ? -5.654 4.355 -29.099 1.00 76.19 427 ALA A CA 1
ATOM 3257 C C . ALA A 1 427 ? -6.953 3.828 -29.696 1.00 76.19 427 ALA A C 1
ATOM 3259 O O . ALA A 1 427 ? -8.025 3.861 -29.097 1.00 76.19 427 ALA A O 1
ATOM 3260 N N . LYS A 1 428 ? -6.854 3.316 -30.919 1.00 81.00 428 LYS A N 1
ATOM 3261 C CA . LYS A 1 428 ? -8.005 2.744 -31.603 1.00 81.00 428 LYS A CA 1
ATOM 3262 C C . LYS A 1 428 ? -8.546 1.535 -30.829 1.00 81.00 428 LYS A C 1
ATOM 3264 O O . LYS A 1 428 ? -7.781 0.655 -30.433 1.00 81.00 428 LYS A O 1
ATOM 3269 N N . VAL A 1 429 ? -9.867 1.497 -30.655 1.00 90.19 429 VAL A N 1
ATOM 3270 C CA . VAL A 1 429 ? -10.579 0.371 -30.041 1.00 90.19 429 VAL A CA 1
ATOM 3271 C C . VAL A 1 429 ? -10.396 -0.876 -30.901 1.00 90.19 429 VAL A C 1
ATOM 3273 O O . VAL A 1 429 ? -10.695 -0.856 -32.092 1.00 90.19 429 VAL A O 1
ATOM 3276 N N . LEU A 1 430 ? -9.907 -1.945 -30.279 1.00 92.00 430 LEU A N 1
ATOM 3277 C CA . LEU A 1 430 ? -9.700 -3.258 -30.887 1.00 92.00 430 LEU A CA 1
ATOM 3278 C C . LEU A 1 430 ? -10.903 -4.184 -30.658 1.00 92.00 430 LEU A C 1
ATOM 3280 O O . LEU A 1 430 ? -11.210 -5.030 -31.492 1.00 92.00 430 LEU A O 1
ATOM 3284 N N . ALA A 1 431 ? -11.613 -4.022 -29.541 1.00 89.06 431 ALA A N 1
ATOM 3285 C CA . ALA A 1 431 ? -12.770 -4.848 -29.213 1.00 89.06 431 ALA A CA 1
ATOM 3286 C C . ALA A 1 431 ? -13.936 -4.629 -30.194 1.00 89.06 431 ALA A C 1
ATOM 3288 O O . ALA A 1 431 ? -14.549 -3.557 -30.208 1.00 89.06 431 ALA A O 1
ATOM 3289 N N . GLY A 1 432 ? -14.272 -5.656 -30.975 1.00 88.56 432 GLY A N 1
ATOM 3290 C CA . GLY A 1 432 ? -15.348 -5.633 -31.967 1.00 88.56 432 GLY A CA 1
ATOM 3291 C C . GLY A 1 432 ? -15.009 -4.905 -33.277 1.00 88.56 432 GLY A C 1
ATOM 3292 O O . GLY A 1 432 ? -15.912 -4.698 -34.094 1.00 88.56 432 GLY A O 1
ATOM 3293 N N . ASP A 1 433 ? -13.753 -4.491 -33.500 1.00 91.19 433 ASP A N 1
ATOM 3294 C CA . ASP A 1 433 ? -13.359 -3.782 -34.727 1.00 91.19 433 ASP A CA 1
ATOM 3295 C C . ASP A 1 433 ? -13.269 -4.746 -35.919 1.00 91.19 433 ASP A C 1
ATOM 3297 O O . ASP A 1 433 ? -12.342 -5.543 -36.046 1.00 91.19 433 ASP A O 1
ATOM 3301 N N . GLN A 1 434 ? -14.212 -4.609 -36.852 1.00 94.62 434 GLN A N 1
ATOM 3302 C CA . GLN A 1 434 ? -14.304 -5.437 -38.058 1.00 94.62 434 GLN A CA 1
ATOM 3303 C C . GLN A 1 434 ? -13.092 -5.308 -38.989 1.00 94.62 434 GLN A C 1
ATOM 3305 O O . GLN A 1 434 ? -12.854 -6.194 -39.808 1.00 94.62 434 GLN A O 1
ATOM 3310 N N . LYS A 1 435 ? -12.293 -4.238 -38.881 1.00 89.88 435 LYS A N 1
ATOM 3311 C CA . LYS A 1 435 ? -11.053 -4.116 -39.666 1.00 89.88 435 LYS A CA 1
ATOM 3312 C C . LYS A 1 435 ? -10.006 -5.148 -39.262 1.00 89.88 435 LYS A C 1
ATOM 3314 O O . LYS A 1 435 ? -9.149 -5.475 -40.075 1.00 89.88 435 LYS A O 1
ATOM 3319 N N . LEU A 1 436 ? -10.093 -5.686 -38.046 1.00 95.50 436 LEU A N 1
ATOM 3320 C CA . LEU A 1 436 ? -9.205 -6.744 -37.578 1.00 95.50 436 LEU A CA 1
ATOM 3321 C C . LEU A 1 436 ? -9.454 -8.077 -38.288 1.00 95.50 436 LEU A C 1
ATOM 3323 O O . LEU A 1 436 ? -8.625 -8.962 -38.138 1.00 95.50 436 LEU A O 1
ATOM 3327 N N . ALA A 1 437 ? -10.520 -8.222 -39.087 1.00 95.38 437 ALA A N 1
ATOM 3328 C CA . ALA A 1 437 ? -10.731 -9.394 -39.935 1.00 95.38 437 ALA A CA 1
ATOM 3329 C C . ALA A 1 437 ? -9.643 -9.551 -41.012 1.00 95.38 437 ALA A C 1
ATOM 3331 O O . ALA A 1 437 ? -9.305 -10.673 -41.392 1.00 95.38 437 ALA A O 1
ATOM 3332 N N . ASP A 1 438 ? -9.034 -8.447 -41.452 1.00 96.00 438 ASP A N 1
ATOM 3333 C CA . ASP A 1 438 ? -7.966 -8.432 -42.453 1.00 96.00 438 ASP A CA 1
ATOM 3334 C C . ASP A 1 438 ? -6.588 -8.694 -41.800 1.00 96.00 438 ASP A C 1
ATOM 3336 O O . ASP A 1 438 ? -6.107 -7.850 -41.034 1.00 96.00 438 ASP A O 1
ATOM 3340 N N . PRO A 1 439 ? -5.951 -9.860 -42.038 1.00 94.62 439 PRO A N 1
ATOM 3341 C CA . PRO A 1 439 ? -4.675 -10.204 -41.404 1.00 94.62 439 PRO A CA 1
ATOM 3342 C C . PRO A 1 439 ? -3.536 -9.286 -41.853 1.00 94.62 439 PRO A C 1
ATOM 3344 O O . PRO A 1 439 ? -2.690 -8.928 -41.031 1.00 94.62 439 PRO A O 1
ATOM 3347 N N . ASP A 1 440 ? -3.565 -8.799 -43.096 1.00 95.50 440 ASP A N 1
ATOM 3348 C CA . ASP A 1 440 ? -2.572 -7.853 -43.606 1.00 95.50 440 ASP A CA 1
ATOM 3349 C C . ASP A 1 440 ? -2.659 -6.516 -42.870 1.00 95.50 440 ASP A C 1
ATOM 3351 O O . ASP A 1 440 ? -1.635 -5.895 -42.575 1.00 95.50 440 ASP A O 1
ATOM 3355 N N . TYR A 1 441 ? -3.879 -6.061 -42.567 1.00 95.06 441 TYR A N 1
ATOM 3356 C CA . TYR A 1 441 ? -4.094 -4.829 -41.811 1.00 95.06 441 TYR A CA 1
ATOM 3357 C C . TYR A 1 441 ? -3.492 -4.933 -40.407 1.00 95.06 441 TYR A C 1
ATOM 3359 O O . TYR A 1 441 ? -2.790 -4.014 -39.976 1.00 95.06 441 TYR A O 1
ATOM 3367 N N . VAL A 1 442 ? -3.724 -6.051 -39.713 1.00 96.31 442 VAL A N 1
ATOM 3368 C CA . VAL A 1 442 ? -3.193 -6.293 -38.362 1.00 96.31 442 VAL A CA 1
ATOM 3369 C C . VAL A 1 442 ? -1.666 -6.388 -38.395 1.00 96.31 442 VAL A C 1
ATOM 3371 O O . VAL A 1 442 ? -0.996 -5.645 -37.677 1.00 96.31 442 VAL A O 1
ATOM 3374 N N . ALA A 1 443 ? -1.109 -7.214 -39.284 1.00 97.12 443 ALA A N 1
ATOM 3375 C CA . ALA A 1 443 ? 0.333 -7.403 -39.412 1.00 97.12 443 ALA A CA 1
ATOM 3376 C C . ALA A 1 443 ? 1.069 -6.106 -39.775 1.00 97.12 443 ALA A C 1
ATOM 3378 O O . ALA A 1 443 ? 2.033 -5.745 -39.101 1.00 97.12 443 ALA A O 1
ATOM 3379 N N . ARG A 1 444 ? 0.599 -5.349 -40.781 1.00 93.50 444 ARG A N 1
ATOM 3380 C CA . ARG A 1 444 ? 1.228 -4.071 -41.171 1.00 93.50 444 ARG A CA 1
ATOM 3381 C C . ARG A 1 444 ? 1.153 -3.036 -40.061 1.00 93.50 444 ARG A C 1
ATOM 3383 O O . ARG A 1 444 ? 2.111 -2.289 -39.881 1.00 93.50 444 ARG A O 1
ATOM 3390 N N . SER A 1 445 ? 0.035 -2.992 -39.333 1.00 94.19 445 SER A N 1
ATOM 3391 C CA . SER A 1 445 ? -0.141 -2.052 -38.225 1.00 94.19 445 SER A CA 1
ATOM 3392 C C . SER A 1 445 ? 0.875 -2.312 -37.113 1.00 94.19 445 SER A C 1
ATOM 3394 O O . SER A 1 445 ? 1.472 -1.363 -36.619 1.00 94.19 445 SER A O 1
ATOM 3396 N N . ILE A 1 446 ? 1.122 -3.578 -36.758 1.00 95.38 446 ILE A N 1
ATOM 3397 C CA . ILE A 1 446 ? 2.101 -3.945 -35.723 1.00 95.38 446 ILE A CA 1
ATOM 3398 C C . ILE A 1 446 ? 3.540 -3.770 -36.237 1.00 95.38 446 ILE A C 1
ATOM 3400 O O . ILE A 1 446 ? 4.369 -3.166 -35.558 1.00 95.38 446 ILE A O 1
ATOM 3404 N N . LEU A 1 447 ? 3.842 -4.236 -37.452 1.00 93.50 447 LEU A N 1
ATOM 3405 C CA . LEU A 1 447 ? 5.183 -4.144 -38.041 1.00 93.50 447 LEU A CA 1
ATOM 3406 C C . LEU A 1 447 ? 5.656 -2.695 -38.179 1.00 93.50 447 LEU A C 1
ATOM 3408 O O . LEU A 1 447 ? 6.750 -2.353 -37.726 1.00 93.50 447 LEU A O 1
ATOM 3412 N N . HIS A 1 448 ? 4.834 -1.849 -38.799 1.00 91.62 448 HIS A N 1
ATOM 3413 C CA . HIS A 1 448 ? 5.260 -0.526 -39.263 1.00 91.62 448 HIS A CA 1
ATOM 3414 C C . HIS A 1 448 ? 4.724 0.623 -38.416 1.00 91.62 448 HIS A C 1
ATOM 3416 O O . HIS A 1 448 ? 5.196 1.750 -38.572 1.00 91.62 448 HIS A O 1
ATOM 3422 N N . GLY A 1 449 ? 3.772 0.355 -37.519 1.00 84.31 449 GLY A N 1
ATOM 3423 C CA . GLY A 1 449 ? 3.063 1.401 -36.796 1.00 84.31 449 GLY A CA 1
ATOM 3424 C C . GLY A 1 449 ? 2.241 2.295 -37.731 1.00 84.31 449 GLY A C 1
ATOM 3425 O O . GLY A 1 449 ? 2.271 2.182 -38.960 1.00 84.31 449 GLY A O 1
ATOM 3426 N N . PHE A 1 450 ? 1.477 3.214 -37.151 1.00 78.19 450 PHE A N 1
ATOM 3427 C CA . PHE A 1 450 ? 0.834 4.302 -37.887 1.00 78.19 450 PHE A CA 1
ATOM 3428 C C . PHE A 1 450 ? 0.465 5.438 -36.929 1.00 78.19 450 PHE A C 1
ATOM 3430 O O . PHE A 1 450 ? -0.046 5.211 -35.831 1.00 78.19 450 PHE A O 1
ATOM 3437 N N . GLY A 1 451 ? 0.690 6.687 -37.344 1.00 77.19 451 GLY A N 1
ATOM 3438 C CA . GLY A 1 451 ? 0.452 7.845 -36.478 1.00 77.19 451 GLY A CA 1
ATOM 3439 C C . GLY A 1 451 ? 1.286 7.768 -35.194 1.00 77.19 451 GLY A C 1
ATOM 3440 O O . GLY A 1 451 ? 2.509 7.767 -35.263 1.00 77.19 451 GLY A O 1
ATOM 3441 N N . TYR A 1 452 ? 0.613 7.696 -34.040 1.00 70.69 452 TYR A N 1
ATOM 3442 C CA . TYR A 1 452 ? 1.237 7.571 -32.715 1.00 70.69 452 TYR A CA 1
ATOM 3443 C C . TYR A 1 452 ? 1.534 6.120 -32.295 1.00 70.69 452 TYR A C 1
ATOM 3445 O O . TYR A 1 452 ? 2.158 5.911 -31.257 1.00 70.69 452 TYR A O 1
ATOM 3453 N N . MET A 1 453 ? 1.104 5.118 -33.071 1.00 82.69 453 MET A N 1
ATOM 3454 C CA . MET A 1 453 ? 1.429 3.715 -32.802 1.00 82.69 453 MET A CA 1
ATOM 3455 C C . MET A 1 453 ? 2.883 3.434 -33.224 1.00 82.69 453 MET A C 1
ATOM 3457 O O . MET A 1 453 ? 3.191 3.611 -34.408 1.00 82.69 453 MET A O 1
ATOM 3461 N N . PRO A 1 454 ? 3.771 3.004 -32.305 1.00 78.06 454 PRO A N 1
ATOM 3462 C CA . PRO A 1 454 ? 5.158 2.689 -32.640 1.00 78.06 454 PRO A CA 1
ATOM 3463 C C . PRO A 1 454 ? 5.256 1.457 -33.552 1.00 78.06 454 PRO A C 1
ATOM 3465 O O . PRO A 1 454 ? 4.389 0.586 -33.544 1.00 78.06 454 PRO A O 1
ATOM 3468 N N . ALA A 1 455 ? 6.334 1.392 -34.336 1.00 87.69 455 ALA A N 1
ATOM 3469 C CA . ALA A 1 455 ? 6.666 0.239 -35.167 1.00 87.69 455 ALA A CA 1
ATOM 3470 C C . ALA A 1 455 ? 7.360 -0.845 -34.330 1.00 87.69 455 ALA A C 1
ATOM 3472 O O . ALA A 1 455 ? 8.303 -0.542 -33.594 1.00 87.69 455 ALA A O 1
ATOM 3473 N N . PHE A 1 456 ? 6.941 -2.104 -34.474 1.00 90.31 456 PHE A N 1
ATOM 3474 C CA . PHE A 1 456 ? 7.503 -3.223 -33.710 1.00 90.31 456 PHE A CA 1
ATOM 3475 C C . PHE A 1 456 ? 8.361 -4.185 -34.530 1.00 90.31 456 PHE A C 1
ATOM 3477 O O . PHE A 1 456 ? 8.924 -5.113 -33.954 1.00 90.31 456 PHE A O 1
ATOM 3484 N N . LYS A 1 457 ? 8.540 -3.954 -35.838 1.00 88.06 457 LYS A N 1
ATOM 3485 C CA . LYS A 1 457 ? 9.394 -4.802 -36.689 1.00 88.06 457 LYS A CA 1
ATOM 3486 C C . LYS A 1 457 ? 10.801 -5.027 -36.114 1.00 88.06 457 LYS A C 1
ATOM 3488 O O . LYS A 1 457 ? 11.331 -6.121 -36.226 1.00 88.06 457 LYS A O 1
ATOM 3493 N N . ASP A 1 458 ? 11.391 -4.034 -35.451 1.00 82.38 458 ASP A N 1
ATOM 3494 C CA . ASP A 1 458 ? 12.758 -4.137 -34.917 1.00 82.38 458 ASP A CA 1
ATOM 3495 C C . ASP A 1 458 ? 12.801 -4.651 -33.465 1.00 82.38 458 ASP A C 1
ATOM 3497 O O . ASP A 1 458 ? 13.879 -4.816 -32.900 1.00 82.38 458 ASP A O 1
ATOM 3501 N N . ARG A 1 459 ? 11.634 -4.873 -32.843 1.00 80.12 459 ARG A N 1
ATOM 3502 C CA . ARG A 1 459 ? 11.494 -5.251 -31.425 1.00 80.12 459 ARG A CA 1
ATOM 3503 C C . ARG A 1 459 ? 10.879 -6.631 -31.217 1.00 80.12 459 ARG A C 1
ATOM 3505 O O . ARG A 1 459 ? 11.083 -7.218 -30.166 1.00 80.12 459 ARG A O 1
ATOM 3512 N N . LEU A 1 460 ? 10.123 -7.118 -32.196 1.00 84.06 460 LEU A N 1
ATOM 3513 C CA . LEU A 1 460 ? 9.399 -8.381 -32.142 1.00 84.06 460 LEU A CA 1
ATOM 3514 C C . LEU A 1 460 ? 9.757 -9.249 -33.350 1.00 84.06 460 LEU A C 1
ATOM 3516 O O . LEU A 1 460 ? 9.916 -8.748 -34.474 1.00 84.06 460 LEU A O 1
ATOM 3520 N N . SER A 1 461 ? 9.864 -10.559 -33.127 1.00 92.44 461 SER A N 1
ATOM 3521 C CA . SER A 1 461 ? 10.001 -11.520 -34.219 1.00 92.44 461 SER A CA 1
ATOM 3522 C C . SER A 1 461 ? 8.704 -11.609 -35.027 1.00 92.44 461 SER A C 1
ATOM 3524 O O . S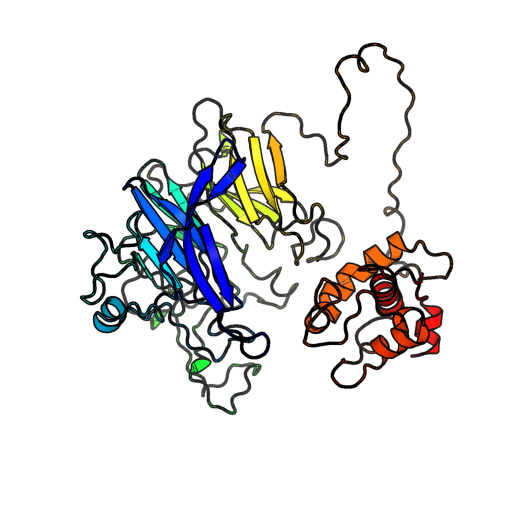ER A 1 461 ? 7.631 -11.200 -34.579 1.00 92.44 461 SER A O 1
ATOM 3526 N N . ASP A 1 462 ? 8.779 -12.172 -36.233 1.00 94.62 462 ASP A N 1
ATOM 3527 C CA . ASP A 1 462 ? 7.573 -12.397 -37.039 1.00 94.62 462 ASP A CA 1
ATOM 3528 C C . ASP A 1 462 ? 6.579 -13.334 -36.353 1.00 94.62 462 ASP A C 1
ATOM 3530 O O . ASP A 1 462 ? 5.370 -13.163 -36.505 1.00 94.62 462 ASP A O 1
ATOM 3534 N N . ASN A 1 463 ? 7.082 -14.275 -35.549 1.00 94.94 463 ASN A N 1
ATOM 3535 C CA . ASN A 1 463 ? 6.238 -15.178 -34.777 1.00 94.94 463 ASN A CA 1
ATOM 3536 C C . ASN A 1 463 ? 5.542 -14.458 -33.619 1.00 94.94 463 ASN A C 1
ATOM 3538 O O . ASN A 1 463 ? 4.352 -14.661 -33.405 1.00 94.94 463 ASN A O 1
ATOM 3542 N N . ASP A 1 464 ? 6.241 -13.557 -32.924 1.00 90.12 464 ASP A N 1
ATOM 3543 C CA . ASP A 1 464 ? 5.641 -12.750 -31.854 1.00 90.12 464 ASP A CA 1
ATOM 3544 C C . ASP A 1 464 ? 4.495 -11.886 -32.388 1.00 90.12 464 ASP A C 1
ATOM 3546 O O . ASP A 1 464 ? 3.438 -11.782 -31.768 1.00 90.12 464 ASP A O 1
ATOM 3550 N N . ILE A 1 465 ? 4.680 -11.287 -33.568 1.00 95.94 465 ILE A N 1
ATOM 3551 C CA . ILE A 1 465 ? 3.648 -10.474 -34.221 1.00 95.94 465 ILE A CA 1
ATOM 3552 C C . ILE A 1 465 ? 2.464 -11.344 -34.659 1.00 95.94 465 ILE A C 1
ATOM 3554 O O . ILE A 1 465 ? 1.316 -10.919 -34.515 1.00 95.94 465 ILE A O 1
ATOM 3558 N N . ALA A 1 466 ? 2.721 -12.556 -35.157 1.00 97.19 466 ALA A N 1
ATOM 3559 C CA . ALA A 1 466 ? 1.687 -13.522 -35.519 1.00 97.19 466 ALA A CA 1
ATOM 3560 C C . ALA A 1 466 ? 0.841 -13.944 -34.302 1.00 97.19 466 ALA A C 1
ATOM 3562 O O . ALA A 1 466 ? -0.392 -13.946 -34.361 1.00 97.19 466 ALA A O 1
ATOM 3563 N N . GLU A 1 467 ? 1.481 -14.204 -33.163 1.00 94.94 467 GLU A N 1
ATOM 3564 C CA . GLU A 1 467 ? 0.811 -14.550 -31.907 1.00 94.94 467 GLU A CA 1
ATOM 3565 C C . GLU A 1 467 ? 0.000 -13.373 -31.343 1.00 94.94 467 GLU A C 1
ATOM 3567 O O . GLU A 1 467 ? -1.196 -13.523 -31.078 1.00 94.94 467 GLU A O 1
ATOM 3572 N N . ILE A 1 468 ? 0.596 -12.177 -31.232 1.00 95.12 468 ILE A N 1
ATOM 3573 C CA . ILE A 1 468 ? -0.101 -10.954 -30.782 1.00 95.12 468 ILE A CA 1
ATOM 3574 C C . ILE A 1 468 ? -1.291 -10.647 -31.693 1.00 95.12 468 ILE A C 1
ATOM 3576 O O . ILE A 1 468 ? -2.392 -10.358 -31.219 1.00 95.12 468 ILE A O 1
ATOM 3580 N N . GLY A 1 469 ? -1.088 -10.714 -33.010 1.00 97.00 469 GLY A N 1
ATOM 3581 C CA . GLY A 1 469 ? -2.143 -10.475 -33.984 1.00 97.00 469 GLY A CA 1
ATOM 3582 C C . GLY A 1 469 ? -3.270 -11.494 -33.857 1.00 97.00 469 GLY A C 1
ATOM 3583 O O . GLY A 1 469 ? -4.435 -11.103 -33.874 1.00 97.00 469 GLY A O 1
ATOM 3584 N N . THR A 1 470 ? -2.949 -12.771 -33.644 1.00 97.06 470 THR A N 1
ATOM 3585 C CA . THR A 1 470 ? -3.947 -13.822 -33.394 1.00 97.06 470 THR A CA 1
ATOM 3586 C C . THR A 1 470 ? -4.723 -13.567 -32.103 1.00 97.06 470 THR A C 1
ATOM 3588 O O . THR A 1 470 ? -5.948 -13.676 -32.107 1.00 97.06 470 THR A O 1
ATOM 3591 N N . PHE A 1 471 ? -4.067 -13.142 -31.021 1.00 95.19 471 PHE A N 1
ATOM 3592 C CA . PHE A 1 471 ? -4.751 -12.756 -29.785 1.00 95.19 471 PHE A CA 1
ATOM 3593 C C . PHE A 1 471 ? -5.728 -11.590 -30.003 1.00 95.19 471 PHE A C 1
ATOM 3595 O O . PHE A 1 471 ? -6.905 -11.700 -29.657 1.00 95.19 471 PHE A O 1
ATOM 3602 N N . ILE A 1 472 ? -5.289 -10.497 -30.639 1.00 96.50 472 ILE A N 1
ATOM 3603 C CA . ILE A 1 472 ? -6.133 -9.319 -30.925 1.00 96.50 472 ILE A CA 1
ATOM 3604 C C . ILE A 1 472 ? -7.351 -9.702 -31.784 1.00 96.50 472 ILE A C 1
ATOM 3606 O O . ILE A 1 472 ? -8.473 -9.249 -31.537 1.00 96.50 472 ILE A O 1
ATOM 3610 N N . ARG A 1 473 ? -7.130 -10.550 -32.793 1.00 96.94 473 ARG A N 1
ATOM 3611 C CA . ARG A 1 473 ? -8.140 -11.016 -33.755 1.00 96.94 473 ARG A CA 1
ATOM 3612 C C . ARG A 1 473 ? -9.201 -11.936 -33.157 1.00 96.94 473 ARG A C 1
ATOM 3614 O O . ARG A 1 473 ? -10.221 -12.141 -33.805 1.00 96.94 473 ARG A O 1
ATOM 3621 N N . ASN A 1 474 ? -8.974 -12.471 -31.958 1.00 94.88 474 ASN A N 1
ATOM 3622 C CA . ASN A 1 474 ? -9.857 -13.457 -31.326 1.00 94.88 474 ASN A CA 1
ATOM 3623 C C . ASN A 1 474 ? -10.196 -13.105 -29.862 1.00 94.88 474 ASN A C 1
ATOM 3625 O O . ASN A 1 474 ? -10.656 -13.949 -29.098 1.00 94.88 474 ASN A O 1
ATOM 3629 N N . SER A 1 475 ? -9.970 -11.848 -29.464 1.00 79.81 475 SER A N 1
ATOM 3630 C CA . SER A 1 475 ? -10.289 -11.329 -28.129 1.00 79.81 475 SER A CA 1
ATOM 3631 C C . SER A 1 475 ? -11.454 -10.343 -28.159 1.00 79.81 475 SER A C 1
ATOM 3633 O O . SER A 1 475 ? -11.756 -9.726 -29.178 1.00 79.81 475 SER A O 1
ATOM 3635 N N . TRP A 1 476 ? -12.106 -10.163 -27.007 1.00 86.62 476 TRP A N 1
ATOM 3636 C CA . TRP A 1 476 ? -13.119 -9.119 -26.778 1.00 86.62 476 TRP A CA 1
ATOM 3637 C C . TRP A 1 476 ? -14.294 -9.130 -27.774 1.00 86.62 476 TRP A C 1
ATOM 3639 O O . TRP A 1 476 ? -14.802 -8.076 -28.167 1.00 86.62 476 TRP A O 1
ATOM 3649 N N . GLY A 1 477 ? -14.729 -10.329 -28.171 1.00 80.06 477 GLY A N 1
ATOM 3650 C CA . GLY A 1 477 ? -15.829 -10.538 -29.117 1.00 80.06 477 GLY A CA 1
ATOM 3651 C C . GLY A 1 477 ? -15.411 -10.567 -30.591 1.00 80.06 477 GLY A C 1
ATOM 3652 O O . GLY A 1 477 ? -16.284 -10.646 -31.452 1.00 80.06 477 GLY A O 1
ATOM 3653 N N . ASN A 1 478 ? -14.110 -10.506 -30.884 1.00 91.44 478 ASN A N 1
ATOM 3654 C CA . ASN A 1 478 ? -13.564 -10.796 -32.208 1.00 91.44 478 ASN A CA 1
ATOM 3655 C C . ASN A 1 478 ? -13.431 -12.317 -32.408 1.00 91.44 478 ASN A C 1
ATOM 3657 O O . ASN A 1 478 ? -13.143 -13.034 -31.452 1.00 91.44 478 ASN A O 1
ATOM 3661 N N . ASP A 1 479 ? -13.610 -12.786 -33.643 1.00 93.69 479 ASP A N 1
ATOM 3662 C CA . ASP A 1 479 ? -13.417 -14.185 -34.056 1.00 93.69 479 ASP A CA 1
ATOM 3663 C C . ASP A 1 479 ? -13.002 -14.204 -35.534 1.00 93.69 479 ASP A C 1
ATOM 3665 O O . ASP A 1 479 ? -13.821 -14.338 -36.447 1.00 93.69 479 ASP A O 1
ATOM 3669 N N . PHE A 1 480 ? -11.726 -13.907 -35.782 1.00 95.50 480 PHE A N 1
ATOM 3670 C CA . PHE A 1 480 ? -11.191 -13.707 -37.133 1.00 95.50 480 PHE A CA 1
ATOM 3671 C C . PHE A 1 480 ? -10.093 -14.706 -37.507 1.00 95.50 480 PHE A C 1
ATOM 3673 O O . PHE A 1 480 ? -9.513 -14.609 -38.592 1.00 95.50 480 PHE A O 1
ATOM 3680 N N . GLY A 1 481 ? -9.805 -15.675 -36.641 1.00 93.56 481 GLY A N 1
ATOM 3681 C CA . GLY A 1 481 ? -8.823 -16.720 -36.896 1.00 93.56 481 GLY A CA 1
ATOM 3682 C C . GLY A 1 481 ? -7.373 -16.247 -36.805 1.00 93.56 481 GLY A C 1
ATOM 3683 O O . GLY A 1 481 ? -7.076 -15.119 -36.393 1.00 93.56 481 GLY A O 1
ATOM 3684 N N . VAL A 1 482 ? -6.470 -17.155 -37.163 1.00 95.94 482 VAL A N 1
ATOM 3685 C CA . VAL A 1 482 ? -5.021 -17.019 -36.987 1.00 95.94 482 VAL A CA 1
ATOM 3686 C C . VAL A 1 482 ? -4.427 -15.955 -37.918 1.00 95.94 482 VAL A C 1
ATOM 3688 O O . VAL A 1 482 ? -4.816 -15.857 -39.081 1.00 95.94 482 VAL A O 1
ATOM 3691 N N . LEU A 1 483 ? -3.467 -15.180 -37.408 1.00 97.31 483 LEU A N 1
ATOM 3692 C CA . LEU A 1 483 ? -2.479 -14.461 -38.214 1.00 97.31 483 LEU A CA 1
ATOM 3693 C C . LEU A 1 483 ? -1.212 -15.316 -38.277 1.00 97.31 483 LEU A C 1
ATOM 3695 O O . LEU A 1 483 ? -0.635 -15.610 -37.238 1.00 97.31 483 LEU A O 1
ATOM 3699 N N . THR A 1 484 ? -0.787 -15.721 -39.470 1.00 97.56 484 THR A N 1
ATOM 3700 C CA . THR A 1 484 ? 0.363 -16.624 -39.636 1.00 97.56 484 THR A CA 1
ATOM 3701 C C . THR A 1 484 ? 1.699 -15.892 -39.683 1.00 97.56 484 THR A C 1
ATOM 3703 O O . THR A 1 484 ? 1.786 -14.743 -40.118 1.00 97.56 484 THR A O 1
ATOM 3706 N N . THR A 1 485 ? 2.777 -16.587 -39.325 1.00 96.69 485 THR A N 1
ATOM 3707 C CA . THR A 1 485 ? 4.144 -16.054 -39.432 1.00 96.69 485 THR A CA 1
ATOM 3708 C C . THR A 1 485 ? 4.508 -15.739 -40.884 1.00 96.69 485 THR A C 1
ATOM 3710 O O . THR A 1 485 ? 5.151 -14.728 -41.153 1.00 96.69 485 THR A O 1
ATOM 3713 N N . GLU A 1 486 ? 4.050 -16.551 -41.844 1.00 96.12 486 GLU A N 1
ATOM 3714 C CA . GLU A 1 486 ? 4.277 -16.312 -43.276 1.00 96.12 486 GLU A CA 1
ATOM 3715 C C . GLU A 1 486 ? 3.591 -15.020 -43.761 1.00 96.12 486 GLU A C 1
ATOM 3717 O O . GLU A 1 486 ? 4.149 -14.281 -44.575 1.00 96.12 486 GLU A O 1
ATOM 3722 N N . GLU A 1 487 ? 2.385 -14.722 -43.267 1.00 96.19 487 GLU A N 1
ATOM 3723 C CA . GLU A 1 487 ? 1.678 -13.471 -43.576 1.00 96.19 487 GLU A CA 1
ATOM 3724 C C . GLU A 1 487 ? 2.416 -12.255 -43.009 1.00 96.19 487 GLU A C 1
ATOM 3726 O O . GLU A 1 487 ? 2.532 -11.245 -43.701 1.00 96.19 487 GLU A O 1
ATOM 3731 N N . VAL A 1 488 ? 2.994 -12.360 -41.808 1.00 96.69 488 VAL A N 1
ATOM 3732 C CA . VAL A 1 488 ? 3.839 -11.294 -41.244 1.00 96.69 488 VAL A CA 1
ATOM 3733 C C . VAL A 1 488 ? 5.123 -11.118 -42.065 1.00 96.69 488 VAL A C 1
ATOM 3735 O O . VAL A 1 488 ? 5.441 -10.000 -42.467 1.00 96.69 488 VAL A O 1
ATOM 3738 N N . GLN A 1 489 ? 5.823 -12.208 -42.391 1.00 95.75 489 GLN A N 1
ATOM 3739 C CA . GLN A 1 489 ? 7.074 -12.187 -43.165 1.00 95.75 489 GLN A CA 1
ATOM 3740 C C . GLN A 1 489 ? 6.920 -11.533 -44.541 1.00 95.75 489 GLN A C 1
ATOM 3742 O O . GLN A 1 489 ? 7.807 -10.808 -44.984 1.00 95.75 489 GLN A O 1
ATOM 3747 N N . LYS A 1 490 ? 5.789 -11.753 -45.222 1.00 95.44 490 LYS A N 1
ATOM 3748 C CA . LYS A 1 490 ? 5.493 -11.131 -46.527 1.00 95.44 490 LYS A CA 1
ATOM 3749 C C . LYS A 1 490 ? 5.364 -9.609 -46.465 1.00 95.44 490 LYS A C 1
ATOM 3751 O O . LYS A 1 490 ? 5.426 -8.958 -47.507 1.00 95.44 490 LYS A O 1
ATOM 3756 N N . LEU A 1 491 ? 5.111 -9.065 -45.278 1.00 91.12 491 LEU A N 1
ATOM 3757 C CA . LEU A 1 491 ? 4.763 -7.664 -45.054 1.00 91.12 491 LEU A CA 1
ATOM 3758 C C . LEU A 1 491 ? 5.851 -6.884 -44.317 1.00 91.12 491 LEU A C 1
ATOM 3760 O O . LEU A 1 491 ? 5.717 -5.664 -44.189 1.00 91.12 491 LEU A O 1
ATOM 3764 N N . ARG A 1 492 ? 6.883 -7.570 -43.823 1.00 85.25 492 ARG A N 1
ATOM 3765 C CA . ARG A 1 492 ? 8.081 -6.973 -43.234 1.00 85.25 492 ARG A CA 1
ATOM 3766 C C . ARG A 1 492 ? 8.921 -6.287 -44.309 1.00 85.25 492 ARG A C 1
ATOM 3768 O O . ARG A 1 492 ? 9.395 -5.164 -44.012 1.00 85.25 492 ARG A O 1
#

Foldseek 3Di:
DFKDWDFPDDPVDTDIKIWDWDFDQDPVVRDTHDIDTLAIRADEEPDQQQFDWDAFPVQKIKTFGAQHQQCHDPNVLPFGLQVPDDDQVCQVVSNNPSVHAFIFIAHPSNHQDPPADQAPNDRHRGQETQHHRFNAWEADPVRFIWTWHDDDLWWGFIATGHGHAHACPPQDRADQDQFQDKDFRNNQAPPPADPPDPPHDPSTDIGRSVVDDDDHGHGLQTLGTDGNPPPRLPPAGSLPRSTFAFQYKYFDAQPPQADNVLHQWIWTFGFAFRWTWTFHADPVNHHTDDDTDTDDGFQFGWRDWDADPSNFKIKTFTAQWDKYQDPDDDDGMFGDGPAHGDIDIDGPPPPDDPPDDDDDDDDPPVVPDDDDDDDDDDDDPPPDDDPDDDDWFDQPDDLVVLLVLQLRVCVVQPCVQCNSLSHDPRDDRLAPDPVLLDLLSQLLCAQPNDDPGHHCVVPDQLRNSQSNSSNSCVGNPHDNGTNTSVSNVVND

Secondary structure (DSSP, 8-state):
-EEEEEE-S-SSS--EEEEEEEEEEETTTTEEEEEEEEEEEEE--SS--EEEEEE-TTS-EEEEE--TTTTSGGGTTSPP-TTPPPPHHHHHTT--TT-SSEEEEE-TTSPPPTTS-EETTEE-SEEEE--SEEEEEEE-TTS-EEEEEE-SSS-EEEEE--TT-B--TTT-SSSSS-SS--EE-GGGS-TT--TT-SSPPTTS-EE-GGG--S--PPPSEEE----TTS-TTTTBTBTTSS---B---EEE--TTTS-GGGSSEEEEEBTTT-EEEEEEB-TTSSSB-SSPEEEEE-SS-EEEEEE-TTSSEEEEEE-SS--EE--SSS-SEES--SSTT-EEEEETTS----S--------TTGGGS-----------SS-S-SS---PPP-TTS-HHHHHHHHHHHHHHHTHHHH-TTS--SSS---TT-GGGG-HHHHHHHHHH-BTTBPP-TTTS-HHHHHHHHHHHHTSTT----PPPHHHHHTT-

Nearest PDB structures (foldseek):
  8rg1-assembly1_B  TM=9.500E-01  e=5.076E-41  Acinetobacter calcoaceticus
  5min-assembly1_A  TM=9.457E-01  e=8.937E-41  Acinetobacter calcoaceticus
  1cru-assembly1_A  TM=9.514E-01  e=1.574E-40  Acinetobacter calcoaceticus
  8re0-assembly1_A  TM=9.460E-01  e=1.328E-40  Acinetobacter calcoaceticus
  1c9u-assembly1_A  TM=9.378E-01  e=5.557E-39  Acinetobacter calcoaceticus

Solvent-accessible surface area (backbone atoms only — not comparable to full-atom values): 27020 Å² total; per-residue (Å²): 109,49,65,52,75,44,70,78,44,50,89,95,54,67,39,46,25,21,34,38,34,39,54,44,78,40,78,90,78,72,40,81,39,77,80,39,82,38,47,65,66,34,65,40,51,99,33,40,47,46,48,34,75,45,74,48,93,82,68,28,38,37,36,27,29,10,32,37,34,36,49,37,81,100,32,24,60,37,72,66,32,14,74,44,75,67,49,62,67,33,58,77,68,66,53,34,78,39,53,22,1,22,34,32,38,26,34,88,75,43,47,63,45,93,84,43,37,65,52,96,87,25,75,45,40,54,29,25,32,10,36,49,24,33,28,6,58,32,62,42,97,90,61,51,37,39,34,17,24,37,37,83,66,35,15,14,34,34,34,72,69,46,82,60,33,28,49,43,18,72,51,28,67,55,60,77,70,60,47,69,54,60,28,62,43,44,49,66,32,55,94,84,57,68,92,80,48,83,74,72,58,88,74,34,53,68,39,57,18,75,74,61,80,73,83,62,54,70,50,50,43,58,38,28,78,52,58,67,83,59,68,70,55,70,81,58,34,78,63,61,16,47,44,42,46,36,34,21,38,34,62,39,70,20,80,96,69,26,48,69,94,50,40,53,20,36,42,32,22,10,27,30,54,10,26,34,29,42,33,33,37,38,100,83,67,77,39,53,46,72,79,62,43,82,76,47,76,49,44,29,28,23,44,35,70,51,71,41,98,71,47,36,37,38,40,35,34,28,41,66,70,60,67,20,33,39,80,78,78,94,55,65,56,38,53,74,49,79,52,52,57,34,76,46,80,46,56,68,92,55,84,76,74,70,97,67,76,93,76,83,87,80,66,88,73,72,75,74,70,85,77,94,82,77,94,71,86,86,78,68,95,75,81,82,75,72,104,61,80,78,80,72,42,42,93,83,52,57,55,68,63,40,20,64,61,5,46,49,54,31,54,75,72,43,21,86,43,21,25,90,67,28,51,35,94,79,35,76,58,47,44,62,40,72,69,50,57,40,54,66,56,44,42,44,44,47,39,62,23,59,92,90,45,71,55,34,55,92,78,44,54,48,50,54,51,13,21,27,40,17,20,57,18,51,32,65,83,30,83,46,56,66,31,28,21,66,64,29,58,78,64,110

Radius of gyration: 25.63 Å; Cα contacts (8 Å, |Δi|>4): 1085; chains: 1; bounding box: 60×76×70 Å